Protein AF-A0A7V4DDR0-F1 (afdb_monomer)

Structure (mmCIF, N/CA/C/O backbone):
data_AF-A0A7V4DDR0-F1
#
_entry.id   AF-A0A7V4DDR0-F1
#
loop_
_atom_site.group_PDB
_atom_site.id
_atom_site.type_symbol
_atom_site.label_atom_id
_atom_site.label_alt_id
_atom_site.label_comp_id
_atom_site.label_asym_id
_atom_site.label_entity_id
_atom_site.label_seq_id
_atom_site.pdbx_PDB_ins_code
_atom_site.Cartn_x
_atom_site.Cartn_y
_atom_site.Cartn_z
_atom_site.occupancy
_atom_site.B_iso_or_equiv
_atom_site.auth_seq_id
_atom_site.auth_comp_id
_atom_site.auth_asym_id
_atom_site.auth_atom_id
_atom_site.pdbx_PDB_model_num
ATOM 1 N N . MET A 1 1 ? -2.162 -24.850 -12.647 1.00 45.97 1 MET A N 1
ATOM 2 C CA . MET A 1 1 ? -3.379 -24.856 -11.794 1.00 45.97 1 MET A CA 1
ATOM 3 C C . MET A 1 1 ? -3.087 -24.963 -10.295 1.00 45.97 1 MET A C 1
ATOM 5 O O . MET A 1 1 ? -3.422 -24.012 -9.603 1.00 45.97 1 MET A O 1
ATOM 9 N N . ARG A 1 2 ? -2.421 -26.018 -9.785 1.00 56.16 2 ARG A N 1
ATOM 10 C CA . ARG A 1 2 ? -2.153 -26.190 -8.331 1.00 56.16 2 ARG A CA 1
ATOM 11 C C . ARG A 1 2 ? -1.440 -25.002 -7.660 1.00 56.16 2 ARG A C 1
ATOM 13 O O . ARG A 1 2 ? -1.830 -24.588 -6.582 1.00 56.16 2 ARG A O 1
ATOM 20 N N . MET A 1 3 ? -0.456 -24.392 -8.325 1.00 61.38 3 MET A N 1
ATOM 21 C CA . MET A 1 3 ? 0.281 -23.245 -7.760 1.00 61.38 3 MET A CA 1
ATOM 22 C C . MET A 1 3 ? -0.490 -21.912 -7.824 1.00 61.38 3 MET A C 1
ATOM 24 O O . MET A 1 3 ? -0.304 -21.047 -6.977 1.00 61.38 3 MET A O 1
ATOM 28 N N . MET A 1 4 ? -1.408 -21.752 -8.786 1.00 60.22 4 MET A N 1
ATOM 29 C CA . MET A 1 4 ? -2.311 -20.591 -8.830 1.00 60.22 4 MET A CA 1
ATOM 30 C C . MET A 1 4 ? -3.359 -20.675 -7.713 1.00 60.22 4 MET A C 1
ATOM 32 O O . MET A 1 4 ? -3.708 -19.660 -7.118 1.00 60.22 4 MET A O 1
ATOM 36 N N . GLN A 1 5 ? -3.806 -21.893 -7.384 1.00 69.69 5 GLN A N 1
ATOM 37 C CA . GLN A 1 5 ? -4.610 -22.144 -6.187 1.00 69.69 5 GLN A CA 1
ATOM 38 C C . GLN A 1 5 ? -3.821 -21.772 -4.923 1.00 69.69 5 GLN A C 1
ATOM 40 O O . GLN A 1 5 ? -4.362 -21.076 -4.073 1.00 69.69 5 GLN A O 1
ATOM 45 N N . SER A 1 6 ? -2.527 -22.110 -4.837 1.00 80.94 6 SER A N 1
ATOM 46 C CA . SER A 1 6 ? -1.670 -21.698 -3.713 1.00 80.94 6 SER A CA 1
ATOM 47 C C . SER A 1 6 ? -1.587 -20.178 -3.526 1.00 80.94 6 SER A C 1
A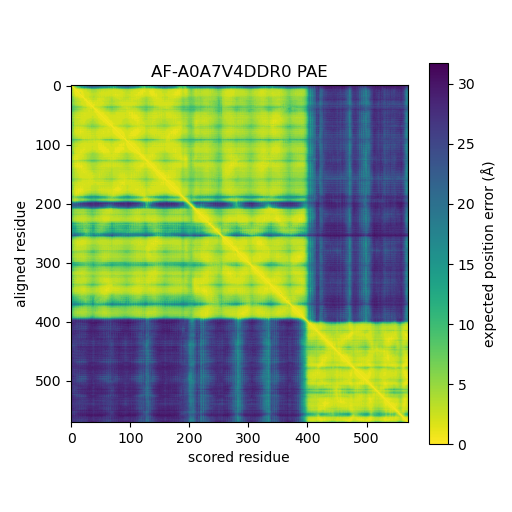TOM 49 O O . SER A 1 6 ? -1.695 -19.716 -2.394 1.00 80.94 6 SER A O 1
ATOM 51 N N . ALA A 1 7 ? -1.463 -19.392 -4.602 1.00 89.62 7 ALA A N 1
ATOM 52 C CA . ALA A 1 7 ? -1.406 -17.929 -4.509 1.00 89.62 7 ALA A CA 1
ATOM 53 C C . ALA A 1 7 ? -2.676 -17.329 -3.875 1.00 89.62 7 ALA A C 1
ATOM 55 O O . ALA A 1 7 ? -2.593 -16.505 -2.964 1.00 89.62 7 ALA A O 1
ATOM 56 N N . TRP A 1 8 ? -3.857 -17.776 -4.310 1.00 94.44 8 TRP A N 1
ATOM 57 C CA . TRP A 1 8 ? -5.132 -17.323 -3.746 1.00 94.44 8 TRP A CA 1
ATOM 58 C C . TRP A 1 8 ? -5.368 -17.831 -2.325 1.00 94.44 8 TRP A C 1
ATOM 60 O O . TRP A 1 8 ? -5.889 -17.088 -1.496 1.00 94.44 8 TRP A O 1
ATOM 70 N N . THR A 1 9 ? -4.926 -19.049 -2.010 1.00 95.12 9 THR A N 1
ATOM 71 C CA . THR A 1 9 ? -4.955 -19.574 -0.641 1.00 95.12 9 THR A CA 1
ATOM 72 C C . THR A 1 9 ? -4.187 -18.666 0.319 1.00 95.12 9 THR A C 1
ATOM 74 O O . THR A 1 9 ? -4.701 -18.355 1.389 1.00 95.12 9 THR A O 1
ATOM 77 N N . VAL A 1 10 ? -3.008 -18.165 -0.072 1.00 95.62 10 VAL A N 1
ATOM 78 C CA . VAL A 1 10 ? -2.231 -17.215 0.746 1.00 95.62 10 VAL A CA 1
ATOM 79 C C . VAL A 1 10 ? -2.997 -15.904 0.961 1.00 95.62 10 VAL A C 1
ATOM 81 O O . VAL A 1 10 ? -3.021 -15.388 2.078 1.00 95.62 10 VAL A O 1
ATOM 84 N N . VAL A 1 11 ? -3.658 -15.382 -0.079 1.00 96.50 11 VAL A N 1
ATOM 85 C CA . VAL A 1 11 ? -4.460 -14.147 0.000 1.00 96.50 11 VAL A CA 1
ATOM 86 C C . VAL A 1 11 ? -5.630 -14.303 0.971 1.00 96.50 11 VAL A C 1
ATOM 88 O O . VAL A 1 11 ? -5.787 -13.484 1.876 1.00 96.50 11 VAL A O 1
ATOM 91 N N . PHE A 1 12 ? -6.434 -15.357 0.820 1.00 97.25 12 PHE A N 1
ATOM 92 C CA . PHE A 1 12 ? -7.608 -15.577 1.668 1.00 97.25 12 PHE A CA 1
ATOM 93 C C . PHE A 1 12 ? -7.238 -15.991 3.094 1.00 97.25 12 PHE A C 1
ATOM 95 O O . PHE A 1 12 ? -7.897 -15.557 4.037 1.00 97.25 12 PHE A O 1
ATOM 102 N N . ALA A 1 13 ? -6.154 -16.748 3.281 1.00 97.25 13 ALA A N 1
ATOM 103 C CA . ALA A 1 13 ? -5.619 -17.013 4.612 1.00 97.25 13 ALA A CA 1
ATOM 104 C C . ALA A 1 13 ? -5.147 -15.715 5.284 1.00 97.25 13 ALA A C 1
ATOM 106 O O . ALA A 1 13 ? -5.439 -15.487 6.456 1.00 97.25 13 ALA A O 1
ATOM 107 N N . GLY A 1 14 ? -4.487 -14.823 4.538 1.00 97.12 14 GLY A N 1
ATOM 108 C CA . GLY A 1 14 ? -4.096 -13.505 5.032 1.00 97.12 14 GLY A CA 1
ATOM 109 C C . GLY A 1 14 ? -5.285 -12.612 5.393 1.00 97.12 14 GLY A C 1
ATOM 110 O O . GLY A 1 14 ? -5.246 -11.939 6.424 1.00 97.12 14 GLY A O 1
ATOM 111 N N . LEU A 1 15 ? -6.357 -12.643 4.596 1.00 97.25 15 LEU A N 1
ATOM 112 C CA . LEU A 1 15 ? -7.628 -11.995 4.929 1.00 97.25 15 LEU A CA 1
ATOM 113 C C . LEU A 1 15 ? -8.192 -12.554 6.238 1.00 97.25 15 LEU A C 1
ATOM 115 O O . LEU A 1 15 ? -8.548 -11.776 7.119 1.00 97.25 15 LEU A O 1
ATOM 119 N N . GLY A 1 16 ? -8.232 -13.880 6.394 1.00 97.25 16 GLY A N 1
ATOM 120 C CA . GLY A 1 16 ? -8.739 -14.538 7.601 1.00 97.25 16 GLY A CA 1
ATOM 121 C C . GLY A 1 16 ? -7.942 -14.189 8.862 1.00 97.25 16 GLY A C 1
ATOM 122 O O . GLY A 1 16 ? -8.533 -13.904 9.900 1.00 97.25 16 GLY A O 1
ATOM 123 N N . VAL A 1 17 ? -6.611 -14.113 8.767 1.00 97.38 17 VAL A N 1
ATOM 124 C CA . VAL A 1 17 ? -5.767 -13.622 9.871 1.00 97.38 17 VAL A CA 1
ATOM 125 C C . VAL A 1 17 ? -6.152 -12.185 10.228 1.00 97.38 17 VAL A C 1
ATOM 127 O O . VAL A 1 17 ? -6.462 -11.902 11.383 1.00 97.38 17 VAL A O 1
ATOM 130 N N . ASN A 1 18 ? -6.225 -11.280 9.250 1.00 96.44 18 ASN A N 1
ATOM 131 C CA . ASN A 1 18 ? -6.607 -9.887 9.502 1.00 96.44 18 ASN A CA 1
ATOM 132 C C . ASN A 1 18 ? -8.031 -9.736 10.056 1.00 96.44 18 ASN A C 1
ATOM 134 O O . ASN A 1 18 ? -8.277 -8.832 10.851 1.00 96.44 18 ASN A O 1
ATOM 138 N N . LEU A 1 19 ? -8.947 -10.633 9.685 1.00 95.62 19 LEU A N 1
ATOM 139 C CA . LEU A 1 19 ? -10.309 -10.682 10.210 1.00 95.62 19 LEU A CA 1
ATOM 140 C C . LEU A 1 19 ? -10.319 -10.923 11.728 1.00 95.62 19 LEU A C 1
ATOM 142 O O . LEU A 1 19 ? -11.018 -10.219 12.449 1.00 95.62 19 LEU A O 1
ATOM 146 N N . THR A 1 20 ? -9.483 -11.843 12.221 1.00 95.06 20 THR A N 1
ATOM 147 C CA . THR A 1 20 ? -9.347 -12.102 13.668 1.00 95.06 20 THR A CA 1
ATOM 148 C C . THR A 1 20 ? -8.681 -10.948 14.422 1.00 95.06 20 THR A C 1
ATOM 150 O O . THR A 1 20 ? -9.109 -10.585 15.516 1.00 95.06 20 THR A O 1
ATOM 153 N N . LEU A 1 21 ? -7.660 -10.324 13.827 1.00 93.94 21 LEU A N 1
ATOM 154 C CA . LEU A 1 21 ? -6.916 -9.222 14.447 1.00 93.94 21 LEU A CA 1
ATOM 155 C C . LEU A 1 21 ? -7.709 -7.909 14.474 1.00 93.94 21 LEU A C 1
ATOM 157 O O . LEU A 1 21 ? -7.422 -7.037 15.292 1.00 93.94 21 LEU A O 1
ATOM 161 N N . GLY A 1 22 ? -8.736 -7.781 13.629 1.00 90.56 22 GLY A N 1
ATOM 162 C CA . GLY A 1 22 ? -9.624 -6.621 13.574 1.00 90.56 22 GLY A CA 1
ATOM 163 C C . GLY A 1 22 ? -10.507 -6.417 14.813 1.00 90.56 22 GLY A C 1
ATOM 164 O O . GLY A 1 22 ? -11.283 -5.462 14.849 1.00 90.56 22 GLY A O 1
ATOM 165 N N . PHE A 1 23 ? -10.373 -7.253 15.853 1.00 91.88 23 PHE A N 1
ATOM 166 C CA . PHE A 1 23 ? -11.044 -7.079 17.148 1.00 91.88 23 PHE A CA 1
ATOM 167 C C . PHE A 1 23 ? -10.826 -5.687 17.754 1.00 91.88 23 PHE A C 1
ATOM 169 O O . PHE A 1 23 ? -11.727 -5.158 18.403 1.00 91.88 23 PHE A O 1
ATOM 176 N N . LEU A 1 24 ? -9.674 -5.056 17.492 1.00 89.56 24 LEU A N 1
ATOM 177 C CA . LEU A 1 24 ? -9.376 -3.693 17.940 1.00 89.56 24 LEU A CA 1
ATOM 178 C C . LEU A 1 24 ? -10.481 -2.697 17.555 1.00 89.56 24 LEU A C 1
ATOM 180 O O . LEU A 1 24 ? -10.875 -1.868 18.368 1.00 89.56 24 LEU A O 1
ATOM 184 N N . TYR A 1 25 ? -11.042 -2.811 16.349 1.00 86.06 25 TYR A N 1
ATOM 185 C CA . TYR A 1 25 ? -12.104 -1.915 15.876 1.00 86.06 25 TYR A CA 1
ATOM 186 C C . TYR A 1 25 ? -13.483 -2.217 16.484 1.00 86.06 25 TYR A C 1
ATOM 188 O O . TYR A 1 25 ? -14.396 -1.406 16.357 1.00 86.06 25 TYR A O 1
ATOM 196 N N . ALA A 1 26 ? -13.642 -3.351 17.169 1.00 86.75 26 ALA A N 1
ATOM 197 C CA . ALA A 1 26 ? -14.845 -3.699 17.924 1.00 86.75 26 ALA A CA 1
ATOM 198 C C . ALA A 1 26 ? -14.719 -3.399 19.433 1.00 86.75 26 ALA A C 1
ATOM 200 O O . ALA A 1 26 ? -15.649 -3.685 20.191 1.00 86.75 26 ALA A O 1
ATOM 201 N N . TRP A 1 27 ? -13.606 -2.794 19.876 1.00 88.00 27 TRP A N 1
ATOM 202 C CA . TRP A 1 27 ? -13.335 -2.502 21.291 1.00 88.00 27 TRP A CA 1
ATOM 203 C C . TRP A 1 27 ? -14.445 -1.704 21.985 1.00 88.00 27 TRP A C 1
ATOM 205 O O . TRP A 1 27 ? -14.669 -1.887 23.177 1.00 88.00 27 TRP A O 1
ATOM 215 N N . GLY A 1 28 ? -15.187 -0.871 21.247 1.00 81.25 28 GLY A N 1
ATOM 216 C CA . GLY A 1 28 ? -16.302 -0.091 21.793 1.00 81.25 28 GLY A CA 1
ATOM 217 C C . GLY A 1 28 ? -17.337 -0.929 22.557 1.00 81.25 28 GLY A C 1
ATOM 218 O O . GLY A 1 28 ? -17.852 -0.466 23.570 1.00 81.25 28 GLY A O 1
ATOM 219 N N . VAL A 1 29 ? -17.582 -2.180 22.144 1.00 85.44 29 VAL A N 1
ATOM 220 C CA . VAL A 1 29 ? -18.489 -3.100 22.860 1.00 85.44 29 VAL A CA 1
ATOM 221 C C . VAL A 1 29 ? -17.926 -3.465 24.234 1.00 85.44 29 VAL A C 1
ATOM 223 O O . VAL A 1 29 ? -18.642 -3.427 25.229 1.00 85.44 29 VAL A O 1
ATOM 226 N N . ILE A 1 30 ? -16.625 -3.754 24.301 1.00 90.38 30 ILE A N 1
ATOM 227 C CA . ILE A 1 30 ? -15.922 -4.077 25.547 1.00 90.38 30 ILE A CA 1
ATOM 228 C C . ILE A 1 30 ? -15.873 -2.862 26.473 1.00 90.38 30 ILE A C 1
ATOM 230 O O . ILE A 1 30 ? -16.167 -2.976 27.661 1.00 90.38 30 ILE A O 1
ATOM 234 N N . ALA A 1 31 ? -15.540 -1.692 25.924 1.00 84.56 31 ALA A N 1
ATOM 235 C CA . ALA A 1 31 ? -15.496 -0.438 26.664 1.00 84.56 31 ALA A CA 1
ATOM 236 C C . ALA A 1 31 ? -16.855 -0.101 27.298 1.00 84.56 31 ALA A C 1
ATOM 238 O O . ALA A 1 31 ? -16.901 0.275 28.468 1.00 84.56 31 ALA A O 1
ATOM 239 N N . ALA A 1 32 ? -17.958 -0.296 26.566 1.00 84.19 32 ALA A N 1
ATOM 240 C CA . ALA A 1 32 ? -19.308 -0.084 27.086 1.00 84.19 32 ALA A CA 1
ATOM 241 C C . ALA A 1 32 ? -19.639 -1.030 28.254 1.00 84.19 32 ALA A C 1
ATOM 243 O O . ALA A 1 32 ? -20.169 -0.585 29.271 1.00 84.19 32 ALA A O 1
ATOM 244 N N . THR A 1 33 ? -19.280 -2.314 28.148 1.00 88.56 33 THR A N 1
ATOM 245 C CA . THR A 1 33 ? -19.447 -3.286 29.242 1.00 88.56 33 THR A CA 1
ATOM 246 C C . THR A 1 33 ? -18.605 -2.919 30.466 1.00 88.56 33 THR A C 1
ATOM 248 O O . THR A 1 33 ? -19.105 -2.971 31.583 1.00 88.56 33 THR A O 1
ATOM 251 N N . LEU A 1 34 ? -17.349 -2.498 30.286 1.00 89.12 34 LEU A N 1
ATOM 252 C CA . LEU A 1 34 ? -16.479 -2.074 31.393 1.00 89.12 34 LEU A CA 1
ATOM 253 C C . LEU A 1 34 ? -17.015 -0.827 32.110 1.00 89.12 34 LEU A C 1
ATOM 255 O O . LEU A 1 34 ? -16.973 -0.752 33.336 1.00 89.12 34 LEU A O 1
ATOM 259 N N . ALA A 1 35 ? -17.550 0.139 31.363 1.00 82.75 35 ALA A N 1
ATOM 260 C CA . ALA A 1 35 ? -18.176 1.317 31.954 1.00 82.75 35 ALA A CA 1
ATOM 261 C C . ALA A 1 35 ? -19.431 0.945 32.760 1.00 82.75 35 ALA A C 1
ATOM 263 O O . ALA A 1 35 ? -19.593 1.397 33.891 1.00 82.75 35 ALA A O 1
ATOM 264 N N . LYS A 1 36 ? -20.298 0.093 32.196 1.00 87.31 36 LYS A N 1
ATOM 265 C CA . LYS A 1 36 ? -21.579 -0.284 32.804 1.00 87.31 36 LYS A CA 1
ATOM 266 C C . LYS A 1 36 ? -21.426 -1.221 34.006 1.00 87.31 36 LYS A C 1
ATOM 268 O O . LYS A 1 36 ? -22.010 -0.958 35.051 1.00 87.31 36 LYS A O 1
ATOM 273 N N . ASP A 1 37 ? -20.656 -2.295 33.856 1.00 89.12 37 ASP A N 1
ATOM 274 C CA . ASP A 1 37 ? -20.630 -3.401 34.822 1.00 89.12 37 ASP A CA 1
ATOM 275 C C . ASP A 1 37 ? -19.482 -3.271 35.837 1.00 89.12 37 ASP A C 1
ATOM 277 O O . ASP A 1 37 ? -19.570 -3.806 36.939 1.00 89.12 37 ASP A O 1
ATOM 281 N N . PHE A 1 38 ? -18.406 -2.554 35.484 1.00 89.56 38 PHE A N 1
ATOM 282 C CA . PHE A 1 38 ? -17.232 -2.354 36.347 1.00 89.56 38 PHE A CA 1
ATOM 283 C C . PHE A 1 38 ? -17.074 -0.901 36.820 1.00 89.56 38 PHE A C 1
ATOM 285 O O . PHE A 1 38 ? -16.144 -0.608 37.571 1.00 89.56 38 PHE A O 1
ATOM 292 N N . GLY A 1 39 ? -17.952 0.013 36.389 1.00 88.06 39 GLY A N 1
ATOM 293 C CA . GLY A 1 39 ? -17.928 1.422 36.794 1.00 88.06 39 GLY A CA 1
ATOM 294 C C . GLY A 1 39 ? -16.694 2.189 36.313 1.00 88.06 39 GLY A C 1
ATOM 295 O O . GLY A 1 39 ? -16.317 3.190 36.922 1.00 88.06 39 GLY A O 1
ATOM 296 N N . TRP A 1 40 ? -16.021 1.716 35.258 1.00 86.50 40 TRP A N 1
ATOM 297 C CA . TRP A 1 40 ? -14.827 2.384 34.741 1.00 86.50 40 TRP A CA 1
ATOM 298 C C . TRP A 1 40 ? -15.179 3.740 34.136 1.00 86.50 40 TRP A C 1
ATOM 300 O O . TRP A 1 40 ? -16.169 3.885 33.419 1.00 86.50 40 TRP A O 1
ATOM 310 N N . SER A 1 41 ? -14.314 4.729 34.355 1.00 79.88 41 SER A N 1
ATOM 311 C CA . SER A 1 41 ? -14.441 6.016 33.677 1.00 79.88 41 SER A CA 1
ATOM 312 C C . SER A 1 41 ? -14.209 5.870 32.171 1.00 79.88 41 SER A C 1
ATOM 314 O O . SER A 1 41 ? -13.491 4.973 31.716 1.00 79.88 41 SER A O 1
ATOM 316 N N . ALA A 1 42 ? -14.756 6.797 31.379 1.00 67.88 42 ALA A N 1
ATOM 317 C CA . ALA A 1 42 ? -14.554 6.816 29.930 1.00 67.88 42 ALA A CA 1
ATOM 318 C C . ALA A 1 42 ? -13.061 6.724 29.561 1.00 67.88 42 ALA A C 1
ATOM 320 O O . ALA A 1 42 ? -12.684 5.906 28.726 1.00 67.88 42 ALA A O 1
ATOM 321 N N . THR A 1 43 ? -12.195 7.464 30.258 1.00 74.44 43 THR A N 1
ATOM 322 C CA . THR A 1 43 ? -10.738 7.424 30.066 1.00 74.44 43 THR A CA 1
ATOM 323 C C . THR A 1 43 ? -10.143 6.052 30.381 1.00 74.44 43 THR A C 1
ATOM 325 O O . THR A 1 43 ? -9.365 5.526 29.585 1.00 74.44 43 THR A O 1
ATOM 328 N N . GLN A 1 44 ? -10.527 5.434 31.504 1.00 82.88 44 GLN A N 1
ATOM 329 C CA . GLN A 1 44 ? -10.018 4.118 31.905 1.00 82.88 44 GLN A CA 1
ATOM 330 C C . GLN A 1 44 ? -10.323 3.039 30.859 1.00 82.88 44 GLN A C 1
ATOM 332 O O . GLN A 1 44 ? -9.462 2.209 30.569 1.00 82.88 44 GLN A O 1
ATOM 337 N N . THR A 1 45 ? -11.503 3.085 30.231 1.00 79.50 45 THR A N 1
ATOM 338 C CA . THR A 1 45 ? -11.881 2.123 29.177 1.00 79.50 45 THR A CA 1
ATOM 339 C C . THR A 1 45 ? -11.036 2.234 27.905 1.00 79.50 45 THR A C 1
ATOM 341 O O . THR A 1 45 ? -10.951 1.268 27.146 1.00 79.50 45 THR A O 1
ATOM 344 N N . GLN A 1 46 ? -10.390 3.378 27.660 1.00 79.81 46 GLN A N 1
ATOM 345 C CA . GLN A 1 46 ? -9.592 3.611 26.451 1.00 79.81 46 GLN A CA 1
ATOM 346 C C . GLN A 1 46 ? -8.106 3.281 26.626 1.00 79.81 46 GLN A C 1
ATOM 348 O O . GLN A 1 46 ? -7.422 3.046 25.630 1.00 79.81 46 GLN A O 1
ATOM 353 N N . ILE A 1 47 ? -7.597 3.205 27.861 1.00 87.31 47 ILE A N 1
ATOM 354 C CA . ILE A 1 47 ? -6.176 2.921 28.130 1.00 87.31 47 ILE A CA 1
ATOM 355 C C . ILE A 1 47 ? -5.698 1.631 27.430 1.00 87.31 47 ILE A C 1
ATOM 357 O O . ILE A 1 47 ? -4.682 1.696 26.729 1.00 87.31 47 ILE A O 1
ATOM 361 N N . PRO A 1 48 ? -6.407 0.482 27.522 1.00 91.88 48 PRO A N 1
ATOM 362 C CA . PRO A 1 48 ? -5.978 -0.736 26.834 1.00 91.88 48 PRO A CA 1
ATOM 363 C C . PRO A 1 48 ? -5.936 -0.584 25.311 1.00 91.88 48 PRO A C 1
ATOM 365 O O . PRO A 1 48 ? -5.011 -1.073 24.670 1.00 91.88 48 PRO A O 1
ATOM 368 N N . TYR A 1 49 ? -6.900 0.131 24.730 1.00 86.38 49 TYR A N 1
ATOM 369 C CA . TYR A 1 49 ? -6.989 0.365 23.287 1.00 86.38 49 TYR A CA 1
ATOM 370 C C . TYR A 1 49 ? -5.852 1.249 22.759 1.00 86.38 49 TYR A C 1
ATOM 372 O O . TYR A 1 49 ? -5.248 0.945 21.725 1.00 86.38 49 TYR A O 1
ATOM 380 N N . ILE A 1 50 ? -5.536 2.335 23.471 1.00 84.88 50 ILE A N 1
ATOM 381 C CA . ILE A 1 50 ? -4.449 3.253 23.103 1.00 84.88 50 ILE A CA 1
ATOM 382 C C . ILE A 1 50 ? -3.114 2.513 23.154 1.00 84.88 50 ILE A C 1
ATOM 384 O O . ILE A 1 50 ? -2.331 2.574 22.202 1.00 84.88 50 ILE A O 1
ATOM 388 N N . LEU A 1 51 ? -2.877 1.760 24.233 1.00 91.88 51 LEU A N 1
ATOM 389 C CA . LEU A 1 51 ? -1.661 0.970 24.375 1.00 91.88 51 LEU A CA 1
ATOM 390 C C . LEU A 1 51 ? -1.575 -0.124 23.298 1.00 91.88 51 LEU A C 1
ATOM 392 O O . LEU A 1 51 ? -0.518 -0.279 22.690 1.00 91.88 51 LEU A O 1
ATOM 396 N N . ALA A 1 52 ? -2.686 -0.801 22.983 1.00 93.25 52 ALA A N 1
ATOM 397 C CA . ALA A 1 52 ? -2.757 -1.764 21.882 1.00 93.25 52 ALA A CA 1
ATOM 398 C C . ALA A 1 52 ? -2.370 -1.142 20.542 1.00 93.25 52 ALA A C 1
ATOM 400 O O . ALA A 1 52 ? -1.573 -1.721 19.809 1.00 93.25 52 ALA A O 1
ATOM 401 N N . SER A 1 53 ? -2.885 0.049 20.242 1.00 88.94 53 SER A N 1
ATOM 402 C CA . SER A 1 53 ? -2.610 0.759 18.989 1.00 88.94 53 SER A CA 1
ATOM 403 C C . SER A 1 53 ? -1.143 1.185 18.876 1.00 88.94 53 SER A C 1
ATOM 405 O O . SER A 1 53 ? -0.524 1.008 17.824 1.00 88.94 53 SER A O 1
ATOM 407 N N . LEU A 1 54 ? -0.558 1.692 19.968 1.00 91.50 54 LEU A N 1
ATOM 408 C CA . LEU A 1 54 ? 0.855 2.071 20.024 1.00 91.50 54 LEU A CA 1
ATOM 409 C C . LEU A 1 54 ? 1.767 0.853 19.836 1.00 91.50 54 LEU A C 1
ATOM 411 O O . LEU A 1 54 ? 2.653 0.858 18.980 1.00 91.50 54 LEU A O 1
ATOM 415 N N . ILE A 1 55 ? 1.540 -0.202 20.620 1.00 96.25 55 ILE A N 1
ATOM 416 C CA . ILE A 1 55 ? 2.357 -1.415 20.569 1.00 96.25 55 ILE A CA 1
ATOM 417 C C . ILE A 1 55 ? 2.189 -2.118 19.224 1.00 96.25 55 ILE A C 1
ATOM 419 O O . ILE A 1 55 ? 3.177 -2.595 18.666 1.00 96.25 55 ILE A O 1
ATOM 423 N N . PHE A 1 56 ? 0.987 -2.115 18.648 1.00 95.19 56 PHE A N 1
ATOM 424 C CA . PHE A 1 56 ? 0.745 -2.594 17.291 1.00 95.19 56 PHE A CA 1
ATOM 425 C C . PHE A 1 56 ? 1.627 -1.857 16.274 1.00 95.19 56 PHE A C 1
ATOM 427 O O . PHE A 1 56 ? 2.398 -2.492 15.552 1.00 95.19 56 PHE A O 1
ATOM 434 N N . ALA A 1 57 ? 1.587 -0.524 16.256 1.00 93.81 57 ALA A N 1
ATOM 435 C CA . ALA A 1 57 ? 2.365 0.261 15.303 1.00 93.81 57 ALA A CA 1
ATOM 436 C C . ALA A 1 57 ? 3.883 0.065 15.460 1.00 93.81 57 ALA A C 1
ATOM 438 O O . ALA A 1 57 ? 4.594 -0.049 14.463 1.00 93.81 57 ALA A O 1
ATOM 439 N N . LEU A 1 58 ? 4.388 -0.009 16.696 1.00 95.50 58 LEU A N 1
ATOM 440 C CA . LEU A 1 58 ? 5.818 -0.204 16.961 1.00 95.50 58 LEU A CA 1
ATOM 441 C C . LEU A 1 58 ? 6.284 -1.627 16.633 1.00 95.50 58 LEU A C 1
ATOM 443 O O . LEU A 1 58 ? 7.364 -1.816 16.072 1.00 95.50 58 LEU A O 1
ATOM 447 N N . SER A 1 59 ? 5.471 -2.634 16.952 1.00 96.69 59 SER A N 1
ATOM 448 C CA . SER A 1 59 ? 5.821 -4.045 16.756 1.00 96.69 59 SER A CA 1
ATOM 449 C C . SER A 1 59 ? 5.786 -4.492 15.297 1.00 96.69 59 SER A C 1
ATOM 451 O O . SER A 1 59 ? 6.443 -5.475 14.957 1.00 96.69 59 SER A O 1
ATOM 453 N N . MET A 1 60 ? 5.142 -3.731 14.408 1.00 95.69 60 MET A N 1
ATOM 454 C CA . MET A 1 60 ? 5.230 -3.927 12.956 1.00 95.69 60 MET A CA 1
ATOM 455 C C . MET A 1 60 ? 6.679 -3.943 12.437 1.00 95.69 60 MET A C 1
ATOM 457 O O . MET A 1 60 ? 6.975 -4.657 11.480 1.00 95.69 60 MET A O 1
ATOM 461 N N . VAL A 1 61 ? 7.603 -3.206 13.067 1.00 96.00 61 VAL A N 1
ATOM 462 C CA . VAL A 1 61 ? 9.022 -3.165 12.668 1.00 96.00 61 VAL A CA 1
ATOM 463 C C . VAL A 1 61 ? 9.746 -4.496 12.950 1.00 96.00 61 VAL A C 1
ATOM 465 O O . VAL A 1 61 ? 10.225 -5.116 11.993 1.00 96.00 61 VAL A O 1
ATOM 468 N N . PRO A 1 62 ? 9.832 -4.994 14.206 1.00 96.81 62 PRO A N 1
ATOM 469 C CA . PRO A 1 62 ? 10.437 -6.298 14.483 1.00 96.81 62 PRO A CA 1
ATOM 470 C C . PRO A 1 62 ? 9.658 -7.458 13.847 1.00 96.81 62 PRO A C 1
ATOM 472 O O . PRO A 1 62 ? 10.271 -8.436 13.417 1.00 96.81 62 PRO A O 1
ATOM 475 N N . ALA A 1 63 ? 8.333 -7.343 13.717 1.00 95.38 63 ALA A N 1
ATOM 476 C CA . ALA A 1 63 ? 7.510 -8.316 13.007 1.00 95.38 63 ALA A CA 1
ATOM 477 C C . ALA A 1 63 ? 7.868 -8.421 11.522 1.00 95.38 63 ALA A C 1
ATOM 479 O O . ALA A 1 63 ? 8.071 -9.523 11.008 1.00 95.38 63 ALA A O 1
ATOM 480 N N . GLY A 1 64 ? 8.001 -7.277 10.849 1.00 93.75 64 GLY A N 1
ATOM 481 C CA . GLY A 1 64 ? 8.431 -7.202 9.460 1.00 93.75 64 GLY A CA 1
ATOM 482 C C . GLY A 1 64 ? 9.824 -7.796 9.256 1.00 93.75 64 GLY A C 1
ATOM 483 O O . GLY A 1 64 ? 10.026 -8.606 8.354 1.00 93.75 64 GLY A O 1
ATOM 484 N N . TRP A 1 65 ? 10.766 -7.486 10.152 1.00 94.50 65 TRP A N 1
ATOM 485 C CA . TRP A 1 65 ? 12.108 -8.079 10.134 1.00 94.50 65 TRP A CA 1
ATOM 486 C C . TRP A 1 65 ? 12.079 -9.608 10.280 1.00 94.50 65 TRP A C 1
ATOM 488 O O . TRP A 1 65 ? 12.771 -10.320 9.546 1.00 94.50 65 TRP A O 1
ATOM 498 N N . LEU A 1 66 ? 11.263 -10.124 11.205 1.00 94.88 66 LEU A N 1
ATOM 499 C CA . LEU A 1 66 ? 11.115 -11.563 11.418 1.00 94.88 66 LEU A CA 1
ATOM 500 C C . LEU A 1 66 ? 10.514 -12.240 10.182 1.00 94.88 66 LEU A C 1
ATOM 502 O O . LEU A 1 66 ? 11.021 -13.279 9.757 1.00 94.88 66 LEU A O 1
ATOM 506 N N . GLN A 1 67 ? 9.486 -11.634 9.581 1.00 93.56 67 GLN A N 1
ATOM 507 C CA . GLN A 1 67 ? 8.893 -12.123 8.338 1.00 93.56 67 GLN A CA 1
ATOM 508 C C . GLN A 1 67 ? 9.909 -12.135 7.194 1.00 93.56 67 GLN A C 1
ATOM 510 O O . GLN A 1 67 ? 9.921 -13.083 6.405 1.00 93.56 67 GLN A O 1
ATOM 515 N N . ASP A 1 68 ? 10.731 -11.096 7.055 1.00 90.00 68 ASP A N 1
ATOM 516 C CA . ASP A 1 68 ? 11.695 -10.995 5.955 1.00 90.00 68 ASP A CA 1
ATOM 517 C C . ASP A 1 68 ? 12.819 -12.031 6.086 1.00 90.00 68 ASP A C 1
ATOM 519 O O . ASP A 1 68 ? 13.256 -12.581 5.076 1.00 90.00 68 ASP A O 1
ATOM 523 N N . ARG A 1 69 ? 13.247 -12.367 7.314 1.00 90.75 69 ARG A N 1
ATOM 524 C CA . ARG A 1 69 ? 14.338 -13.332 7.548 1.00 90.75 69 ARG A CA 1
ATOM 525 C C . ARG A 1 69 ? 13.908 -14.785 7.697 1.00 90.75 69 ARG A C 1
ATOM 527 O O . ARG A 1 69 ? 14.566 -15.663 7.150 1.00 90.75 69 ARG A O 1
ATOM 534 N N . LYS A 1 70 ? 12.867 -15.055 8.487 1.00 92.31 70 LYS A N 1
ATOM 535 C CA . LYS A 1 70 ? 12.428 -16.423 8.831 1.00 92.31 70 LYS A CA 1
ATOM 536 C C . LYS A 1 70 ? 11.143 -16.842 8.112 1.00 92.31 70 LYS A C 1
ATOM 538 O O . LYS A 1 70 ? 10.723 -17.991 8.216 1.00 92.31 70 LYS A O 1
ATOM 543 N N . GLY A 1 71 ? 10.550 -15.933 7.340 1.00 91.19 71 GLY A N 1
ATOM 544 C CA . GLY A 1 71 ? 9.315 -16.165 6.603 1.00 91.19 71 GLY A CA 1
ATOM 545 C C . GLY A 1 71 ? 8.054 -15.808 7.401 1.00 91.19 71 GLY A C 1
ATOM 546 O O . GLY A 1 71 ? 8.101 -15.557 8.607 1.00 91.19 71 GLY A O 1
ATOM 547 N N . PRO A 1 72 ? 6.888 -15.782 6.733 1.00 93.81 72 PRO A N 1
ATOM 548 C CA . PRO A 1 72 ? 5.643 -15.306 7.335 1.00 93.81 72 PRO A CA 1
ATOM 549 C C . PRO A 1 72 ? 5.110 -16.223 8.448 1.00 93.81 72 PRO A C 1
ATOM 551 O O . PRO A 1 72 ? 4.500 -15.736 9.396 1.00 93.81 72 PRO A O 1
ATOM 554 N N . ARG A 1 73 ? 5.369 -17.537 8.385 1.00 95.31 73 ARG A N 1
ATOM 555 C CA . ARG A 1 73 ? 4.835 -18.515 9.352 1.00 95.31 73 ARG A CA 1
ATOM 556 C C . ARG A 1 73 ? 5.325 -18.277 10.773 1.00 95.31 73 ARG A C 1
ATOM 558 O O . ARG A 1 73 ? 4.527 -18.284 11.699 1.00 95.31 73 ARG A O 1
ATOM 565 N N . THR A 1 74 ? 6.619 -18.015 10.947 1.00 94.62 74 THR A N 1
ATOM 566 C CA . THR A 1 74 ? 7.197 -17.805 12.281 1.00 94.62 74 THR A CA 1
ATOM 567 C C . THR A 1 74 ? 6.643 -16.556 12.956 1.00 94.62 74 THR A C 1
ATOM 569 O O . THR A 1 74 ? 6.419 -16.564 14.162 1.00 94.62 74 THR A O 1
ATOM 572 N N . ALA A 1 75 ? 6.382 -15.496 12.184 1.00 95.75 75 ALA A N 1
ATOM 573 C CA . ALA A 1 75 ? 5.726 -14.300 12.701 1.00 95.75 75 ALA A CA 1
ATOM 574 C C . ALA A 1 75 ? 4.271 -14.593 13.107 1.00 95.75 75 ALA A C 1
ATOM 576 O O . ALA A 1 75 ? 3.837 -14.181 14.178 1.00 95.75 75 ALA A O 1
ATOM 577 N N . LEU A 1 76 ? 3.542 -15.379 12.310 1.00 97.56 76 LEU A N 1
ATOM 578 C CA . LEU A 1 76 ? 2.156 -15.753 12.603 1.00 97.56 76 LEU A CA 1
ATOM 579 C C . LEU A 1 76 ? 2.013 -16.704 13.797 1.00 97.56 76 LEU A C 1
ATOM 581 O O . LEU A 1 76 ? 1.069 -16.559 14.567 1.00 97.56 76 LEU A O 1
ATOM 585 N N . TRP A 1 77 ? 2.943 -17.637 14.006 1.00 97.31 77 TRP A N 1
ATOM 586 C CA . TRP A 1 77 ? 2.951 -18.478 15.210 1.00 97.31 77 TRP A CA 1
ATOM 587 C C . TRP A 1 77 ? 3.155 -17.652 16.475 1.00 97.31 77 TRP A C 1
ATOM 589 O O . TRP A 1 77 ? 2.454 -17.856 17.464 1.00 97.31 77 TRP A O 1
ATOM 599 N N . LEU A 1 78 ? 4.068 -16.679 16.426 1.00 97.25 78 LEU A N 1
ATOM 600 C CA . LEU A 1 78 ? 4.263 -15.755 17.535 1.00 97.25 78 LEU A CA 1
ATOM 601 C C . LEU A 1 78 ? 3.020 -14.880 17.754 1.00 97.25 78 LEU A C 1
ATOM 603 O O . LEU A 1 78 ? 2.609 -14.692 18.893 1.00 97.25 78 LEU A O 1
ATOM 607 N N . SER A 1 79 ? 2.377 -14.414 16.679 1.00 97.75 79 SER A N 1
ATOM 608 C CA . SER A 1 79 ? 1.098 -13.696 16.748 1.00 97.75 79 SER A CA 1
ATOM 609 C C . SER A 1 79 ? 0.003 -14.528 17.425 1.00 97.75 79 SER A C 1
ATOM 611 O O . SER A 1 79 ? -0.633 -14.042 18.355 1.00 97.75 79 SER A O 1
ATOM 613 N N . ALA A 1 80 ? -0.173 -15.793 17.032 1.00 98.19 80 ALA A N 1
ATOM 614 C CA . ALA A 1 80 ? -1.156 -16.693 17.635 1.00 98.19 80 ALA A CA 1
ATOM 615 C C . ALA A 1 80 ? -0.902 -16.906 19.135 1.00 98.19 80 ALA A C 1
ATOM 617 O O . ALA A 1 80 ? -1.829 -16.804 19.938 1.00 98.19 80 ALA A O 1
ATOM 618 N N . LEU A 1 81 ? 0.357 -17.149 19.518 1.00 98.00 81 LEU A N 1
ATOM 619 C CA . LEU A 1 81 ? 0.750 -17.310 20.918 1.00 98.00 81 LEU A CA 1
ATOM 620 C C . LEU A 1 81 ? 0.457 -16.042 21.730 1.00 98.00 81 LEU A C 1
ATOM 622 O O . LEU A 1 81 ? -0.173 -16.114 22.781 1.00 98.00 81 LEU A O 1
ATOM 626 N N . LEU A 1 82 ? 0.883 -14.880 21.230 1.00 98.00 82 LEU A N 1
ATOM 627 C CA . LEU A 1 82 ? 0.681 -13.592 21.895 1.00 98.00 82 LEU A CA 1
ATOM 628 C C . LEU A 1 82 ? -0.802 -13.216 21.991 1.00 98.00 82 LEU A C 1
ATOM 630 O O . LEU A 1 82 ? -1.217 -12.670 23.010 1.00 98.00 82 LEU A O 1
ATOM 634 N N . ALA A 1 83 ? -1.609 -13.540 20.974 1.00 97.62 83 ALA A N 1
ATOM 635 C CA . ALA A 1 83 ? -3.055 -13.344 21.013 1.00 97.62 83 ALA A CA 1
ATOM 636 C C . ALA A 1 83 ? -3.696 -14.221 22.093 1.00 97.62 83 ALA A C 1
ATOM 638 O O . ALA A 1 83 ? -4.485 -13.723 22.893 1.00 97.62 83 ALA A O 1
ATOM 639 N N . GLY A 1 84 ? -3.307 -15.498 22.167 1.00 97.00 84 GLY A N 1
ATOM 640 C CA . GLY A 1 84 ? -3.752 -16.409 23.220 1.00 97.00 84 GLY A CA 1
ATOM 641 C C . GLY A 1 84 ? -3.400 -15.881 24.609 1.00 97.00 84 GLY A C 1
ATOM 642 O O . GLY A 1 84 ? -4.288 -15.705 25.436 1.00 97.00 84 GLY A O 1
ATOM 643 N N . VAL A 1 85 ? -2.131 -15.538 24.850 1.00 97.31 85 VAL A N 1
ATOM 644 C CA . VAL A 1 85 ? -1.672 -14.981 26.137 1.00 97.31 85 VAL A CA 1
ATOM 645 C C . VAL A 1 85 ? -2.396 -13.676 26.480 1.00 97.31 85 VAL A C 1
ATOM 647 O O . VAL A 1 85 ? -2.842 -13.506 27.612 1.00 97.31 85 VAL A O 1
ATOM 650 N N . GLY A 1 86 ? -2.561 -12.773 25.511 1.00 97.00 86 GLY A N 1
ATOM 651 C CA . GLY A 1 86 ? -3.230 -11.490 25.718 1.00 97.00 86 GLY A CA 1
ATOM 652 C C . GLY A 1 86 ? -4.706 -11.636 26.092 1.00 97.00 86 GLY A C 1
ATOM 653 O O . GLY A 1 86 ? -5.177 -11.004 27.031 1.00 97.00 86 GLY A O 1
ATOM 654 N N . PHE A 1 87 ? -5.450 -12.512 25.424 1.00 96.38 87 PHE A N 1
ATOM 655 C CA . PHE A 1 87 ? -6.861 -12.725 25.753 1.00 96.38 87 PHE A CA 1
ATOM 656 C C . PHE A 1 87 ? -7.064 -13.582 27.013 1.00 96.38 87 PHE A C 1
ATOM 658 O O . PHE A 1 87 ? -7.960 -13.296 27.805 1.00 96.38 87 PHE A O 1
ATOM 665 N N . LEU A 1 88 ? -6.226 -14.598 27.247 1.00 95.50 88 LEU A N 1
ATOM 666 C CA . LEU A 1 88 ? -6.283 -15.417 28.465 1.00 95.50 88 LEU A CA 1
ATOM 667 C C . LEU A 1 88 ? -5.936 -14.599 29.712 1.00 95.50 88 LEU A C 1
ATOM 669 O O . LEU A 1 88 ? -6.643 -14.669 30.716 1.00 95.50 88 LEU A O 1
ATOM 673 N N . GLY A 1 89 ? -4.893 -13.770 29.638 1.00 95.56 89 GLY A N 1
ATOM 674 C CA . GLY A 1 89 ? -4.538 -12.861 30.723 1.00 95.56 89 GLY A CA 1
ATOM 675 C C . GLY A 1 89 ? -5.606 -11.793 30.963 1.00 95.56 89 GLY A C 1
ATOM 676 O O . GLY A 1 89 ? -5.958 -11.527 32.113 1.00 95.56 89 GLY A O 1
ATOM 677 N N . ALA A 1 90 ? -6.199 -11.244 29.894 1.00 95.31 90 ALA A N 1
ATOM 678 C CA . ALA A 1 90 ? -7.328 -10.318 29.999 1.00 95.31 90 ALA A CA 1
ATOM 679 C C . ALA A 1 90 ? -8.566 -10.970 30.638 1.00 95.31 90 ALA A C 1
ATOM 681 O O . ALA A 1 90 ? -9.245 -10.333 31.438 1.00 95.31 90 ALA A O 1
ATOM 682 N N . SER A 1 91 ? -8.835 -12.249 30.349 1.00 96.00 91 SER A N 1
ATOM 683 C CA . SER A 1 91 ? -9.910 -13.009 31.000 1.00 96.00 91 SER A CA 1
ATOM 684 C C . SER A 1 91 ? -9.700 -13.114 32.513 1.00 96.00 91 SER A C 1
ATOM 686 O O . SER A 1 91 ? -10.661 -12.949 33.268 1.00 96.00 91 SER A O 1
ATOM 688 N N . ALA A 1 92 ? -8.460 -13.323 32.964 1.00 93.06 92 ALA A N 1
ATOM 689 C CA . ALA A 1 92 ? -8.135 -13.436 34.385 1.00 93.06 92 ALA A CA 1
ATOM 690 C C . ALA A 1 92 ? -8.063 -12.080 35.114 1.00 93.06 92 ALA A C 1
ATOM 692 O O . ALA A 1 92 ? -8.263 -12.027 36.326 1.00 93.06 92 ALA A O 1
ATOM 693 N N . THR A 1 93 ? -7.767 -10.986 34.403 1.00 91.44 93 THR A N 1
ATOM 694 C CA . THR A 1 93 ? -7.465 -9.680 35.013 1.00 91.44 93 THR A CA 1
ATOM 695 C C . THR A 1 93 ? -8.282 -8.543 34.394 1.00 91.44 93 THR A C 1
ATOM 697 O O . THR A 1 93 ? -7.819 -7.782 33.547 1.00 91.44 93 THR A O 1
ATOM 700 N N . LEU A 1 94 ? -9.514 -8.375 34.883 1.00 90.88 94 LEU A N 1
ATOM 701 C CA . LEU A 1 94 ? -10.420 -7.282 34.498 1.00 90.88 94 LEU A CA 1
ATOM 702 C C . LEU A 1 94 ? -10.144 -5.990 35.288 1.00 90.88 94 LEU A C 1
ATOM 704 O O . LEU A 1 94 ? -11.053 -5.351 35.812 1.00 90.88 94 LEU A O 1
ATOM 708 N N . THR A 1 95 ? -8.871 -5.611 35.396 1.00 93.75 95 THR A N 1
ATOM 709 C CA . THR A 1 95 ? -8.423 -4.334 35.973 1.00 93.75 95 THR A CA 1
ATOM 710 C C . THR A 1 95 ? -7.825 -3.457 34.879 1.00 93.75 95 THR A C 1
ATOM 712 O O . THR A 1 95 ? -7.419 -3.954 33.829 1.00 93.75 95 THR A O 1
ATOM 715 N N . VAL A 1 96 ? -7.744 -2.142 35.106 1.00 91.00 96 VAL A N 1
ATOM 716 C CA . VAL A 1 96 ? -7.190 -1.202 34.113 1.00 91.00 96 VAL A CA 1
ATOM 717 C C . VAL A 1 96 ? -5.761 -1.591 33.731 1.00 91.00 96 VAL A C 1
ATOM 719 O O . VAL A 1 96 ? -5.441 -1.672 32.549 1.00 91.00 96 VAL A O 1
ATOM 722 N N . SER A 1 97 ? -4.920 -1.897 34.721 1.00 93.88 97 SER A N 1
ATOM 723 C CA . SER A 1 97 ? -3.543 -2.350 34.506 1.00 93.88 97 SER A CA 1
ATOM 724 C C . SER A 1 97 ? -3.470 -3.740 33.871 1.00 93.88 97 SER A C 1
ATOM 726 O O . SER A 1 97 ? -2.642 -3.951 32.986 1.00 93.88 97 SER A O 1
ATOM 728 N N . GLY A 1 98 ? -4.352 -4.664 34.267 1.00 95.88 98 GLY A N 1
ATOM 729 C CA . GLY A 1 98 ? -4.440 -6.008 33.693 1.00 95.88 98 GLY A CA 1
ATOM 730 C C . GLY A 1 98 ? -4.782 -5.976 32.206 1.00 95.88 98 GLY A C 1
ATOM 731 O O . GLY A 1 98 ? -4.026 -6.490 31.382 1.00 95.88 98 GLY A O 1
ATOM 732 N N . LEU A 1 99 ? -5.858 -5.278 31.829 1.00 95.56 99 LEU A N 1
ATOM 733 C CA . LEU A 1 99 ? -6.240 -5.120 30.426 1.00 95.56 99 LEU A CA 1
ATOM 734 C C . LEU A 1 99 ? -5.219 -4.290 29.642 1.00 95.56 99 LEU A C 1
ATOM 736 O O . LEU A 1 99 ? -4.937 -4.621 28.493 1.00 95.56 99 LEU A O 1
ATOM 740 N N . ALA A 1 100 ? -4.608 -3.262 30.233 1.00 95.31 100 ALA A N 1
ATOM 741 C CA . ALA A 1 100 ? -3.525 -2.534 29.575 1.00 95.31 100 ALA A CA 1
ATOM 742 C C . ALA A 1 100 ? -2.337 -3.457 29.254 1.00 95.31 100 ALA A C 1
ATOM 744 O O . ALA A 1 100 ? -1.822 -3.440 28.139 1.00 95.31 100 ALA A O 1
ATOM 745 N N . LEU A 1 101 ? -1.930 -4.321 30.180 1.00 97.50 101 LEU A N 1
ATOM 746 C CA . LEU A 1 101 ? -0.838 -5.257 29.935 1.00 97.50 101 LEU A CA 1
ATOM 747 C C . LEU A 1 101 ? -1.229 -6.330 28.910 1.00 97.50 101 LEU A C 1
ATOM 749 O O . LEU A 1 101 ? -0.550 -6.505 27.900 1.00 97.50 101 LEU A O 1
ATOM 753 N N . PHE A 1 102 ? -2.321 -7.052 29.144 1.00 97.69 102 PHE A N 1
ATOM 754 C CA . PHE A 1 102 ? -2.652 -8.235 28.354 1.00 97.69 102 PHE A CA 1
ATOM 755 C C . PHE A 1 102 ? -3.356 -7.905 27.032 1.00 97.69 102 PHE A C 1
ATOM 757 O O . PHE A 1 102 ? -2.946 -8.389 25.976 1.00 97.69 102 PHE A O 1
ATOM 764 N N . PHE A 1 103 ? -4.363 -7.033 27.042 1.00 95.38 103 PHE A N 1
ATOM 765 C CA . PHE A 1 103 ? -4.989 -6.581 25.799 1.00 95.38 103 PHE A CA 1
ATOM 766 C C . PHE A 1 103 ? -4.143 -5.503 25.104 1.00 95.38 103 PHE A C 1
ATOM 768 O O . PHE A 1 103 ? -3.891 -5.580 23.905 1.00 95.38 103 PHE A O 1
ATOM 775 N N . GLY A 1 104 ? -3.653 -4.517 25.856 1.00 94.88 104 GLY A N 1
ATOM 776 C CA . GLY A 1 104 ? -2.819 -3.451 25.304 1.00 94.88 104 GLY A CA 1
ATOM 777 C C . GLY A 1 104 ? -1.474 -3.964 24.794 1.00 94.88 104 GLY A C 1
ATOM 778 O O . GLY A 1 104 ? -1.206 -3.931 23.598 1.00 94.88 104 GLY A O 1
ATOM 779 N N . ALA A 1 105 ? -0.609 -4.473 25.669 1.00 97.44 105 ALA A N 1
ATOM 780 C CA . ALA A 1 105 ? 0.728 -4.880 25.243 1.00 97.44 105 ALA A CA 1
ATOM 781 C C . ALA A 1 105 ? 0.733 -6.223 24.490 1.00 97.44 105 ALA A C 1
ATOM 783 O O . ALA A 1 105 ? 1.168 -6.266 23.341 1.00 97.44 105 ALA A O 1
ATOM 784 N N . PHE A 1 106 ? 0.243 -7.319 25.080 1.00 97.88 106 PHE A N 1
ATOM 785 C CA . PHE A 1 106 ? 0.365 -8.648 24.455 1.00 97.88 106 PHE A CA 1
ATOM 786 C C . PHE A 1 106 ? -0.460 -8.790 23.174 1.00 97.88 106 PHE A C 1
ATOM 788 O O . PHE A 1 106 ? 0.085 -9.191 22.142 1.00 97.88 106 PHE A O 1
ATOM 795 N N . PHE A 1 107 ? -1.744 -8.424 23.193 1.00 97.19 107 PHE A N 1
ATOM 796 C CA . PHE A 1 107 ? -2.541 -8.461 21.966 1.00 97.19 107 PHE A CA 1
ATOM 797 C C . PHE A 1 107 ? -2.129 -7.360 20.969 1.00 97.19 107 PHE A C 1
ATOM 799 O O . PHE A 1 107 ? -2.128 -7.610 19.764 1.00 97.19 107 PHE A O 1
ATOM 806 N N . GLY A 1 108 ? -1.638 -6.203 21.434 1.00 96.75 108 GLY A N 1
ATOM 807 C CA . GLY A 1 108 ? -0.953 -5.216 20.586 1.00 96.75 108 GLY A CA 1
ATOM 808 C C . GLY A 1 108 ? 0.229 -5.805 19.807 1.00 96.75 108 GLY A C 1
ATOM 809 O O . GLY A 1 108 ? 0.313 -5.646 18.587 1.00 96.75 108 GLY A O 1
ATOM 810 N N . LEU A 1 109 ? 1.111 -6.552 20.484 1.00 97.94 109 LEU A N 1
ATOM 811 C CA . LEU A 1 109 ? 2.215 -7.274 19.839 1.00 97.94 109 LEU A CA 1
ATOM 812 C C . LEU A 1 109 ? 1.671 -8.317 18.855 1.00 97.94 109 LEU A C 1
ATOM 814 O O . LEU A 1 109 ? 2.151 -8.408 17.724 1.00 97.94 109 LEU A O 1
ATOM 818 N N . ALA A 1 110 ? 0.649 -9.079 19.255 1.00 97.81 110 ALA A N 1
ATOM 819 C CA . ALA A 1 110 ? 0.021 -10.079 18.399 1.00 97.81 110 ALA A CA 1
ATOM 820 C C . ALA A 1 110 ? -0.480 -9.475 17.080 1.00 97.81 110 ALA A C 1
ATOM 822 O O . ALA A 1 110 ? -0.232 -10.047 16.016 1.00 97.81 110 ALA A O 1
ATOM 823 N N . MET A 1 111 ? -1.117 -8.301 17.136 1.00 96.81 111 MET A N 1
ATOM 824 C CA . MET A 1 111 ? -1.562 -7.569 15.951 1.00 96.81 111 MET A CA 1
ATOM 825 C C . MET A 1 111 ? -0.396 -7.150 15.056 1.00 96.81 111 MET A C 1
ATOM 827 O O . MET A 1 111 ? -0.485 -7.342 13.848 1.00 96.81 111 MET A O 1
ATOM 831 N N . GLY A 1 112 ? 0.720 -6.660 15.604 1.00 96.38 112 GLY A N 1
ATOM 832 C CA . GLY A 1 112 ? 1.883 -6.292 14.785 1.00 96.38 112 GLY A CA 1
ATOM 833 C C . GLY A 1 112 ? 2.498 -7.481 14.061 1.00 96.38 112 GLY A C 1
ATOM 834 O O . GLY A 1 112 ? 2.691 -7.435 12.845 1.00 96.38 112 GLY A O 1
ATOM 835 N N . PHE A 1 113 ? 2.725 -8.585 14.776 1.00 97.00 113 PHE A N 1
ATOM 836 C CA . PHE A 1 113 ? 3.235 -9.824 14.181 1.00 97.00 113 PHE A CA 1
ATOM 837 C C . PHE A 1 113 ? 2.275 -10.433 13.154 1.00 97.00 113 PHE A C 1
ATOM 839 O O . PHE A 1 113 ? 2.714 -10.932 12.115 1.00 97.00 113 PHE A O 1
ATOM 846 N N . GLY A 1 114 ? 0.973 -10.362 13.419 1.00 96.25 114 GLY A N 1
ATOM 847 C CA . GLY A 1 114 ? -0.053 -10.951 12.571 1.00 96.25 114 GLY A CA 1
ATOM 848 C C . GLY A 1 114 ? -0.421 -10.113 11.346 1.00 96.25 114 GLY A C 1
ATOM 849 O O . GLY A 1 114 ? -0.731 -10.679 10.303 1.00 96.25 114 GLY A O 1
ATOM 850 N N . TYR A 1 115 ? -0.341 -8.784 11.433 1.00 95.19 115 TYR A N 1
ATOM 851 C CA . TYR A 1 115 ? -0.637 -7.868 10.326 1.00 95.19 115 TYR A CA 1
ATOM 852 C C . TYR A 1 115 ? 0.561 -7.710 9.378 1.00 95.19 115 TYR A C 1
ATOM 854 O O . TYR A 1 115 ? 0.387 -7.661 8.159 1.00 95.19 115 TYR A O 1
ATOM 862 N N . ALA A 1 116 ? 1.790 -7.670 9.913 1.00 93.50 116 ALA A N 1
ATOM 863 C CA . ALA A 1 116 ? 3.002 -7.476 9.112 1.00 93.50 116 ALA A CA 1
ATOM 864 C C . ALA A 1 116 ? 3.296 -8.646 8.162 1.00 93.50 116 ALA A C 1
ATOM 866 O O . ALA A 1 116 ? 3.940 -8.448 7.135 1.00 93.50 116 ALA A O 1
ATOM 867 N N . ALA A 1 117 ? 2.864 -9.865 8.499 1.00 93.31 117 ALA A N 1
ATOM 868 C CA . ALA A 1 117 ? 3.310 -11.071 7.808 1.00 93.31 117 ALA A CA 1
ATOM 869 C C . ALA A 1 117 ? 2.542 -11.429 6.515 1.00 93.31 117 ALA A C 1
ATOM 871 O O . ALA A 1 117 ? 3.193 -11.751 5.514 1.00 93.31 117 ALA A O 1
ATOM 872 N N . PRO A 1 118 ? 1.194 -11.397 6.474 1.00 94.44 118 PRO A N 1
ATOM 873 C CA . PRO A 1 118 ? 0.442 -11.904 5.328 1.00 94.44 118 PRO A CA 1
ATOM 874 C C . PRO A 1 118 ? 0.541 -11.023 4.084 1.00 94.44 118 PRO A C 1
ATOM 876 O O . PRO A 1 118 ? 0.643 -11.542 2.974 1.00 94.44 118 PRO A O 1
ATOM 879 N N . THR A 1 119 ? 0.535 -9.697 4.249 1.00 91.94 119 THR A N 1
ATOM 880 C CA . THR A 1 119 ? 0.490 -8.752 3.121 1.00 91.94 119 THR A CA 1
ATOM 881 C C . THR A 1 119 ? 1.744 -8.834 2.239 1.00 91.94 119 THR A C 1
ATOM 883 O O . THR A 1 119 ? 1.596 -9.046 1.031 1.00 91.94 119 THR A O 1
ATOM 886 N N . PRO A 1 120 ? 2.980 -8.765 2.780 1.00 90.25 120 PRO A N 1
ATOM 887 C CA . PRO A 1 120 ? 4.186 -8.940 1.971 1.00 90.25 120 PRO A CA 1
ATOM 888 C C . PRO A 1 120 ? 4.285 -10.332 1.342 1.00 90.25 120 PRO A C 1
ATOM 890 O O . PRO A 1 120 ? 4.761 -10.454 0.214 1.00 90.25 120 PRO A O 1
ATOM 893 N N . ALA A 1 121 ? 3.829 -11.376 2.045 1.00 91.88 121 ALA A N 1
ATOM 894 C CA . ALA A 1 121 ? 3.826 -12.738 1.520 1.00 91.88 121 ALA A CA 1
ATOM 895 C C . ALA A 1 121 ? 2.894 -12.865 0.309 1.00 91.88 121 ALA A C 1
ATOM 897 O O . ALA A 1 121 ? 3.322 -13.351 -0.734 1.00 91.88 121 ALA A O 1
ATOM 898 N N . ALA A 1 122 ? 1.658 -12.369 0.413 1.00 93.06 122 ALA A N 1
ATOM 899 C CA . ALA A 1 122 ? 0.661 -12.417 -0.652 1.00 93.06 122 ALA A CA 1
ATOM 900 C C . ALA A 1 122 ? 1.092 -11.628 -1.894 1.00 93.06 122 ALA A C 1
ATOM 902 O O . ALA A 1 122 ? 1.016 -12.142 -3.007 1.00 93.06 122 ALA A O 1
ATOM 903 N N . ILE A 1 123 ? 1.604 -10.407 -1.714 1.00 90.19 123 ILE A N 1
ATOM 904 C CA . ILE A 1 123 ? 2.015 -9.539 -2.824 1.00 90.19 123 ILE A CA 1
ATOM 905 C C . ILE A 1 123 ? 3.108 -10.189 -3.692 1.00 90.19 123 ILE A C 1
ATOM 907 O O . ILE A 1 123 ? 3.095 -10.021 -4.911 1.00 90.19 123 ILE A O 1
ATOM 911 N N . LYS A 1 124 ? 4.026 -10.965 -3.099 1.00 88.44 124 LYS A N 1
ATOM 912 C CA . LYS A 1 124 ? 5.116 -11.640 -3.830 1.00 88.44 124 LYS A CA 1
ATOM 913 C C . LYS A 1 124 ? 4.620 -12.662 -4.865 1.00 88.44 124 LYS A C 1
ATOM 915 O O . LYS A 1 124 ? 5.350 -12.955 -5.806 1.00 88.44 124 LYS A O 1
ATOM 920 N N . TRP A 1 125 ? 3.401 -13.189 -4.725 1.00 90.19 125 TRP A N 1
ATOM 921 C CA . TRP A 1 125 ? 2.839 -14.172 -5.663 1.00 90.19 125 TRP A CA 1
ATOM 922 C C . TRP A 1 125 ? 2.321 -13.564 -6.969 1.00 90.19 125 TRP A C 1
ATOM 924 O O . TRP A 1 125 ? 2.207 -14.284 -7.965 1.00 90.19 125 TRP A O 1
ATOM 934 N N . PHE A 1 126 ? 2.008 -12.267 -6.981 1.00 88.75 126 PHE A N 1
ATOM 935 C CA . PHE A 1 126 ? 1.316 -11.600 -8.084 1.00 88.75 126 PHE A CA 1
ATOM 936 C C . PHE A 1 126 ? 2.203 -10.562 -8.770 1.00 88.75 126 PHE A C 1
ATOM 938 O O . PHE A 1 126 ? 3.143 -10.016 -8.190 1.00 88.75 126 PHE A O 1
ATOM 945 N N . HIS A 1 127 ? 1.899 -10.283 -10.037 1.00 84.81 127 HIS A N 1
ATOM 946 C CA . HIS A 1 127 ? 2.620 -9.294 -10.826 1.00 84.81 127 HIS A CA 1
ATOM 947 C C . HIS A 1 127 ? 2.565 -7.902 -10.162 1.00 84.81 127 HIS A C 1
ATOM 949 O O . HIS A 1 127 ? 1.520 -7.541 -9.608 1.00 84.81 127 HIS A O 1
ATOM 955 N N . PRO A 1 128 ? 3.631 -7.074 -10.250 1.00 80.44 128 PRO A N 1
ATOM 956 C CA . PRO A 1 128 ? 3.682 -5.743 -9.631 1.00 80.44 128 PRO A CA 1
ATOM 957 C C . PRO A 1 128 ? 2.487 -4.822 -9.927 1.00 80.44 128 PRO A C 1
ATOM 959 O O . PRO A 1 128 ? 2.122 -3.982 -9.109 1.00 80.44 128 PRO A O 1
ATOM 962 N N . GLN A 1 129 ? 1.831 -5.018 -11.069 1.00 81.38 129 GLN A N 1
ATOM 963 C CA . GLN A 1 129 ? 0.646 -4.256 -11.470 1.00 81.38 129 GLN A CA 1
ATOM 964 C C . GLN A 1 129 ? -0.635 -4.591 -10.675 1.00 81.38 129 GLN A C 1
ATOM 966 O O . GLN A 1 129 ? -1.649 -3.941 -10.884 1.00 81.38 129 GLN A O 1
ATOM 971 N N . HIS A 1 130 ? -0.621 -5.607 -9.804 1.00 85.88 130 HIS A N 1
ATOM 972 C CA . HIS A 1 130 ? -1.773 -6.016 -8.982 1.00 85.88 130 HIS A CA 1
ATOM 973 C C . HIS A 1 130 ? -1.514 -5.865 -7.475 1.00 85.88 130 HIS A C 1
ATOM 975 O O . HIS A 1 130 ? -2.286 -6.361 -6.653 1.00 85.88 130 HIS A O 1
ATOM 981 N N . ARG A 1 131 ? -0.400 -5.225 -7.090 1.00 87.38 131 ARG A N 1
ATOM 982 C CA . ARG A 1 131 ? 0.018 -5.099 -5.683 1.00 87.38 131 ARG A CA 1
ATOM 983 C C . ARG A 1 131 ? -1.044 -4.414 -4.834 1.00 87.38 131 ARG A C 1
ATOM 985 O O . ARG A 1 131 ? -1.285 -4.853 -3.713 1.00 87.38 131 ARG A O 1
ATOM 992 N N . GLY A 1 132 ? -1.676 -3.366 -5.363 1.00 89.75 132 GLY A N 1
ATOM 993 C CA . GLY A 1 132 ? -2.707 -2.616 -4.656 1.00 89.75 132 GLY A CA 1
ATOM 994 C C . GLY A 1 132 ? -3.936 -3.474 -4.384 1.00 89.75 132 GLY A C 1
ATOM 995 O O . GLY A 1 132 ? -4.386 -3.551 -3.244 1.00 89.75 132 GLY A O 1
ATOM 996 N N . PHE A 1 133 ? -4.456 -4.160 -5.402 1.00 93.00 133 PHE A N 1
ATOM 997 C CA . PHE A 1 133 ? -5.622 -5.033 -5.271 1.00 93.00 133 PHE A CA 1
ATOM 998 C C . PHE A 1 133 ? -5.381 -6.194 -4.300 1.00 93.00 133 PHE A C 1
ATOM 1000 O O . PHE A 1 133 ? -6.188 -6.422 -3.397 1.00 93.00 133 PHE A O 1
ATOM 1007 N N . ILE A 1 134 ? -4.250 -6.892 -4.439 1.00 94.25 134 ILE A N 1
ATOM 1008 C CA . ILE A 1 134 ? -3.904 -8.034 -3.581 1.00 94.25 134 ILE A CA 1
ATOM 1009 C C . ILE A 1 134 ? -3.684 -7.592 -2.138 1.00 94.25 134 ILE A C 1
ATOM 1011 O O . ILE A 1 134 ? -4.245 -8.199 -1.225 1.00 94.25 134 ILE A O 1
ATOM 1015 N N . SER A 1 135 ? -2.937 -6.502 -1.927 1.00 93.62 135 SER A N 1
ATOM 1016 C CA . SER A 1 135 ? -2.808 -5.901 -0.599 1.00 93.62 135 SER A CA 1
ATOM 1017 C C . SER A 1 135 ? -4.181 -5.574 -0.025 1.00 93.62 135 SER A C 1
ATOM 1019 O O . SER A 1 135 ? -4.454 -5.906 1.124 1.00 93.62 135 SER A O 1
ATOM 1021 N N . GLY A 1 136 ? -5.049 -4.965 -0.838 1.00 94.38 136 GLY A N 1
ATOM 1022 C CA . GLY A 1 136 ? -6.400 -4.567 -0.471 1.00 94.38 136 GLY A CA 1
ATOM 1023 C C . GLY A 1 136 ? -7.250 -5.717 0.049 1.00 94.38 136 GLY A C 1
ATOM 1024 O O . GLY A 1 136 ? -7.860 -5.560 1.100 1.00 94.38 136 GLY A O 1
ATOM 1025 N N . ILE A 1 137 ? -7.249 -6.873 -0.622 1.00 96.62 137 ILE A N 1
ATOM 1026 C CA . ILE A 1 137 ? -7.979 -8.066 -0.158 1.00 96.62 137 ILE A CA 1
ATOM 1027 C C . ILE A 1 137 ? -7.422 -8.568 1.176 1.00 96.62 137 ILE A C 1
ATOM 1029 O O . ILE A 1 137 ? -8.182 -8.854 2.094 1.00 96.62 137 ILE A O 1
ATOM 1033 N N . VAL A 1 138 ? -6.099 -8.669 1.312 1.00 96.06 138 VAL A N 1
ATOM 1034 C CA . VAL A 1 138 ? -5.497 -9.194 2.546 1.00 96.06 138 VAL A CA 1
ATOM 1035 C C . VAL A 1 138 ? -5.847 -8.311 3.742 1.00 96.06 138 VAL A C 1
ATOM 1037 O O . VAL A 1 138 ? -6.284 -8.813 4.776 1.00 96.06 138 VAL A O 1
ATOM 1040 N N . VAL A 1 139 ? -5.710 -6.991 3.602 1.00 94.44 139 VAL A N 1
ATOM 1041 C CA . VAL A 1 139 ? -5.970 -6.066 4.713 1.00 94.44 139 VAL A CA 1
ATOM 1042 C C . VAL A 1 139 ? -7.460 -5.763 4.913 1.00 94.44 139 VAL A C 1
ATOM 1044 O O . VAL A 1 139 ? -7.820 -5.176 5.934 1.00 94.44 139 VAL A O 1
ATOM 1047 N N . SER A 1 140 ? -8.345 -6.135 3.977 1.00 95.25 140 SER A N 1
ATOM 1048 C CA . SER A 1 140 ? -9.791 -5.888 4.095 1.00 95.25 140 SER A CA 1
ATOM 1049 C C . SER A 1 140 ? -10.447 -6.682 5.215 1.00 95.25 140 SER A C 1
ATOM 1051 O O . SER A 1 140 ? -11.380 -6.163 5.830 1.00 95.25 140 SER A O 1
ATOM 1053 N N . GLY A 1 141 ? -9.891 -7.843 5.580 1.00 94.88 141 GLY A N 1
ATOM 1054 C CA . GLY A 1 141 ? -10.315 -8.600 6.761 1.00 94.88 141 GLY A CA 1
ATOM 1055 C C . GLY A 1 141 ? -10.364 -7.733 8.022 1.00 94.88 141 GLY A C 1
ATOM 1056 O O . GLY A 1 141 ? -11.357 -7.748 8.740 1.00 94.88 141 GLY A O 1
ATOM 1057 N N . TYR A 1 142 ? -9.361 -6.873 8.226 1.00 93.06 142 TYR A N 1
ATOM 1058 C CA . TYR A 1 142 ? -9.312 -5.974 9.382 1.00 93.06 142 TYR A CA 1
ATOM 1059 C C . TYR A 1 142 ? -10.446 -4.934 9.359 1.00 93.06 142 TYR A C 1
ATOM 1061 O O . TYR A 1 142 ? -11.010 -4.590 10.392 1.00 93.06 142 TYR A O 1
ATOM 1069 N N . GLY A 1 143 ? -10.795 -4.435 8.167 1.00 91.00 143 GLY A N 1
ATOM 1070 C CA . GLY A 1 143 ? -11.823 -3.408 7.983 1.00 91.00 143 GLY A CA 1
ATOM 1071 C C . GLY A 1 143 ? -13.249 -3.910 8.215 1.00 91.00 143 GLY A C 1
ATOM 1072 O O . GLY A 1 143 ? -14.050 -3.188 8.801 1.00 91.00 143 GLY A O 1
ATOM 1073 N N . ILE A 1 144 ? -13.558 -5.143 7.795 1.00 94.06 144 ILE A N 1
ATOM 1074 C CA . ILE A 1 144 ? -14.901 -5.732 7.947 1.00 94.06 144 ILE A CA 1
ATOM 1075 C C . ILE A 1 144 ? -15.124 -6.379 9.320 1.00 94.06 144 ILE A C 1
ATOM 1077 O O . ILE A 1 144 ? -16.265 -6.641 9.695 1.00 94.06 144 ILE A O 1
ATOM 1081 N N . ALA A 1 145 ? -14.060 -6.623 10.091 1.00 94.31 145 ALA A N 1
ATOM 1082 C CA . ALA A 1 145 ? -14.132 -7.360 11.349 1.00 94.31 145 ALA A CA 1
ATOM 1083 C C . ALA A 1 145 ? -15.197 -6.855 12.350 1.00 94.31 145 ALA A C 1
ATOM 1085 O O . ALA A 1 145 ? -15.915 -7.690 12.907 1.00 94.31 145 ALA A O 1
ATOM 1086 N N . PRO A 1 146 ? -15.414 -5.535 12.543 1.00 90.69 146 PRO A N 1
ATOM 1087 C CA . PRO A 1 146 ? -16.451 -5.044 13.454 1.00 90.69 146 PRO A CA 1
ATOM 1088 C C . PRO A 1 146 ? -17.864 -5.533 13.134 1.00 90.69 146 PRO A C 1
ATOM 1090 O O . PRO A 1 146 ? -18.663 -5.690 14.053 1.00 90.69 146 PRO A O 1
ATOM 1093 N N . VAL A 1 147 ? -18.167 -5.810 11.860 1.00 92.69 147 VAL A N 1
ATOM 1094 C CA . VAL A 1 147 ? -19.505 -6.235 11.418 1.00 92.69 147 VAL A CA 1
ATOM 1095 C C . VAL A 1 147 ? -19.925 -7.547 12.078 1.00 92.69 147 VAL A C 1
ATOM 1097 O O . VAL A 1 147 ? -21.099 -7.706 12.399 1.00 92.69 147 VAL A O 1
ATOM 1100 N N . TYR A 1 148 ? -18.984 -8.464 12.323 1.00 93.69 148 TYR A N 1
ATOM 1101 C CA . TYR A 1 148 ? -19.279 -9.739 12.981 1.00 93.69 148 TYR A CA 1
ATOM 1102 C C . TYR A 1 148 ? -18.795 -9.781 14.436 1.00 93.69 148 TYR A C 1
ATOM 1104 O O . TYR A 1 148 ? -19.481 -10.355 15.281 1.00 93.69 148 TYR A O 1
ATOM 1112 N N . ILE A 1 149 ? -17.648 -9.165 14.759 1.00 93.25 149 ILE A N 1
ATOM 1113 C CA . ILE A 1 149 ? -17.083 -9.221 16.116 1.00 93.25 149 ILE A CA 1
ATOM 1114 C C . ILE A 1 149 ? -17.974 -8.479 17.103 1.00 93.25 149 ILE A C 1
ATOM 1116 O O . ILE A 1 149 ? -18.224 -9.006 18.181 1.00 93.25 149 ILE A O 1
ATOM 1120 N N . ALA A 1 150 ? -18.469 -7.287 16.762 1.00 89.62 150 ALA A N 1
ATOM 1121 C CA . ALA A 1 150 ? -19.264 -6.490 17.692 1.00 89.62 150 ALA A CA 1
ATOM 1122 C C . ALA A 1 150 ? -20.559 -7.200 18.150 1.00 89.62 150 ALA A C 1
ATOM 1124 O O . ALA A 1 150 ? -20.738 -7.350 19.363 1.00 89.62 150 ALA A O 1
ATOM 1125 N N . PRO A 1 151 ? -21.437 -7.704 17.252 1.00 91.38 151 PRO A N 1
ATOM 1126 C CA . PRO A 1 151 ? -22.638 -8.425 17.682 1.00 91.38 151 PRO A CA 1
ATOM 1127 C C . PRO A 1 151 ? -22.308 -9.753 18.375 1.00 91.38 151 PRO A C 1
ATOM 1129 O O . PRO A 1 151 ? -22.968 -10.118 19.348 1.00 91.38 151 PRO A O 1
ATOM 1132 N N . LEU A 1 152 ? -21.263 -10.458 17.929 1.00 93.62 152 LEU A N 1
ATOM 1133 C CA . LEU A 1 152 ? -20.828 -11.704 18.558 1.00 93.62 152 LEU A CA 1
ATOM 1134 C C . LEU A 1 152 ? -20.315 -11.470 19.985 1.00 93.62 152 LEU A C 1
ATOM 1136 O O . LEU A 1 152 ? -20.683 -12.203 20.900 1.00 93.62 152 LEU A O 1
ATOM 1140 N N . ALA A 1 153 ? -19.502 -10.432 20.189 1.00 92.94 153 ALA A N 1
ATOM 1141 C CA . ALA A 1 153 ? -18.994 -10.056 21.501 1.00 92.94 153 ALA A CA 1
ATOM 1142 C C . ALA A 1 153 ? -20.143 -9.688 22.437 1.00 92.94 153 ALA A C 1
ATOM 1144 O O . ALA A 1 153 ? -20.206 -10.220 23.540 1.00 92.94 153 ALA A O 1
ATOM 1145 N N . HIS A 1 154 ? -21.093 -8.873 21.972 1.00 90.69 154 HIS A N 1
ATOM 1146 C CA . HIS A 1 154 ? -22.284 -8.530 22.746 1.00 90.69 154 HIS A CA 1
ATOM 1147 C C . HIS A 1 154 ? -23.065 -9.782 23.184 1.00 90.69 154 HIS A C 1
ATOM 1149 O O . HIS A 1 154 ? -23.371 -9.937 24.365 1.00 90.69 154 HIS A O 1
ATOM 1155 N N . ALA A 1 155 ? -23.330 -10.717 22.264 1.00 94.31 155 ALA A N 1
ATOM 1156 C CA . ALA A 1 155 ? -24.061 -11.949 22.566 1.00 94.31 155 ALA A CA 1
ATOM 1157 C C . ALA A 1 155 ? -23.321 -12.864 23.562 1.00 94.31 155 ALA A C 1
ATOM 1159 O O . ALA A 1 155 ? -23.934 -13.420 24.476 1.00 94.31 155 ALA A O 1
ATOM 1160 N N . ILE A 1 156 ? -22.001 -13.016 23.411 1.00 96.00 156 ILE A N 1
ATOM 1161 C CA . ILE A 1 156 ? -21.183 -13.848 24.306 1.00 96.00 156 ILE A CA 1
ATOM 1162 C C . ILE A 1 156 ? -21.086 -13.213 25.696 1.00 96.00 156 ILE A C 1
ATOM 1164 O O . ILE A 1 156 ? -21.240 -13.919 26.691 1.00 96.00 156 ILE A O 1
ATOM 1168 N N . ILE A 1 157 ? -20.870 -11.897 25.776 1.00 95.38 157 ILE A N 1
ATOM 1169 C CA . ILE A 1 157 ? -20.790 -11.161 27.044 1.00 95.38 157 ILE A CA 1
ATOM 1170 C C . ILE A 1 157 ? -22.119 -11.252 27.790 1.00 95.38 157 ILE A C 1
ATOM 1172 O O . ILE A 1 157 ? -22.118 -11.584 28.972 1.00 95.38 157 ILE A O 1
ATOM 1176 N N . ALA A 1 158 ? -23.245 -11.046 27.103 1.00 93.69 158 ALA A N 1
ATOM 1177 C CA . ALA A 1 158 ? -24.568 -11.130 27.716 1.00 93.69 158 ALA A CA 1
ATOM 1178 C C . ALA A 1 158 ? -24.863 -12.520 28.311 1.00 93.69 158 ALA A C 1
ATOM 1180 O O . ALA A 1 158 ? -25.535 -12.621 29.333 1.00 93.69 158 ALA A O 1
ATOM 1181 N N . ARG A 1 159 ? -24.357 -13.596 27.692 1.00 95.75 159 ARG A N 1
ATOM 1182 C CA . ARG A 1 159 ? -24.629 -14.978 28.124 1.00 95.75 159 ARG A CA 1
ATOM 1183 C C . ARG A 1 159 ? -23.616 -15.538 29.124 1.00 95.75 159 ARG A C 1
ATOM 1185 O O . ARG A 1 159 ? -23.987 -16.335 29.981 1.00 95.75 159 ARG A O 1
ATOM 1192 N N . TYR A 1 160 ? -22.341 -15.190 28.983 1.00 95.00 160 TYR A N 1
ATOM 1193 C CA . TYR A 1 160 ? -21.239 -15.827 29.715 1.00 95.00 160 TYR A CA 1
ATOM 1194 C C . TYR A 1 160 ? -20.400 -14.848 30.545 1.00 95.00 160 TYR A C 1
ATOM 1196 O O . TYR A 1 160 ? -19.523 -15.287 31.292 1.00 95.00 160 TYR A O 1
ATOM 1204 N N . GLY A 1 161 ? -20.661 -13.546 30.436 1.00 94.62 161 GLY A N 1
ATOM 1205 C CA . GLY A 1 161 ? -19.895 -12.490 31.086 1.00 94.62 161 GLY A CA 1
ATOM 1206 C C . GLY A 1 161 ? -18.603 -12.130 30.348 1.00 94.62 161 GLY A C 1
ATOM 1207 O O . GLY A 1 161 ? -18.107 -12.858 29.482 1.00 94.62 161 GLY A O 1
ATOM 1208 N N . LEU A 1 162 ? -18.031 -10.985 30.722 1.00 94.56 162 LEU A N 1
ATOM 1209 C CA . LEU A 1 162 ? -16.871 -10.402 30.046 1.00 94.56 162 LEU A CA 1
ATOM 1210 C C . LEU A 1 162 ? -15.609 -11.276 30.134 1.00 94.56 162 LEU A C 1
ATOM 1212 O O . LEU A 1 162 ? -14.930 -11.487 29.130 1.00 94.56 162 LEU A O 1
ATOM 1216 N N . SER A 1 163 ? -15.313 -11.832 31.313 1.00 95.56 163 SER A N 1
ATOM 1217 C CA . SER A 1 163 ? -14.131 -12.685 31.516 1.00 95.56 163 SER A CA 1
ATOM 1218 C C . SER A 1 163 ? -14.142 -13.905 30.585 1.00 95.56 163 SER A C 1
ATOM 1220 O O . SER A 1 163 ? -13.153 -14.181 29.902 1.00 95.56 163 SER A O 1
ATOM 1222 N N . ARG A 1 164 ? -15.274 -14.616 30.491 1.00 95.75 164 ARG A N 1
ATOM 1223 C CA . ARG A 1 164 ? -15.404 -15.780 29.601 1.00 95.75 164 ARG A CA 1
ATOM 1224 C C . ARG A 1 164 ? -15.441 -15.379 28.131 1.00 95.75 164 ARG A C 1
ATOM 1226 O O . ARG A 1 164 ? -14.968 -16.145 27.298 1.00 95.75 164 ARG A O 1
ATOM 1233 N N . ALA A 1 165 ? -15.945 -14.189 27.805 1.00 96.19 165 ALA A N 1
ATOM 1234 C CA . ALA A 1 165 ? -15.873 -13.672 26.445 1.00 96.19 165 ALA A CA 1
ATOM 1235 C C . ALA A 1 165 ? -14.417 -13.527 25.978 1.00 96.19 165 ALA A C 1
ATOM 1237 O O . ALA A 1 165 ? -14.077 -14.029 24.907 1.00 96.19 165 ALA A O 1
ATOM 1238 N N . PHE A 1 166 ? -13.540 -12.937 26.801 1.00 96.38 166 PHE A N 1
ATOM 1239 C CA . PHE A 1 166 ? -12.107 -12.868 26.494 1.00 96.38 166 PHE A CA 1
ATOM 1240 C C . PHE A 1 166 ? -11.485 -14.261 26.326 1.00 96.38 166 PHE A C 1
ATOM 1242 O O . PHE A 1 166 ? -10.761 -14.481 25.360 1.00 96.38 166 PHE A O 1
ATOM 1249 N N . LEU A 1 167 ? -11.817 -15.223 27.194 1.00 96.62 167 LEU A N 1
ATOM 1250 C CA . LEU A 1 167 ? -11.350 -16.610 27.068 1.00 96.62 167 LEU A CA 1
ATOM 1251 C C . LEU A 1 167 ? -11.759 -17.237 25.722 1.00 96.62 167 LEU A C 1
ATOM 1253 O O . LEU A 1 167 ? -10.919 -17.798 25.019 1.00 96.62 167 LEU A O 1
ATOM 1257 N N . ILE A 1 168 ? -13.036 -17.111 25.341 1.00 96.75 168 ILE A N 1
ATOM 1258 C CA . ILE A 1 168 ? -13.575 -17.668 24.090 1.00 96.75 168 ILE A CA 1
ATOM 1259 C C . ILE A 1 168 ? -12.889 -17.035 22.876 1.00 96.75 168 ILE A C 1
ATOM 1261 O O . ILE A 1 168 ? -12.426 -17.758 21.992 1.00 96.75 168 ILE A O 1
ATOM 1265 N N . PHE A 1 169 ? -12.778 -15.703 22.839 1.00 95.75 169 PHE A N 1
ATOM 1266 C CA . PHE A 1 169 ? -12.091 -15.007 21.750 1.00 95.75 169 PHE A CA 1
ATOM 1267 C C . PHE A 1 169 ? -10.603 -15.348 21.691 1.00 95.75 169 PHE A C 1
ATOM 1269 O O . PHE A 1 169 ? -10.079 -15.543 20.599 1.00 95.75 169 PHE A O 1
ATOM 1276 N N . GLY A 1 170 ? -9.939 -15.495 22.838 1.00 95.50 170 GLY A N 1
ATOM 1277 C CA . GLY A 1 170 ? -8.534 -15.887 22.907 1.00 95.50 170 GLY A CA 1
ATOM 1278 C C . GLY A 1 170 ? -8.272 -17.246 22.283 1.00 95.50 170 GLY A C 1
ATOM 1279 O O . GLY A 1 170 ? -7.435 -17.357 21.388 1.00 95.50 170 GLY A O 1
ATOM 1280 N N . CYS A 1 171 ? -9.025 -18.267 22.699 1.00 96.12 171 CYS A N 1
ATOM 1281 C CA . CYS A 1 171 ? -8.914 -19.610 22.132 1.00 96.12 171 CYS A CA 1
ATOM 1282 C C . CYS A 1 171 ? -9.250 -19.622 20.634 1.00 96.12 171 CYS A C 1
ATOM 1284 O O . CYS A 1 171 ? -8.521 -20.221 19.841 1.00 96.12 171 CYS A O 1
ATOM 1286 N N . LEU A 1 172 ? -10.323 -18.928 20.238 1.00 96.06 172 LEU A N 1
ATOM 1287 C CA . LEU A 1 172 ? -10.756 -18.851 18.845 1.00 96.06 172 LEU A CA 1
ATOM 1288 C C . LEU A 1 172 ? -9.703 -18.171 17.962 1.00 96.06 172 LEU A C 1
ATOM 1290 O O . LEU A 1 172 ? -9.297 -18.735 16.949 1.00 96.06 172 LEU A O 1
ATOM 1294 N N . PHE A 1 173 ? -9.246 -16.974 18.326 1.00 95.62 173 PHE A N 1
ATOM 1295 C CA . PHE A 1 173 ? -8.311 -16.206 17.507 1.00 95.62 173 PHE A CA 1
ATOM 1296 C C . PHE A 1 173 ? -6.925 -16.839 17.479 1.00 95.62 173 PHE A C 1
ATOM 1298 O O . PHE A 1 173 ? -6.363 -16.972 16.395 1.00 95.62 173 PHE A O 1
ATOM 1305 N N . ALA A 1 174 ? -6.398 -17.307 18.615 1.00 97.25 174 ALA A N 1
ATOM 1306 C CA . ALA A 1 174 ? -5.125 -18.025 18.630 1.00 97.25 174 ALA A CA 1
ATOM 1307 C C . ALA A 1 174 ? -5.189 -19.286 17.752 1.00 97.25 174 ALA A C 1
ATOM 1309 O O . ALA A 1 174 ? -4.308 -19.497 16.917 1.00 97.25 174 ALA A O 1
ATOM 1310 N N . GLY A 1 175 ? -6.261 -20.078 17.874 1.00 97.75 175 GLY A N 1
ATOM 1311 C CA . GLY A 1 175 ? -6.467 -21.284 17.073 1.00 97.75 175 GLY A CA 1
ATOM 1312 C C . GLY A 1 175 ? -6.589 -20.995 15.575 1.00 97.75 175 GLY A C 1
ATOM 1313 O O . GLY A 1 175 ? -5.914 -21.634 14.769 1.00 97.75 175 GLY A O 1
ATOM 1314 N N . VAL A 1 176 ? -7.393 -19.998 15.192 1.00 97.62 176 VAL A N 1
ATOM 1315 C CA . VAL A 1 176 ? -7.594 -19.618 13.783 1.00 97.62 176 VAL A CA 1
ATOM 1316 C C . VAL A 1 176 ? -6.317 -19.038 13.174 1.00 97.62 176 VAL A C 1
ATOM 1318 O O . VAL A 1 176 ? -5.933 -19.458 12.083 1.00 97.62 176 VAL A O 1
ATOM 1321 N N . ILE A 1 177 ? -5.619 -18.126 13.862 1.00 97.88 177 ILE A N 1
ATOM 1322 C CA . ILE A 1 177 ? -4.348 -17.564 13.371 1.00 97.88 177 ILE A CA 1
ATOM 1323 C C . ILE A 1 177 ? -3.318 -18.685 13.199 1.00 97.88 177 ILE A C 1
ATOM 1325 O O . ILE A 1 177 ? -2.657 -18.759 12.160 1.00 97.88 177 ILE A O 1
ATOM 1329 N N . PHE A 1 178 ? -3.207 -19.589 14.177 1.00 97.81 178 PHE A N 1
ATOM 1330 C CA . PHE A 1 178 ? -2.290 -20.722 14.102 1.00 97.81 178 PHE A CA 1
ATOM 1331 C C . PHE A 1 178 ? -2.631 -21.653 12.932 1.00 97.81 178 PHE A C 1
ATOM 1333 O O . PHE A 1 178 ? -1.747 -21.978 12.142 1.00 97.81 178 PHE A O 1
ATOM 1340 N N . ALA A 1 179 ? -3.901 -22.013 12.743 1.00 97.75 179 ALA A N 1
ATOM 1341 C CA . ALA A 1 179 ? -4.337 -22.859 11.633 1.00 97.75 179 ALA A CA 1
ATOM 1342 C C . ALA A 1 179 ? -4.080 -22.207 10.260 1.00 97.75 179 ALA A C 1
ATOM 1344 O O . ALA A 1 179 ? -3.496 -22.829 9.370 1.00 97.75 179 ALA A O 1
ATOM 1345 N N . LEU A 1 180 ? -4.444 -20.931 10.092 1.00 97.31 180 LEU A N 1
ATOM 1346 C CA . LEU A 1 180 ? -4.241 -20.196 8.838 1.00 97.31 180 LEU A CA 1
ATOM 1347 C C . LEU A 1 180 ? -2.759 -19.947 8.535 1.00 97.31 180 LEU A C 1
ATOM 1349 O O . LEU A 1 180 ? -2.386 -19.836 7.366 1.00 97.31 180 LEU A O 1
ATOM 1353 N N . SER A 1 181 ? -1.893 -19.913 9.554 1.00 96.12 181 SER A N 1
ATOM 1354 C CA . SER A 1 181 ? -0.453 -19.720 9.361 1.00 96.12 181 SER A CA 1
ATOM 1355 C C . SER A 1 181 ? 0.179 -20.785 8.458 1.00 96.12 181 SER A C 1
ATOM 1357 O O . SER A 1 181 ? 1.070 -20.469 7.670 1.00 96.12 181 SER A O 1
ATOM 1359 N N . PHE A 1 182 ? -0.315 -22.028 8.488 1.00 95.00 182 PHE A N 1
ATOM 1360 C CA . PHE A 1 182 ? 0.202 -23.112 7.647 1.00 95.00 182 PHE A CA 1
ATOM 1361 C C . PHE A 1 182 ? -0.095 -22.896 6.159 1.00 95.00 182 PHE A C 1
ATOM 1363 O O . PHE A 1 182 ? 0.665 -23.356 5.301 1.00 95.00 182 PHE A O 1
ATOM 1370 N N . LEU A 1 183 ? -1.151 -22.142 5.851 1.00 95.25 183 LEU A N 1
ATOM 1371 C CA . LEU A 1 183 ? -1.586 -21.823 4.493 1.00 95.25 183 LEU A CA 1
ATOM 1372 C C . LEU A 1 183 ? -0.827 -20.635 3.883 1.00 95.25 183 LEU A C 1
ATOM 1374 O O . LEU A 1 183 ? -0.878 -20.433 2.671 1.00 95.25 183 LEU A O 1
ATOM 1378 N N . ILE A 1 184 ? -0.104 -19.862 4.699 1.00 94.69 184 ILE A N 1
ATOM 1379 C CA . ILE A 1 184 ? 0.639 -18.675 4.267 1.00 94.69 184 ILE A CA 1
ATOM 1380 C C . ILE A 1 184 ? 2.109 -19.045 4.031 1.00 94.69 184 ILE A C 1
ATOM 1382 O O . ILE A 1 184 ? 2.798 -19.568 4.911 1.00 94.69 184 ILE A O 1
ATOM 1386 N N . ALA A 1 185 ? 2.606 -18.757 2.828 1.00 91.50 185 ALA A N 1
ATOM 1387 C CA . ALA A 1 185 ? 3.986 -19.013 2.423 1.00 91.50 185 ALA A CA 1
ATOM 1388 C C . ALA A 1 185 ? 4.458 -17.999 1.369 1.00 91.50 185 ALA A C 1
ATOM 1390 O O . ALA A 1 185 ? 3.650 -17.395 0.663 1.00 91.50 185 ALA A O 1
ATOM 1391 N N . ASN A 1 186 ? 5.778 -17.833 1.256 1.00 90.25 186 ASN A N 1
ATOM 1392 C CA . ASN A 1 186 ? 6.398 -17.096 0.154 1.00 90.25 186 ASN A CA 1
ATOM 1393 C C . ASN A 1 186 ? 6.500 -17.994 -1.096 1.00 90.25 186 ASN A C 1
ATOM 1395 O O . ASN A 1 186 ? 6.637 -19.212 -0.941 1.00 90.25 186 ASN A O 1
ATOM 1399 N N . PRO A 1 187 ? 6.470 -17.423 -2.314 1.00 88.88 187 PRO A N 1
ATOM 1400 C CA . PRO A 1 187 ? 6.685 -18.193 -3.536 1.00 88.88 187 PRO A CA 1
ATOM 1401 C C . PRO A 1 187 ? 8.136 -18.710 -3.630 1.00 88.88 187 PRO A C 1
ATOM 1403 O O . PRO A 1 187 ? 9.042 -18.090 -3.064 1.00 88.88 187 PRO A O 1
ATOM 1406 N N . PRO A 1 188 ? 8.384 -19.825 -4.344 1.00 85.25 188 PRO A N 1
ATOM 1407 C CA . PRO A 1 188 ? 9.738 -20.312 -4.612 1.00 85.25 188 PRO A CA 1
ATOM 1408 C C . PRO A 1 188 ? 10.520 -19.334 -5.507 1.00 85.25 188 PRO A C 1
ATOM 1410 O O . PRO A 1 188 ? 9.932 -18.572 -6.271 1.00 85.25 188 PRO A O 1
ATOM 1413 N N . ALA A 1 189 ? 11.855 -19.372 -5.447 1.00 78.12 189 ALA A N 1
ATOM 1414 C CA . ALA A 1 189 ? 12.719 -18.409 -6.145 1.00 78.12 189 ALA A CA 1
ATOM 1415 C C . ALA A 1 189 ? 12.552 -18.398 -7.680 1.00 78.12 189 ALA A C 1
ATOM 1417 O O . ALA A 1 189 ? 12.754 -17.363 -8.306 1.00 78.12 189 ALA A O 1
ATOM 1418 N N . SER A 1 190 ? 12.155 -19.522 -8.284 1.00 77.06 190 SER A N 1
ATOM 1419 C CA . SER A 1 190 ? 11.916 -19.675 -9.728 1.00 77.06 190 SER A CA 1
ATOM 1420 C C . SER A 1 190 ? 10.476 -19.354 -10.167 1.00 77.06 190 SER A C 1
ATOM 1422 O O . SER A 1 190 ? 10.088 -19.670 -11.290 1.00 77.06 190 SER A O 1
ATOM 1424 N N . TRP A 1 191 ? 9.656 -18.764 -9.291 1.00 80.69 191 TRP A N 1
ATOM 1425 C CA . TRP A 1 191 ? 8.245 -18.486 -9.565 1.00 80.69 191 TRP A CA 1
ATOM 1426 C C . TRP A 1 191 ? 8.036 -17.332 -10.548 1.00 80.69 191 TRP A C 1
ATOM 1428 O O . TRP A 1 191 ? 8.590 -16.244 -10.387 1.00 80.69 191 TRP A O 1
ATOM 1438 N N . THR A 1 192 ? 7.139 -17.540 -11.513 1.00 81.44 192 THR A N 1
ATOM 1439 C CA . THR A 1 192 ? 6.627 -16.483 -12.385 1.00 81.44 192 THR A CA 1
ATOM 1440 C C . THR A 1 192 ? 5.380 -15.839 -11.760 1.00 81.44 192 THR A C 1
ATOM 1442 O O . THR A 1 192 ? 4.392 -16.532 -11.511 1.00 81.44 192 THR A O 1
ATOM 1445 N N . PRO A 1 193 ? 5.383 -14.519 -11.487 1.00 84.81 193 PRO A N 1
ATOM 1446 C CA . PRO A 1 193 ? 4.259 -13.855 -10.829 1.00 84.81 193 PRO A CA 1
ATOM 1447 C C . PRO A 1 193 ? 2.934 -13.987 -11.593 1.00 84.81 193 PRO A C 1
ATOM 1449 O O . PRO A 1 193 ? 2.888 -13.815 -12.811 1.00 84.81 193 PRO A O 1
ATOM 1452 N N . VAL A 1 194 ? 1.834 -14.224 -10.869 1.00 85.69 194 VAL A N 1
ATOM 1453 C CA . VAL A 1 194 ? 0.491 -14.341 -11.461 1.00 85.69 194 VAL A CA 1
ATOM 1454 C C . VAL A 1 194 ? 0.045 -12.999 -12.036 1.00 85.69 194 VAL A C 1
ATOM 1456 O O . VAL A 1 194 ? 0.016 -11.986 -11.334 1.00 85.69 194 VAL A O 1
ATOM 1459 N N . VAL A 1 195 ? -0.366 -13.012 -13.302 1.00 84.00 195 VAL A N 1
ATOM 1460 C CA . VAL A 1 195 ? -0.970 -11.870 -13.994 1.00 84.00 195 VAL A CA 1
ATOM 1461 C C . VAL A 1 195 ? -2.482 -12.080 -14.066 1.00 84.00 195 VAL A C 1
ATOM 1463 O O . VAL A 1 195 ? -2.949 -13.100 -14.569 1.00 84.00 195 VAL A O 1
ATOM 1466 N N . LEU A 1 196 ? -3.252 -11.124 -13.550 1.00 81.88 196 LEU A N 1
ATOM 1467 C CA . LEU A 1 196 ? -4.713 -11.144 -13.577 1.00 81.88 196 LEU A CA 1
ATOM 1468 C C . LEU A 1 196 ? -5.228 -10.509 -14.882 1.00 81.88 196 LEU A C 1
ATOM 1470 O O . LEU A 1 196 ? -4.596 -9.591 -15.409 1.00 81.88 196 LEU A O 1
ATOM 1474 N N . PRO A 1 197 ? -6.392 -10.943 -15.402 1.00 71.25 197 PRO A N 1
ATOM 1475 C CA . PRO A 1 197 ? -6.923 -10.473 -16.688 1.00 71.25 197 PRO A CA 1
ATOM 1476 C C . PRO A 1 197 ? -7.383 -9.002 -16.679 1.00 71.25 197 PRO A C 1
ATOM 1478 O O . PRO A 1 197 ? -7.743 -8.459 -17.721 1.00 71.25 197 PRO A O 1
ATOM 1481 N N . PHE A 1 198 ? -7.362 -8.334 -15.522 1.00 66.19 198 PHE A N 1
ATOM 1482 C CA . PHE A 1 198 ? -7.755 -6.938 -15.342 1.00 66.19 198 PHE A CA 1
ATOM 1483 C C . PHE A 1 198 ? -6.575 -6.079 -14.866 1.00 66.19 198 PHE A C 1
ATOM 1485 O O . PHE A 1 198 ? -5.845 -6.472 -13.966 1.00 66.19 198 PHE A O 1
ATOM 1492 N N . GLY A 1 199 ? -6.429 -4.867 -15.422 1.00 51.84 199 GLY A N 1
ATOM 1493 C CA . GLY A 1 199 ? -5.402 -3.898 -14.998 1.00 51.84 199 GLY A CA 1
ATOM 1494 C C . GLY A 1 199 ? -4.331 -3.578 -16.046 1.00 51.84 199 GLY A C 1
ATOM 1495 O O . GLY A 1 199 ? -3.147 -3.716 -15.768 1.00 51.84 199 GLY A O 1
ATOM 1496 N N . LYS A 1 200 ? -4.723 -3.124 -17.247 1.00 51.53 200 LYS A N 1
ATOM 1497 C CA . LYS A 1 200 ? -3.770 -2.562 -18.225 1.00 51.53 200 LYS A CA 1
ATOM 1498 C C . LYS A 1 200 ? -3.559 -1.048 -18.025 1.00 51.53 200 LYS A C 1
ATOM 1500 O O . LYS A 1 200 ? -4.520 -0.340 -17.732 1.00 51.53 200 LYS A O 1
ATOM 1505 N N . LYS A 1 201 ? -2.324 -0.605 -18.332 1.00 47.16 201 LYS A N 1
ATOM 1506 C CA . LYS A 1 201 ? -1.797 0.755 -18.642 1.00 47.16 201 LYS A CA 1
ATOM 1507 C C . LYS A 1 201 ? -0.944 1.546 -17.634 1.00 47.16 201 LYS A C 1
ATOM 1509 O O . LYS A 1 201 ? -0.446 2.592 -18.034 1.00 47.16 201 LYS A O 1
ATOM 1514 N N . HIS A 1 202 ? -0.615 1.057 -16.442 1.00 48.12 202 HIS A N 1
ATOM 1515 C CA . HIS A 1 202 ? 0.498 1.659 -15.691 1.00 48.12 202 HIS A CA 1
ATOM 1516 C C . HIS A 1 202 ? 1.500 0.588 -15.273 1.00 48.12 202 HIS A C 1
ATOM 1518 O O . HIS A 1 202 ? 1.222 -0.233 -14.404 1.00 48.12 202 HIS A O 1
ATOM 1524 N N . VAL A 1 203 ? 2.675 0.597 -15.912 1.00 48.25 203 VAL A N 1
ATOM 1525 C CA . VAL A 1 203 ? 3.843 -0.127 -15.408 1.00 48.25 203 VAL A CA 1
ATOM 1526 C C . VAL A 1 203 ? 4.138 0.481 -14.040 1.00 48.25 203 VAL A C 1
ATOM 1528 O O . VAL A 1 203 ? 4.514 1.650 -13.942 1.00 48.25 203 VAL A O 1
ATOM 1531 N N . ALA A 1 204 ? 3.851 -0.269 -12.974 1.00 48.72 204 ALA A N 1
ATOM 1532 C CA . ALA A 1 204 ? 4.255 0.109 -11.630 1.00 48.72 204 ALA A CA 1
ATOM 1533 C C . ALA A 1 204 ? 5.766 0.361 -11.672 1.00 48.72 204 ALA A C 1
ATOM 1535 O O . ALA A 1 204 ? 6.511 -0.508 -12.129 1.00 48.72 204 ALA A O 1
ATOM 1536 N N . LEU A 1 205 ? 6.200 1.559 -11.265 1.00 50.69 205 LEU A N 1
ATOM 1537 C CA . LEU A 1 205 ? 7.618 1.895 -11.157 1.00 50.69 205 LEU A CA 1
ATOM 1538 C C . LEU A 1 205 ? 8.272 0.802 -10.311 1.00 50.69 205 LEU A C 1
ATOM 1540 O O . LEU A 1 205 ? 7.971 0.666 -9.126 1.00 50.69 205 LEU A O 1
ATOM 1544 N N . LYS A 1 206 ? 9.103 -0.031 -10.939 1.00 55.56 206 LYS A N 1
ATOM 1545 C CA . LYS A 1 206 ? 9.914 -0.994 -10.207 1.00 55.56 206 LYS A CA 1
ATOM 1546 C C . LYS A 1 206 ? 10.949 -0.176 -9.442 1.00 55.56 206 LYS A C 1
ATOM 1548 O O . LYS A 1 206 ? 11.585 0.698 -10.030 1.00 55.56 206 LYS A O 1
ATOM 1553 N N . ALA A 1 207 ? 11.091 -0.432 -8.144 1.00 57.28 207 ALA A N 1
ATOM 1554 C CA . ALA A 1 207 ? 12.148 0.188 -7.358 1.00 57.28 207 ALA A CA 1
ATOM 1555 C C . ALA A 1 207 ? 13.488 -0.050 -8.068 1.00 57.28 207 ALA A C 1
ATOM 1557 O O . ALA A 1 207 ? 13.789 -1.189 -8.425 1.00 57.28 207 ALA A O 1
ATOM 1558 N N . ALA A 1 208 ? 14.268 1.017 -8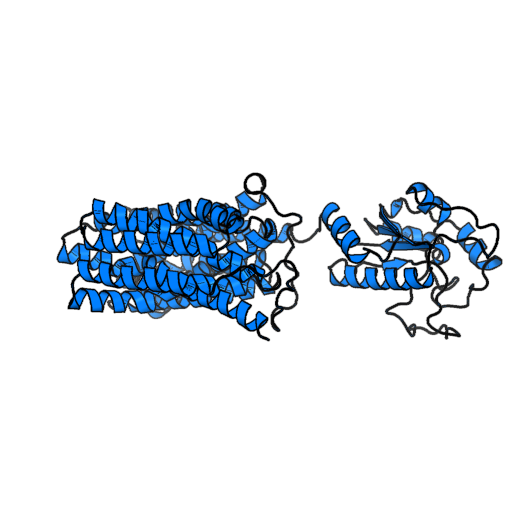.274 1.00 58.28 208 ALA A N 1
ATOM 1559 C CA . ALA A 1 208 ? 15.564 0.943 -8.956 1.00 58.28 208 ALA A CA 1
ATOM 1560 C C . ALA A 1 208 ? 16.544 -0.006 -8.245 1.00 58.28 208 ALA A C 1
ATOM 1562 O O . ALA A 1 208 ? 17.449 -0.539 -8.862 1.00 58.28 208 ALA A O 1
ATOM 1563 N N . LYS A 1 209 ? 16.342 -0.234 -6.943 1.00 72.56 209 LYS A N 1
ATOM 1564 C CA . LYS A 1 209 ? 17.035 -1.241 -6.139 1.00 72.56 209 LYS A CA 1
ATOM 1565 C C . LYS A 1 209 ? 16.163 -1.675 -4.964 1.00 72.56 209 LYS A C 1
ATOM 1567 O O . LYS A 1 209 ? 15.229 -0.967 -4.585 1.00 72.56 209 LYS A O 1
ATOM 1572 N N . ASP A 1 210 ? 16.504 -2.797 -4.339 1.00 83.44 210 ASP A N 1
ATOM 1573 C CA . ASP A 1 210 ? 15.958 -3.167 -3.031 1.00 83.44 210 ASP A CA 1
ATOM 1574 C C . ASP A 1 210 ? 16.660 -2.365 -1.922 1.00 83.44 210 ASP A C 1
ATOM 1576 O O . ASP A 1 210 ? 17.832 -2.593 -1.619 1.00 83.44 210 ASP A O 1
ATOM 1580 N N . PHE A 1 211 ? 15.945 -1.430 -1.295 1.00 84.38 211 PHE A N 1
ATOM 1581 C CA . PHE A 1 211 ? 16.490 -0.576 -0.241 1.00 84.38 211 PHE A CA 1
ATOM 1582 C C . PHE A 1 211 ? 16.558 -1.312 1.099 1.00 84.38 211 PHE A C 1
ATOM 1584 O O . PHE A 1 211 ? 15.634 -2.027 1.508 1.00 84.38 211 PHE A O 1
ATOM 1591 N N . THR A 1 212 ? 17.639 -1.080 1.838 1.00 91.56 212 THR A N 1
ATOM 1592 C CA . THR A 1 212 ? 17.702 -1.403 3.268 1.00 91.56 212 THR A CA 1
ATOM 1593 C C . THR A 1 212 ? 16.898 -0.384 4.090 1.00 91.56 212 THR A C 1
ATOM 1595 O O . THR A 1 212 ? 16.740 0.763 3.659 1.00 91.56 212 THR A O 1
ATOM 1598 N N . PRO A 1 213 ? 16.450 -0.732 5.313 1.00 91.62 213 PRO A N 1
ATOM 1599 C CA . PRO A 1 213 ? 15.730 0.199 6.188 1.00 91.62 213 PRO A CA 1
ATOM 1600 C C . PRO A 1 213 ? 16.462 1.525 6.412 1.00 91.62 213 PRO A C 1
ATOM 1602 O O . PRO A 1 213 ? 15.858 2.594 6.368 1.00 91.62 213 PRO A O 1
ATOM 1605 N N . LYS A 1 214 ? 17.787 1.464 6.600 1.00 92.19 214 LYS A N 1
ATOM 1606 C CA . LYS A 1 214 ? 18.633 2.640 6.842 1.00 92.19 214 LYS A CA 1
ATOM 1607 C C . LYS A 1 214 ? 18.737 3.544 5.615 1.00 92.19 214 LYS A C 1
ATOM 1609 O O . LYS A 1 214 ? 18.780 4.763 5.761 1.00 92.19 214 LYS A O 1
ATOM 1614 N N . GLU A 1 215 ? 18.793 2.969 4.417 1.00 84.12 215 GLU A N 1
ATOM 1615 C CA . GLU A 1 215 ? 18.772 3.753 3.181 1.00 84.12 215 GLU A CA 1
ATOM 1616 C C . GLU A 1 215 ? 17.394 4.372 2.958 1.00 84.12 215 GLU A C 1
ATOM 1618 O O . GLU A 1 215 ? 17.318 5.561 2.662 1.00 84.12 215 GLU A O 1
ATOM 1623 N N . MET A 1 216 ? 16.319 3.601 3.163 1.00 90.62 216 MET A N 1
ATOM 1624 C CA . MET A 1 216 ? 14.939 4.057 2.987 1.00 90.62 216 MET A CA 1
ATOM 1625 C C . MET A 1 216 ? 14.665 5.326 3.797 1.00 90.62 216 MET A C 1
ATOM 1627 O O . MET A 1 216 ? 14.258 6.333 3.214 1.00 90.62 216 MET A O 1
ATOM 1631 N N . VAL A 1 217 ? 14.934 5.312 5.108 1.00 91.50 217 VAL A N 1
ATOM 1632 C CA . VAL A 1 217 ? 14.612 6.441 6.004 1.00 91.50 217 VAL A CA 1
ATOM 1633 C C . VAL A 1 217 ? 15.363 7.730 5.667 1.00 91.50 217 VAL A C 1
ATOM 1635 O O . VAL A 1 217 ? 14.908 8.817 6.008 1.00 91.50 217 VAL A O 1
ATOM 1638 N N . ARG A 1 218 ? 16.497 7.633 4.963 1.00 83.50 218 ARG A N 1
ATOM 1639 C CA . ARG A 1 218 ? 17.286 8.791 4.512 1.00 83.50 218 ARG A CA 1
ATOM 1640 C C . ARG A 1 218 ? 16.755 9.411 3.218 1.00 83.50 218 ARG A C 1
ATOM 1642 O O . ARG A 1 218 ? 17.203 10.484 2.821 1.00 83.50 218 ARG A O 1
ATOM 1649 N N . THR A 1 219 ? 15.822 8.755 2.531 1.00 82.44 219 THR A N 1
ATOM 1650 C CA . THR A 1 219 ? 15.277 9.267 1.270 1.00 82.44 219 THR A CA 1
ATOM 1651 C C . THR A 1 219 ? 14.218 10.342 1.512 1.00 82.44 219 THR A C 1
ATOM 1653 O O . THR A 1 219 ? 13.354 10.223 2.379 1.00 82.44 219 THR A O 1
ATOM 1656 N N . ARG A 1 220 ? 14.184 11.361 0.642 1.00 83.44 220 ARG A N 1
ATOM 1657 C CA . ARG A 1 220 ? 13.066 12.327 0.606 1.00 83.44 220 ARG A CA 1
ATOM 1658 C C . ARG A 1 220 ? 11.722 11.658 0.284 1.00 83.44 220 ARG A C 1
ATOM 1660 O O . ARG A 1 220 ? 10.677 12.177 0.650 1.00 83.44 220 ARG A O 1
ATOM 1667 N N . ALA A 1 221 ? 11.750 10.526 -0.433 1.00 85.69 221 ALA A N 1
ATOM 1668 C CA . ALA A 1 221 ? 10.550 9.749 -0.738 1.00 85.69 221 ALA A CA 1
ATOM 1669 C C . ALA A 1 221 ? 9.916 9.177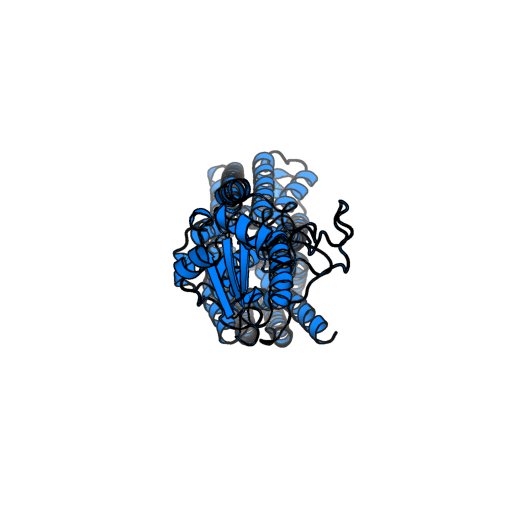 0.536 1.00 85.69 221 ALA A C 1
ATOM 1671 O O . ALA A 1 221 ? 8.709 9.299 0.707 1.00 85.69 221 ALA A O 1
ATOM 1672 N N . PHE A 1 222 ? 10.723 8.622 1.445 1.00 88.44 222 PHE A N 1
ATOM 1673 C CA . PHE A 1 222 ? 10.234 8.114 2.723 1.00 88.44 222 PHE A CA 1
ATOM 1674 C C . PHE A 1 222 ? 9.562 9.209 3.551 1.00 88.44 222 PHE A C 1
ATOM 1676 O O . PHE A 1 222 ? 8.424 9.020 3.961 1.00 88.44 222 PHE A O 1
ATOM 1683 N N . ALA A 1 223 ? 10.212 10.365 3.727 1.00 89.38 223 ALA A N 1
ATOM 1684 C CA . ALA A 1 223 ? 9.634 11.474 4.489 1.00 89.38 223 ALA A CA 1
ATOM 1685 C C . ALA A 1 223 ? 8.270 11.914 3.924 1.00 89.38 223 ALA A C 1
ATOM 1687 O O . ALA A 1 223 ? 7.303 12.059 4.668 1.00 89.38 223 ALA A O 1
ATOM 1688 N N . LEU A 1 224 ? 8.168 12.047 2.596 1.00 91.12 224 LEU A N 1
ATOM 1689 C CA . LEU A 1 224 ? 6.915 12.390 1.920 1.00 91.12 224 LEU A CA 1
ATOM 1690 C C . LEU A 1 224 ? 5.828 11.324 2.133 1.00 91.12 224 LEU A C 1
ATOM 1692 O O . LEU A 1 224 ? 4.693 11.660 2.458 1.00 91.12 224 LEU A O 1
ATOM 1696 N N . LEU A 1 225 ? 6.166 10.043 1.959 1.00 92.81 225 LEU A N 1
ATOM 1697 C CA . LEU A 1 225 ? 5.223 8.936 2.128 1.00 92.81 225 LEU A CA 1
ATOM 1698 C C . LEU A 1 225 ? 4.773 8.773 3.580 1.00 92.81 225 LEU A C 1
ATOM 1700 O O . LEU A 1 225 ? 3.606 8.480 3.812 1.00 92.81 225 LEU A O 1
ATOM 1704 N N . TRP A 1 226 ? 5.670 8.986 4.542 1.00 95.19 226 TRP A N 1
ATOM 1705 C CA . TRP A 1 226 ? 5.363 8.917 5.967 1.00 95.19 226 TRP A CA 1
ATOM 1706 C C . TRP A 1 226 ? 4.380 10.021 6.365 1.00 95.19 226 TRP A C 1
ATOM 1708 O O . TRP A 1 226 ? 3.354 9.733 6.976 1.00 95.19 226 TRP A O 1
ATOM 1718 N N . VAL A 1 227 ? 4.622 11.265 5.930 1.00 94.50 227 VAL A N 1
ATOM 1719 C CA . VAL A 1 227 ? 3.698 12.387 6.172 1.00 94.50 227 VAL A CA 1
ATOM 1720 C C . VAL A 1 227 ? 2.352 12.149 5.490 1.00 94.50 227 VAL A C 1
ATOM 1722 O O . VAL A 1 227 ? 1.316 12.325 6.120 1.00 94.50 227 VAL A O 1
ATOM 1725 N N . LEU A 1 228 ? 2.335 11.690 4.235 1.00 94.00 228 LEU A N 1
ATOM 1726 C CA . LEU A 1 228 ? 1.085 11.335 3.557 1.00 94.00 228 LEU A CA 1
ATOM 1727 C C . LEU A 1 228 ? 0.325 10.242 4.315 1.00 94.00 228 LEU A C 1
ATOM 1729 O O . LEU A 1 228 ? -0.889 10.336 4.471 1.00 94.00 228 LEU A O 1
ATOM 1733 N N . PHE A 1 229 ? 1.014 9.216 4.811 1.00 94.31 229 PHE A N 1
ATOM 1734 C CA . PHE A 1 229 ? 0.345 8.142 5.536 1.00 94.31 229 PHE A CA 1
ATOM 1735 C C . PHE A 1 229 ? -0.245 8.639 6.858 1.00 94.31 229 PHE A C 1
ATOM 1737 O O . PHE A 1 229 ? -1.388 8.309 7.179 1.00 94.31 229 PHE A O 1
ATOM 1744 N N . LEU A 1 230 ? 0.484 9.500 7.572 1.00 93.62 230 LEU A N 1
ATOM 1745 C CA . LEU A 1 230 ? -0.004 10.173 8.773 1.00 93.62 230 LEU A CA 1
ATOM 1746 C C . LEU A 1 230 ? -1.265 10.994 8.472 1.00 93.62 230 LEU A C 1
ATOM 1748 O O . LEU A 1 230 ? -2.300 10.744 9.080 1.00 93.62 230 LEU A O 1
ATOM 1752 N N . LEU A 1 231 ? -1.209 11.920 7.509 1.00 91.75 231 LEU A N 1
ATOM 1753 C CA . LEU A 1 231 ? -2.330 12.814 7.180 1.00 91.75 231 LEU A CA 1
ATOM 1754 C C . LEU A 1 231 ? -3.582 12.038 6.756 1.00 91.75 231 LEU A C 1
ATOM 1756 O O . LEU A 1 231 ? -4.691 12.361 7.171 1.00 91.75 231 LEU A O 1
ATOM 1760 N N . GLY A 1 232 ? -3.398 10.987 5.956 1.00 87.94 232 GLY A N 1
ATOM 1761 C CA . GLY A 1 232 ? -4.505 10.186 5.447 1.00 87.94 232 GLY A CA 1
ATOM 1762 C C . GLY A 1 232 ? -5.171 9.298 6.498 1.00 87.94 232 GLY A C 1
ATOM 1763 O O . GLY A 1 232 ? -6.384 9.075 6.476 1.00 87.94 232 GLY A O 1
ATOM 1764 N N . THR A 1 233 ? -4.386 8.787 7.445 1.00 85.75 233 THR A N 1
ATOM 1765 C CA . THR A 1 233 ? -4.909 7.918 8.508 1.00 85.75 233 THR A CA 1
ATOM 1766 C C . THR A 1 233 ? -5.455 8.699 9.688 1.00 85.75 233 THR A C 1
ATOM 1768 O O . THR A 1 233 ? -6.454 8.279 10.267 1.00 85.75 233 THR A O 1
ATOM 1771 N N . PHE A 1 234 ? -4.863 9.856 9.987 1.00 84.00 234 PHE A N 1
ATOM 1772 C CA . PHE A 1 234 ? -5.317 10.801 11.001 1.00 84.00 234 PHE A CA 1
ATOM 1773 C C . PHE A 1 234 ? -6.817 11.099 10.871 1.00 84.00 234 PHE A C 1
ATOM 1775 O O . PHE A 1 234 ? -7.569 10.932 11.830 1.00 84.00 234 PHE A O 1
ATOM 1782 N N . ALA A 1 235 ? -7.266 11.444 9.662 1.00 75.94 235 ALA A N 1
ATOM 1783 C CA . ALA A 1 235 ? -8.642 11.851 9.417 1.00 75.94 235 ALA A CA 1
ATOM 1784 C C . ALA A 1 235 ? -9.649 10.699 9.638 1.00 75.94 235 ALA A C 1
ATOM 1786 O O . ALA A 1 235 ? -10.699 10.879 10.251 1.00 75.94 235 ALA A O 1
ATOM 1787 N N . GLY A 1 236 ? -9.309 9.478 9.207 1.00 76.62 236 GLY A N 1
ATOM 1788 C CA . GLY A 1 236 ? -10.156 8.299 9.423 1.00 76.62 236 GLY A CA 1
ATOM 1789 C C . GLY A 1 236 ? -10.192 7.820 10.879 1.00 76.62 236 GLY A C 1
ATOM 1790 O O . GLY A 1 236 ? -11.239 7.385 11.361 1.00 76.62 236 GLY A O 1
ATOM 1791 N N . LEU A 1 237 ? -9.069 7.923 11.596 1.00 79.75 237 LEU A N 1
ATOM 1792 C CA . LEU A 1 237 ? -8.961 7.533 13.008 1.00 79.75 237 LEU A CA 1
ATOM 1793 C C . LEU A 1 237 ? -9.660 8.521 13.946 1.00 79.75 237 LEU A C 1
ATOM 1795 O O . LEU A 1 237 ? -10.170 8.109 14.985 1.00 79.75 237 LEU A O 1
ATOM 1799 N N . LEU A 1 238 ? -9.741 9.798 13.572 1.00 79.12 238 LEU A N 1
ATOM 1800 C CA . LEU A 1 238 ? -10.548 10.776 14.297 1.00 79.12 238 LEU A CA 1
ATOM 1801 C C . LEU A 1 238 ? -12.029 10.381 14.277 1.00 79.12 238 LEU A C 1
ATOM 1803 O O . LEU A 1 238 ? -12.673 10.304 15.322 1.00 79.12 238 LEU A O 1
ATOM 1807 N N . VAL A 1 239 ? -12.558 10.063 13.090 1.00 75.12 239 VAL A N 1
ATOM 1808 C CA . VAL A 1 239 ? -13.984 9.756 12.941 1.00 75.12 239 VAL A CA 1
ATOM 1809 C C . VAL A 1 239 ? -14.323 8.425 13.608 1.00 75.12 239 VAL A C 1
ATOM 1811 O O . VAL A 1 239 ? -15.352 8.366 14.271 1.00 75.12 239 VAL A O 1
ATOM 1814 N N . ILE A 1 240 ? -13.476 7.384 13.499 1.00 73.88 240 ILE A N 1
ATOM 1815 C CA . ILE A 1 240 ? -13.770 6.020 14.000 1.00 73.88 240 ILE A CA 1
ATOM 1816 C C . ILE A 1 240 ? -14.095 5.960 15.496 1.00 73.88 240 ILE A C 1
ATOM 1818 O O . ILE A 1 240 ? -15.038 5.272 15.881 1.00 73.88 240 ILE A O 1
ATOM 1822 N N . GLY A 1 241 ? -13.369 6.710 16.327 1.00 63.91 241 GLY A N 1
ATOM 1823 C CA . GLY A 1 241 ? -13.544 6.676 17.781 1.00 63.91 241 GLY A CA 1
ATOM 1824 C C . GLY A 1 241 ? -14.784 7.423 18.277 1.00 63.91 241 GLY A C 1
ATOM 1825 O O . GLY A 1 241 ? -15.334 7.076 19.317 1.00 63.91 241 GLY A O 1
ATOM 1826 N N . GLN A 1 242 ? -15.253 8.424 17.530 1.00 68.75 242 GLN A N 1
ATOM 1827 C CA . GLN A 1 242 ? -16.358 9.306 17.936 1.00 68.75 242 GLN A CA 1
ATOM 1828 C C . GLN A 1 242 ? -17.653 9.045 17.160 1.00 68.75 242 GLN A C 1
ATOM 1830 O O . GLN A 1 242 ? -18.653 9.735 17.341 1.00 68.75 242 GLN A O 1
ATOM 1835 N N . MET A 1 243 ? -17.652 8.012 16.317 1.00 70.62 243 MET A N 1
ATOM 1836 C CA . MET A 1 243 ? -18.734 7.683 15.394 1.00 70.62 243 MET A CA 1
ATOM 1837 C C . MET A 1 243 ? -20.141 7.663 15.985 1.00 70.62 243 MET A C 1
ATOM 1839 O O . MET A 1 243 ? -21.019 8.236 15.339 1.00 70.62 243 MET A O 1
ATOM 1843 N N . PRO A 1 244 ? -20.404 6.975 17.114 1.00 67.75 244 PRO A N 1
ATOM 1844 C CA . PRO A 1 244 ? -21.761 6.891 17.640 1.00 67.75 244 PRO A CA 1
ATOM 1845 C C . PRO A 1 244 ? -22.235 8.256 18.143 1.00 67.75 244 PRO A C 1
ATOM 1847 O O . PRO A 1 244 ? -23.327 8.680 17.795 1.00 67.75 244 PRO A O 1
ATOM 1850 N N . ARG A 1 245 ? -21.359 8.991 18.843 1.00 69.88 245 ARG A N 1
ATOM 1851 C CA . ARG A 1 245 ? -21.647 10.336 19.363 1.00 69.88 245 ARG A CA 1
ATOM 1852 C C . ARG A 1 245 ? -21.915 11.349 18.258 1.00 69.88 245 ARG A C 1
ATOM 1854 O O . ARG A 1 245 ? -22.886 12.079 18.334 1.00 69.88 245 ARG A O 1
ATOM 1861 N N . ILE A 1 246 ? -21.092 11.366 17.209 1.00 75.06 246 ILE A N 1
ATOM 1862 C CA . ILE A 1 246 ? -21.291 12.255 16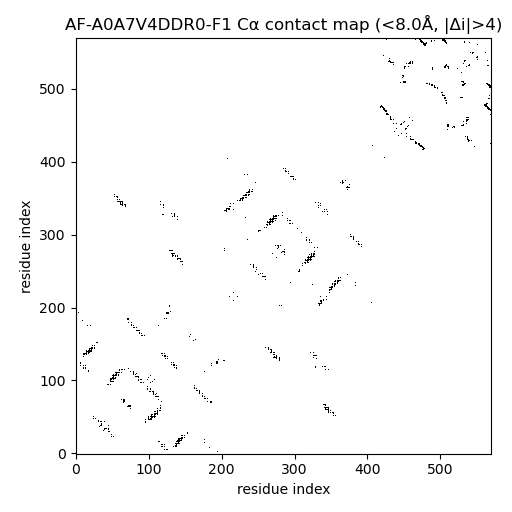.054 1.00 75.06 246 ILE A CA 1
ATOM 1863 C C . ILE A 1 246 ? -22.651 11.985 15.389 1.00 75.06 246 ILE A C 1
ATOM 1865 O O . ILE A 1 246 ? -23.345 12.920 15.003 1.00 75.06 246 ILE A O 1
ATOM 1869 N N . ALA A 1 247 ? -23.041 10.713 15.249 1.00 74.62 247 ALA A N 1
ATOM 1870 C CA . ALA A 1 247 ? -24.317 10.346 14.633 1.00 74.62 247 ALA A CA 1
ATOM 1871 C C . ALA A 1 247 ? -25.529 10.724 15.505 1.00 74.62 247 ALA A C 1
ATOM 1873 O O . ALA A 1 247 ? -26.559 11.134 14.972 1.00 74.62 247 ALA A O 1
ATOM 1874 N N . GLU A 1 248 ? -25.399 10.611 16.825 1.00 73.31 248 GLU A N 1
ATOM 1875 C CA . GLU A 1 248 ? -26.422 11.013 17.790 1.0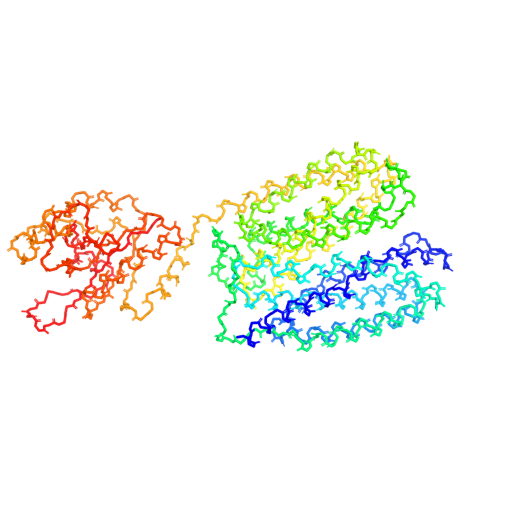0 73.31 248 GLU A CA 1
ATOM 1876 C C . GLU A 1 248 ? -26.559 12.543 17.862 1.00 73.31 248 GLU A C 1
ATOM 1878 O O . GLU A 1 248 ? -27.650 13.069 17.677 1.00 73.31 248 GLU A O 1
ATOM 1883 N N . GLU A 1 249 ? -25.451 13.271 18.036 1.00 74.00 249 GLU A N 1
ATOM 1884 C CA . GLU A 1 249 ? -25.452 14.728 18.244 1.00 74.00 249 GLU A CA 1
ATOM 1885 C C . GLU A 1 249 ? -25.827 15.525 16.984 1.00 74.00 249 GLU A C 1
ATOM 1887 O O . GLU A 1 249 ? -26.499 16.547 17.091 1.00 74.00 249 GLU A O 1
ATOM 1892 N N . ILE A 1 250 ? -25.398 15.088 15.792 1.00 73.62 250 ILE A N 1
ATOM 1893 C CA . ILE A 1 250 ? -25.624 15.842 14.541 1.00 73.62 250 ILE A CA 1
ATOM 1894 C C . ILE A 1 250 ? -26.929 15.429 13.848 1.00 73.62 250 ILE A C 1
ATOM 1896 O O . ILE A 1 250 ? -27.576 16.257 13.209 1.00 73.62 250 ILE A O 1
ATOM 1900 N N . ALA A 1 251 ? -27.308 14.152 13.947 1.00 70.00 251 ALA A N 1
ATOM 1901 C CA . ALA A 1 251 ? -28.410 13.579 13.172 1.00 70.00 251 ALA A CA 1
ATOM 1902 C C . ALA A 1 251 ? -29.494 12.890 14.023 1.00 70.00 251 ALA A C 1
ATOM 1904 O O . ALA A 1 251 ? -30.437 12.342 13.453 1.00 70.00 251 ALA A O 1
ATOM 1905 N N . GLY A 1 252 ? -29.384 12.883 15.357 1.00 68.69 252 GLY A N 1
ATOM 1906 C CA . GLY A 1 252 ? -30.388 12.283 16.246 1.00 68.69 252 GLY A CA 1
ATOM 1907 C C . GLY A 1 252 ? -30.540 10.766 16.088 1.00 68.69 252 GLY A C 1
ATOM 1908 O O . GLY A 1 252 ? -31.606 10.219 16.358 1.00 68.69 252 GLY A O 1
ATOM 1909 N N . LEU A 1 253 ? -29.514 10.070 15.583 1.00 72.00 253 LEU A N 1
ATOM 1910 C CA . LEU A 1 253 ? -29.578 8.627 15.342 1.00 72.00 253 LEU A CA 1
ATOM 1911 C C . LEU A 1 253 ? -29.340 7.832 16.634 1.00 72.00 253 LEU A C 1
ATOM 1913 O O . LEU A 1 253 ? -28.196 7.618 17.026 1.00 72.00 253 LEU A O 1
ATOM 1917 N N . GLU A 1 254 ? -30.406 7.282 17.220 1.00 65.25 254 GLU A N 1
ATOM 1918 C CA . GLU A 1 254 ? -30.328 6.380 18.387 1.00 65.25 254 GLU A CA 1
ATOM 1919 C C . GLU A 1 254 ? -29.744 4.984 18.050 1.00 65.25 254 GLU A C 1
ATOM 1921 O O . GLU A 1 254 ? -29.346 4.213 18.927 1.00 65.25 254 GLU A O 1
ATOM 1926 N N . TYR A 1 255 ? -29.639 4.632 16.762 1.00 59.91 255 TYR A N 1
ATOM 1927 C CA . TYR A 1 255 ? -29.146 3.330 16.295 1.00 59.91 255 TYR A CA 1
ATOM 1928 C C . TYR A 1 255 ? -27.609 3.229 16.307 1.00 59.91 255 TYR A C 1
ATOM 1930 O O . TYR A 1 255 ? -26.982 3.178 15.251 1.00 59.91 255 TYR A O 1
ATOM 1938 N N . GLY A 1 256 ? -26.975 3.133 17.479 1.00 65.06 256 GLY A N 1
ATOM 1939 C CA . GLY A 1 256 ? -25.506 3.180 17.625 1.00 65.06 256 GLY A CA 1
ATOM 1940 C C . GLY A 1 256 ? -24.680 2.165 16.801 1.00 65.06 256 GLY A C 1
ATOM 1941 O O . GLY A 1 256 ? -23.525 2.440 16.472 1.00 65.06 256 GLY A O 1
ATOM 1942 N N . PHE A 1 257 ? -25.247 1.016 16.406 1.00 74.69 257 PHE A N 1
ATOM 1943 C CA . PHE A 1 257 ? -24.535 -0.012 15.624 1.00 74.69 257 PHE A CA 1
ATOM 1944 C C . PHE A 1 257 ? -24.497 0.263 14.111 1.00 74.69 257 PHE A C 1
ATOM 1946 O O . PHE A 1 257 ? -23.469 0.032 13.470 1.00 74.69 257 PHE A O 1
ATOM 1953 N N . VAL A 1 258 ? -25.586 0.778 13.524 1.00 81.75 258 VAL A N 1
ATOM 1954 C CA . VAL A 1 258 ? -25.716 0.959 12.062 1.00 81.75 258 VAL A CA 1
ATOM 1955 C C . VAL A 1 258 ? -24.614 1.864 11.489 1.00 81.75 258 VAL A C 1
ATOM 1957 O O . VAL A 1 258 ? -23.961 1.462 10.521 1.00 81.75 258 VAL A O 1
ATOM 1960 N N . PRO A 1 259 ? -24.302 3.031 12.090 1.00 79.88 259 PRO A N 1
ATOM 1961 C CA . PRO A 1 259 ? -23.223 3.881 11.616 1.00 79.88 259 PRO A CA 1
ATOM 1962 C C . PRO A 1 259 ? -21.856 3.187 11.662 1.00 79.88 259 PRO A C 1
ATOM 1964 O O . PRO A 1 259 ? -21.004 3.487 10.825 1.00 79.88 259 PRO A O 1
ATOM 1967 N N . VAL A 1 260 ? -21.599 2.334 12.658 1.00 79.38 260 VAL A N 1
ATOM 1968 C CA . VAL A 1 260 ? -20.322 1.613 12.806 1.00 79.38 260 VAL A CA 1
ATOM 1969 C C . VAL A 1 260 ? -20.214 0.518 11.746 1.00 79.38 260 VAL A C 1
ATOM 1971 O O . VAL A 1 260 ? -19.190 0.414 11.072 1.00 79.38 260 VAL A O 1
ATOM 1974 N N . ALA A 1 261 ? -21.291 -0.241 11.536 1.00 86.94 261 ALA A N 1
ATOM 1975 C CA . ALA A 1 261 ? -21.352 -1.292 10.527 1.00 86.94 261 ALA A CA 1
ATOM 1976 C C . ALA A 1 261 ? -21.180 -0.738 9.103 1.00 86.94 261 ALA A C 1
ATOM 1978 O O . ALA A 1 261 ? -20.356 -1.252 8.348 1.00 86.94 261 ALA A O 1
ATOM 1979 N N . LEU A 1 262 ? -21.883 0.345 8.748 1.00 89.38 262 LEU A N 1
ATOM 1980 C CA . LEU A 1 262 ? -21.750 0.980 7.429 1.00 89.38 262 LEU A CA 1
ATOM 1981 C C . LEU A 1 262 ? -20.332 1.495 7.180 1.00 89.38 262 LEU A C 1
ATOM 1983 O O . LEU A 1 262 ? -19.780 1.283 6.101 1.00 89.38 262 LEU A O 1
ATOM 1987 N N . TYR A 1 263 ? -19.702 2.098 8.191 1.00 88.12 263 TYR A N 1
ATOM 1988 C CA . TYR A 1 263 ? -18.309 2.515 8.074 1.00 88.12 263 TYR A CA 1
ATOM 1989 C C . TYR A 1 263 ? -17.361 1.330 7.878 1.00 88.12 263 TYR A C 1
ATOM 1991 O O . TYR A 1 263 ? -16.469 1.404 7.036 1.00 88.12 263 TYR A O 1
ATOM 1999 N N . ALA A 1 264 ? -17.547 0.236 8.621 1.00 90.50 264 ALA A N 1
ATOM 2000 C CA . ALA A 1 264 ? -16.731 -0.971 8.491 1.00 90.50 264 ALA A CA 1
ATOM 2001 C C . ALA A 1 264 ? -16.865 -1.602 7.091 1.00 90.50 264 ALA A C 1
ATOM 2003 O O . ALA A 1 264 ? -15.861 -1.935 6.456 1.00 90.50 264 ALA A O 1
ATOM 2004 N N . VAL A 1 265 ? -18.088 -1.676 6.555 1.00 94.50 265 VAL A N 1
ATOM 2005 C CA . VAL A 1 265 ? -18.346 -2.128 5.177 1.00 94.50 265 VAL A CA 1
ATOM 2006 C C . VAL A 1 265 ? -17.685 -1.195 4.164 1.00 94.50 265 VAL A C 1
ATOM 2008 O O . VAL A 1 265 ? -16.991 -1.657 3.257 1.00 94.50 265 VAL A O 1
ATOM 2011 N N . ALA A 1 266 ? -17.828 0.120 4.330 1.00 94.56 266 ALA A N 1
ATOM 2012 C CA . ALA A 1 266 ? -17.184 1.083 3.449 1.00 94.56 266 ALA A CA 1
ATOM 2013 C C . ALA A 1 266 ? -15.652 0.984 3.520 1.00 94.56 266 ALA A C 1
ATOM 2015 O O . ALA A 1 266 ? -14.990 1.023 2.486 1.00 94.56 266 ALA A O 1
ATOM 2016 N N . ASN A 1 267 ? -15.079 0.766 4.707 1.00 93.06 267 ASN A N 1
ATOM 2017 C CA . ASN A 1 267 ? -13.648 0.541 4.908 1.00 93.06 267 ASN A CA 1
ATOM 2018 C C . ASN A 1 267 ? -13.143 -0.711 4.186 1.00 93.06 267 ASN A C 1
ATOM 2020 O O . ASN A 1 267 ? -12.107 -0.669 3.517 1.00 93.06 267 ASN A O 1
ATOM 2024 N N . PHE A 1 268 ? -13.894 -1.806 4.283 1.00 94.62 268 PHE A N 1
ATOM 2025 C CA . PHE A 1 268 ? -13.638 -3.047 3.559 1.00 94.62 268 PHE A CA 1
ATOM 2026 C C . PHE A 1 268 ? -13.642 -2.830 2.040 1.00 94.62 268 PHE A C 1
ATOM 2028 O O . PHE A 1 268 ? -12.652 -3.139 1.369 1.00 94.62 268 PHE A O 1
ATOM 2035 N N . LEU A 1 269 ? -14.709 -2.227 1.505 1.00 95.88 269 LEU A N 1
ATOM 2036 C CA . LEU A 1 269 ? -14.838 -1.941 0.073 1.00 95.88 269 LEU A CA 1
ATOM 2037 C C . LEU A 1 269 ? -13.763 -0.963 -0.408 1.00 95.88 269 LEU A C 1
ATOM 2039 O O . LEU A 1 269 ? -13.223 -1.119 -1.504 1.00 95.88 269 LEU A O 1
ATOM 2043 N N . GLY A 1 270 ? -13.414 0.011 0.429 1.00 95.06 270 GLY A N 1
ATOM 2044 C CA . GLY A 1 270 ? -12.366 0.993 0.191 1.00 95.06 270 GLY A CA 1
ATOM 2045 C C . GLY A 1 270 ? -11.007 0.358 -0.050 1.00 95.06 270 GLY A C 1
ATOM 2046 O O . GLY A 1 270 ? -10.347 0.683 -1.037 1.00 95.06 270 GLY A O 1
ATOM 2047 N N . ARG A 1 271 ? -10.614 -0.605 0.791 1.00 94.38 271 ARG A N 1
ATOM 2048 C CA . ARG A 1 271 ? -9.336 -1.328 0.662 1.00 94.38 271 ARG A CA 1
ATOM 2049 C C . ARG A 1 271 ? -9.208 -2.027 -0.693 1.00 94.38 271 ARG A C 1
ATOM 2051 O O . ARG A 1 271 ? -8.177 -1.913 -1.351 1.00 94.38 271 ARG A O 1
ATOM 2058 N N . MET A 1 272 ? -10.267 -2.695 -1.148 1.00 92.19 272 MET A N 1
ATOM 2059 C CA . MET A 1 272 ? -10.275 -3.403 -2.436 1.00 92.19 272 MET A CA 1
ATOM 2060 C C . MET A 1 272 ? -10.348 -2.438 -3.631 1.00 92.19 272 MET A C 1
ATOM 2062 O O . MET A 1 272 ? -9.617 -2.583 -4.618 1.00 92.19 272 MET A O 1
ATOM 2066 N N . SER A 1 273 ? -11.212 -1.425 -3.531 1.00 94.31 273 SER A N 1
ATOM 2067 C CA . SER A 1 273 ? -11.483 -0.474 -4.612 1.00 94.31 273 SER A CA 1
ATOM 2068 C C . SER A 1 273 ? -10.279 0.419 -4.874 1.00 94.31 273 SER A C 1
ATOM 2070 O O . SER A 1 273 ? -9.781 0.465 -5.997 1.00 94.31 273 SER A O 1
ATOM 2072 N N . TRP A 1 274 ? -9.741 1.068 -3.840 1.00 94.12 274 TRP A N 1
ATOM 2073 C CA . TRP A 1 274 ? -8.577 1.941 -3.985 1.00 94.12 274 TRP A CA 1
ATOM 2074 C C . TRP A 1 274 ? -7.299 1.185 -4.314 1.00 94.12 274 TRP A C 1
ATOM 2076 O O . TRP A 1 274 ? -6.465 1.725 -5.038 1.00 94.12 274 TRP A O 1
ATOM 2086 N N . GLY A 1 275 ? -7.162 -0.067 -3.867 1.00 90.38 275 GLY A N 1
ATOM 2087 C CA . GLY A 1 275 ? -6.099 -0.955 -4.334 1.00 90.38 275 GLY A CA 1
ATOM 2088 C C . GLY A 1 275 ? -6.114 -1.089 -5.861 1.00 90.38 275 GLY A C 1
ATOM 2089 O O . GLY A 1 275 ? -5.109 -0.827 -6.521 1.00 90.38 275 GLY A O 1
ATOM 2090 N N . THR A 1 276 ? -7.289 -1.374 -6.429 1.00 90.81 276 THR A N 1
ATOM 2091 C CA . THR A 1 276 ? -7.493 -1.489 -7.885 1.00 90.81 276 THR A CA 1
ATOM 2092 C C . THR A 1 276 ? -7.333 -0.152 -8.613 1.00 90.81 276 THR A C 1
ATOM 2094 O O . THR A 1 276 ? -6.710 -0.086 -9.672 1.00 90.81 276 THR A O 1
ATOM 2097 N N . VAL A 1 277 ? -7.887 0.934 -8.066 1.00 91.50 277 VAL A N 1
ATOM 2098 C CA . VAL A 1 277 ? -7.762 2.286 -8.638 1.00 91.50 277 VAL A CA 1
ATOM 2099 C C . VAL A 1 277 ? -6.295 2.711 -8.678 1.00 91.50 277 VAL A C 1
ATOM 2101 O O . VAL A 1 277 ? -5.844 3.255 -9.681 1.00 91.50 277 VAL A O 1
ATOM 2104 N N . SER A 1 278 ? -5.534 2.403 -7.631 1.00 90.44 278 SER A N 1
ATOM 2105 C CA . SER A 1 278 ? -4.097 2.663 -7.532 1.00 90.44 278 SER A CA 1
ATOM 2106 C C . SER A 1 278 ? -3.278 1.854 -8.533 1.00 90.44 278 SER A C 1
ATOM 2108 O O . SER A 1 278 ? -2.346 2.390 -9.131 1.00 90.44 278 SER A O 1
ATOM 2110 N N . ASP A 1 279 ? -3.657 0.599 -8.773 1.00 86.44 279 ASP A N 1
ATOM 2111 C CA . ASP A 1 279 ? -3.048 -0.239 -9.808 1.00 86.44 279 ASP A CA 1
ATOM 2112 C C . ASP A 1 279 ? -3.324 0.295 -11.232 1.00 86.44 279 ASP A C 1
ATOM 2114 O O . ASP A 1 279 ? -2.464 0.198 -12.104 1.00 86.44 279 ASP A O 1
ATOM 2118 N N . ARG A 1 280 ? -4.493 0.908 -11.481 1.00 85.00 280 ARG A N 1
ATOM 2119 C CA . ARG A 1 280 ? -4.885 1.419 -12.814 1.00 85.00 280 ARG A CA 1
ATOM 2120 C C . ARG A 1 280 ? -4.430 2.851 -13.104 1.00 85.00 280 ARG A C 1
ATOM 2122 O O . ARG A 1 280 ? -3.922 3.129 -14.186 1.00 85.00 280 ARG A O 1
ATOM 2129 N N . LEU A 1 281 ? -4.662 3.774 -12.171 1.00 84.25 281 LEU A N 1
ATOM 2130 C CA . LEU A 1 281 ? -4.376 5.206 -12.338 1.00 84.25 281 LEU A CA 1
ATOM 2131 C C . LEU A 1 281 ? -2.943 5.576 -11.936 1.00 84.25 281 LEU A C 1
ATOM 2133 O O . LEU A 1 281 ? -2.494 6.689 -12.219 1.00 84.25 281 LEU A O 1
ATOM 2137 N N . GLY A 1 282 ? -2.240 4.661 -11.271 1.00 82.62 282 GLY A N 1
ATOM 2138 C CA . GLY A 1 282 ? -0.969 4.924 -10.620 1.00 82.62 282 GLY A CA 1
ATOM 2139 C C . GLY A 1 282 ? -1.143 5.445 -9.192 1.00 82.62 282 GLY A C 1
ATOM 2140 O O . GLY A 1 282 ? -2.146 6.064 -8.822 1.00 82.62 282 GLY A O 1
ATOM 2141 N N . ARG A 1 283 ? -0.105 5.209 -8.385 1.00 84.25 283 ARG A N 1
ATOM 2142 C CA . ARG A 1 283 ? -0.114 5.432 -6.934 1.00 84.25 283 ARG A CA 1
ATOM 2143 C C . ARG A 1 283 ? -0.434 6.872 -6.536 1.00 84.25 283 ARG A C 1
ATOM 2145 O O . ARG A 1 283 ? -1.303 7.097 -5.701 1.00 84.25 283 ARG A O 1
ATOM 2152 N N . GLY A 1 284 ? 0.247 7.839 -7.159 1.00 85.94 284 GLY A N 1
ATOM 2153 C CA . GLY A 1 284 ? 0.078 9.261 -6.849 1.00 85.94 284 GLY A CA 1
ATOM 2154 C C . GLY A 1 284 ? -1.344 9.753 -7.119 1.00 85.94 284 GLY A C 1
ATOM 2155 O O . GLY A 1 284 ? -1.943 10.351 -6.236 1.00 85.94 284 GLY A O 1
ATOM 2156 N N . LYS A 1 285 ? -1.921 9.431 -8.290 1.00 88.94 285 LYS A N 1
ATOM 2157 C CA . LYS A 1 285 ? -3.267 9.897 -8.675 1.00 88.94 285 LYS A CA 1
ATOM 2158 C C . LYS A 1 285 ? -4.342 9.312 -7.766 1.00 88.94 285 LYS A C 1
ATOM 2160 O O . LYS A 1 285 ? -5.261 10.024 -7.377 1.00 88.94 285 LYS A O 1
ATOM 2165 N N . ALA A 1 286 ? -4.214 8.031 -7.418 1.00 91.56 286 ALA A N 1
ATOM 2166 C CA . ALA A 1 286 ? -5.142 7.382 -6.503 1.00 91.56 286 ALA A CA 1
ATOM 2167 C C . ALA A 1 286 ? -5.099 8.013 -5.105 1.00 91.56 286 ALA A C 1
ATOM 2169 O O . ALA A 1 286 ? -6.152 8.308 -4.549 1.00 91.56 286 ALA A O 1
ATOM 2170 N N . LEU A 1 287 ? -3.901 8.289 -4.571 1.00 92.12 287 LEU A N 1
ATOM 2171 C CA . LEU A 1 287 ? -3.767 9.005 -3.301 1.00 92.12 287 LEU A CA 1
ATOM 2172 C C . LEU A 1 287 ? -4.354 10.421 -3.389 1.00 92.12 287 LEU A C 1
ATOM 2174 O O . LEU A 1 287 ? -5.135 10.787 -2.517 1.00 92.12 287 LEU A O 1
ATOM 2178 N N . SER A 1 288 ? -4.062 11.187 -4.448 1.00 92.75 288 SER A N 1
ATOM 2179 C CA . SER A 1 288 ? -4.619 12.537 -4.633 1.00 92.75 288 SER A CA 1
ATOM 2180 C C . SER A 1 288 ? -6.145 12.544 -4.660 1.00 92.75 288 SER A C 1
ATOM 2182 O O . SER A 1 288 ? -6.759 13.391 -4.018 1.00 92.75 288 SER A O 1
ATOM 2184 N N . LEU A 1 289 ? -6.764 11.592 -5.364 1.00 94.31 289 LEU A N 1
ATOM 2185 C CA . LEU A 1 289 ? -8.221 11.489 -5.434 1.00 94.31 289 LEU A CA 1
ATOM 2186 C C . LEU A 1 289 ? -8.828 11.083 -4.082 1.00 94.31 289 LEU A C 1
ATOM 2188 O O . LEU A 1 289 ? -9.842 11.647 -3.681 1.00 94.31 289 LEU A O 1
ATOM 2192 N N . ALA A 1 290 ? -8.201 10.146 -3.363 1.00 94.12 290 ALA A N 1
ATOM 2193 C CA . ALA A 1 290 ? -8.655 9.743 -2.032 1.00 94.12 290 ALA A CA 1
ATOM 2194 C C . ALA A 1 290 ? -8.589 10.909 -1.032 1.00 94.12 290 ALA A C 1
ATOM 2196 O O . ALA A 1 290 ? -9.548 11.134 -0.295 1.00 94.12 290 ALA A O 1
ATOM 2197 N N . PHE A 1 291 ? -7.498 11.682 -1.050 1.00 94.94 291 PHE A N 1
ATOM 2198 C CA . PHE A 1 291 ? -7.367 12.895 -0.242 1.00 94.94 291 PHE A CA 1
ATOM 2199 C C . PHE A 1 291 ? -8.387 13.963 -0.627 1.00 94.94 291 PHE A C 1
ATOM 2201 O O . PHE A 1 291 ? -8.994 14.553 0.258 1.00 94.94 291 PHE A O 1
ATOM 2208 N N . LEU A 1 292 ? -8.632 14.175 -1.923 1.00 95.25 292 LEU A N 1
ATOM 2209 C CA . LEU A 1 292 ? -9.609 15.158 -2.388 1.00 95.25 292 LEU A CA 1
ATOM 2210 C C . LEU A 1 292 ? -11.024 14.824 -1.897 1.00 95.25 292 LEU A C 1
ATOM 2212 O O . LEU A 1 292 ? -11.738 15.711 -1.437 1.00 95.25 292 LEU A O 1
ATOM 2216 N N . ILE A 1 293 ? -11.409 13.546 -1.947 1.00 94.62 293 ILE A N 1
ATOM 2217 C CA . ILE A 1 293 ? -12.697 13.086 -1.412 1.00 94.62 293 ILE A CA 1
ATOM 2218 C C . ILE A 1 293 ? -12.775 13.359 0.096 1.00 94.62 293 ILE A C 1
ATOM 2220 O O . ILE A 1 293 ? -13.780 13.901 0.549 1.00 94.62 293 ILE A O 1
ATOM 2224 N N . GLN A 1 294 ? -11.724 13.050 0.867 1.00 92.81 294 GLN A N 1
ATOM 2225 C CA . GLN A 1 294 ? -11.688 13.371 2.301 1.00 92.81 294 GLN A CA 1
ATOM 2226 C C . GLN A 1 294 ? -11.817 14.873 2.553 1.00 92.81 294 GLN A C 1
ATOM 2228 O O . GLN A 1 294 ? -12.640 15.276 3.368 1.00 92.81 294 GLN A O 1
ATOM 2233 N N . THR A 1 295 ? -11.059 15.701 1.834 1.00 94.31 295 THR A N 1
ATOM 2234 C CA . THR A 1 295 ? -11.100 17.161 1.957 1.00 94.31 295 THR A CA 1
ATOM 2235 C C . THR A 1 295 ? -12.510 17.705 1.767 1.00 94.31 295 THR A C 1
ATOM 2237 O O . THR A 1 295 ? -12.987 18.455 2.615 1.00 94.31 295 THR A O 1
ATOM 2240 N N . ILE A 1 296 ? -13.188 17.306 0.685 1.00 93.62 296 ILE A N 1
ATOM 2241 C CA . ILE A 1 296 ? -14.557 17.753 0.401 1.00 93.62 296 ILE A CA 1
ATOM 2242 C C . ILE A 1 296 ? -15.480 17.338 1.544 1.00 93.62 296 ILE A C 1
ATOM 2244 O O . ILE A 1 296 ? -16.191 18.178 2.086 1.00 93.62 296 ILE A O 1
ATOM 2248 N N . VAL A 1 297 ? -15.429 16.063 1.940 1.00 91.94 297 VAL A N 1
ATOM 2249 C CA . VAL A 1 297 ? -16.304 15.512 2.979 1.00 91.94 297 VAL A CA 1
ATOM 2250 C C . VAL A 1 297 ? -16.094 16.207 4.324 1.00 91.94 297 VAL A C 1
ATOM 2252 O O . VAL A 1 297 ? -17.081 16.551 4.962 1.00 91.94 297 VAL A O 1
ATOM 2255 N N . PHE A 1 298 ? -14.853 16.464 4.745 1.00 90.44 298 PHE A N 1
ATOM 2256 C CA . PHE A 1 298 ? -14.574 17.119 6.027 1.00 90.44 298 PHE A CA 1
ATOM 2257 C C . PHE A 1 298 ? -14.995 18.590 6.068 1.00 90.44 298 PHE A C 1
ATOM 2259 O O . PHE A 1 298 ? -15.479 19.035 7.103 1.00 90.44 298 PHE A O 1
ATOM 2266 N N . PHE A 1 299 ? -14.875 19.337 4.966 1.00 91.50 299 PHE A N 1
ATOM 2267 C CA . PHE A 1 299 ? -15.329 20.733 4.935 1.00 91.50 299 PHE A CA 1
ATOM 2268 C C . PHE A 1 299 ? -16.854 20.878 4.955 1.00 91.50 299 PHE A C 1
ATOM 2270 O O . PHE A 1 299 ? -17.358 21.882 5.457 1.00 91.50 299 PHE A O 1
ATOM 2277 N N . VAL A 1 300 ? -17.586 19.883 4.445 1.00 89.56 300 VAL A N 1
ATOM 2278 C CA . VAL A 1 300 ? -19.058 19.899 4.461 1.00 89.56 300 VAL A CA 1
ATOM 2279 C C . VAL A 1 300 ? -19.669 19.120 5.624 1.00 89.56 300 VAL A C 1
ATOM 2281 O O . VAL A 1 300 ? -20.882 19.141 5.801 1.00 89.56 300 VAL A O 1
ATOM 2284 N N . PHE A 1 301 ? -18.850 18.426 6.419 1.00 83.62 301 PHE A N 1
ATOM 2285 C CA . PHE A 1 301 ? -19.303 17.392 7.353 1.00 83.62 301 PHE A CA 1
ATOM 2286 C C . PHE A 1 301 ? -20.308 17.901 8.389 1.00 83.62 301 PHE A C 1
ATOM 2288 O O . PHE A 1 301 ? -21.300 17.237 8.668 1.00 83.62 301 PHE A O 1
ATOM 2295 N N . GLU A 1 302 ? -20.075 19.101 8.920 1.00 80.19 302 GLU A N 1
ATOM 2296 C CA . GLU A 1 302 ? -20.942 19.746 9.912 1.00 80.19 302 GLU A CA 1
ATOM 2297 C C . GLU A 1 302 ? -22.308 20.152 9.339 1.00 80.19 302 GLU A C 1
ATOM 2299 O O . GLU A 1 302 ? -23.293 20.213 10.066 1.00 80.19 302 GLU A O 1
ATOM 2304 N N . GLN A 1 303 ? -22.397 20.373 8.024 1.00 84.44 303 GLN A N 1
ATOM 2305 C CA . GLN A 1 303 ? -23.654 20.726 7.359 1.00 84.44 303 GLN A CA 1
ATOM 2306 C C . GLN A 1 303 ? -24.518 19.494 7.036 1.00 84.44 303 GLN A C 1
ATOM 2308 O O . GLN A 1 303 ? -25.663 19.640 6.604 1.00 84.44 303 GLN A O 1
ATOM 2313 N N . LEU A 1 304 ? -24.004 18.273 7.232 1.00 83.31 304 LEU A N 1
ATOM 2314 C CA . LEU A 1 304 ? -24.721 17.025 6.953 1.00 83.31 304 LEU A CA 1
ATOM 2315 C C . LEU A 1 304 ? -25.690 16.672 8.095 1.00 83.31 304 LEU A C 1
ATOM 2317 O O . LEU A 1 304 ? -25.542 15.647 8.749 1.00 83.31 304 LEU A O 1
ATOM 2321 N N . THR A 1 305 ? -26.701 17.507 8.334 1.00 78.94 305 THR A N 1
ATOM 2322 C CA . THR A 1 305 ? -27.714 17.286 9.388 1.00 78.94 305 THR A CA 1
ATOM 2323 C C . THR A 1 305 ? -28.715 16.184 9.036 1.00 78.94 305 THR A C 1
ATOM 2325 O O . THR A 1 305 ? -29.330 15.583 9.914 1.00 78.94 305 THR A O 1
ATOM 2328 N N . ASN A 1 306 ? -28.877 15.871 7.746 1.00 84.88 306 ASN A N 1
ATOM 2329 C CA . ASN A 1 306 ? -29.703 14.748 7.316 1.00 84.88 306 ASN A CA 1
ATOM 2330 C C . ASN A 1 306 ? -29.016 13.411 7.679 1.00 84.88 306 ASN A C 1
ATOM 2332 O O . ASN A 1 306 ? -27.895 13.173 7.214 1.00 84.88 306 ASN A O 1
ATOM 2336 N N . PRO A 1 307 ? -29.690 12.494 8.404 1.00 82.38 307 PRO A N 1
ATOM 2337 C CA . PRO A 1 307 ? -29.097 11.230 8.841 1.00 82.38 307 PRO A CA 1
ATOM 2338 C C . PRO A 1 307 ? -28.504 10.385 7.712 1.00 82.38 307 PRO A C 1
ATOM 2340 O O . PRO A 1 307 ? -27.429 9.808 7.862 1.00 82.38 307 PRO A O 1
ATOM 2343 N N . VAL A 1 308 ? -29.163 10.331 6.552 1.00 85.38 308 VAL A N 1
ATOM 2344 C CA . VAL A 1 308 ? -28.677 9.566 5.397 1.00 85.38 308 VAL A CA 1
ATOM 2345 C C . VAL A 1 308 ? -27.424 10.216 4.818 1.00 85.38 308 VAL A C 1
ATOM 2347 O O . VAL A 1 308 ? -26.439 9.521 4.568 1.00 85.38 308 VAL A O 1
ATOM 2350 N N . LEU A 1 309 ? -27.419 11.541 4.649 1.00 86.06 309 LEU A N 1
ATOM 2351 C CA . LEU A 1 309 ? -26.251 12.261 4.131 1.00 86.06 309 LEU A CA 1
ATOM 2352 C C . LEU A 1 309 ? -25.047 12.146 5.071 1.00 86.06 309 LEU A C 1
ATOM 2354 O O . LEU A 1 309 ? -23.932 11.931 4.596 1.00 86.06 309 LEU A O 1
ATOM 2358 N N . LEU A 1 310 ? -25.267 12.201 6.387 1.00 83.94 310 LEU A N 1
ATOM 2359 C CA . LEU A 1 310 ? -24.219 11.986 7.383 1.00 83.94 310 LEU A CA 1
ATOM 2360 C C . LEU A 1 310 ? -23.629 10.575 7.283 1.00 83.94 310 LEU A C 1
ATOM 2362 O O . LEU A 1 310 ? -22.408 10.406 7.272 1.00 83.94 310 LEU A O 1
ATOM 2366 N N . LEU A 1 311 ? -24.480 9.550 7.152 1.00 86.06 311 LEU A N 1
ATOM 2367 C CA . LEU A 1 311 ? -24.034 8.164 6.982 1.00 86.06 311 LEU A CA 1
ATOM 2368 C C . LEU A 1 311 ? -23.259 7.965 5.675 1.00 86.06 311 LEU A C 1
ATOM 2370 O O . LEU A 1 311 ? -22.253 7.249 5.672 1.00 86.06 311 LEU A O 1
ATOM 2374 N N . VAL A 1 312 ? -23.674 8.616 4.585 1.00 89.06 312 VAL A N 1
ATOM 2375 C CA . VAL A 1 312 ? -22.953 8.602 3.304 1.00 89.06 312 VAL A CA 1
ATOM 2376 C C . VAL A 1 312 ? -21.594 9.287 3.441 1.00 89.06 312 VAL A C 1
ATOM 2378 O O . VAL A 1 312 ? -20.579 8.669 3.120 1.00 89.06 312 VAL A O 1
ATOM 2381 N N . GLY A 1 313 ? -21.542 10.513 3.969 1.00 88.44 313 GLY A N 1
ATOM 2382 C CA . GLY A 1 313 ? -20.294 11.255 4.176 1.00 88.44 313 GLY A CA 1
ATOM 2383 C C . GLY A 1 313 ? -19.308 10.466 5.036 1.00 88.44 313 GLY A C 1
ATOM 2384 O O . GLY A 1 313 ? -18.158 10.241 4.658 1.00 88.44 313 GLY A O 1
ATOM 2385 N N . LYS A 1 314 ? -19.785 9.913 6.147 1.00 84.75 314 LYS A N 1
ATOM 2386 C CA . LYS A 1 314 ? -19.004 9.032 7.015 1.00 84.75 314 LYS A CA 1
ATOM 2387 C C . LYS A 1 314 ? -18.499 7.779 6.295 1.00 84.75 314 LYS A C 1
ATOM 2389 O O . LYS A 1 314 ? -17.341 7.394 6.458 1.00 84.75 314 LYS A O 1
ATOM 2394 N N . SER A 1 315 ? -19.346 7.139 5.494 1.00 90.38 315 SER A N 1
ATOM 2395 C CA . SER A 1 315 ? -18.959 5.966 4.705 1.00 90.38 315 SER A CA 1
ATOM 2396 C C . SER A 1 315 ? -17.885 6.323 3.674 1.00 90.38 315 SER A C 1
ATOM 2398 O O . SER A 1 315 ? -16.950 5.551 3.490 1.00 90.38 315 SER A O 1
ATOM 2400 N N . LEU A 1 316 ? -17.929 7.515 3.070 1.00 92.81 316 LEU A N 1
ATOM 2401 C CA . LEU A 1 316 ? -16.872 8.005 2.175 1.00 92.81 316 LEU A CA 1
ATOM 2402 C C . LEU A 1 316 ? -15.532 8.206 2.901 1.00 92.81 316 LEU A C 1
ATOM 2404 O O . LEU A 1 316 ? -14.480 7.853 2.354 1.00 92.81 316 LEU A O 1
ATOM 2408 N N . VAL A 1 317 ? -15.546 8.695 4.147 1.00 90.31 317 VAL A N 1
ATOM 2409 C CA . VAL A 1 317 ? -14.334 8.732 4.990 1.00 90.31 317 VAL A CA 1
ATOM 2410 C C . VAL A 1 317 ? -13.816 7.315 5.236 1.00 90.31 317 VAL A C 1
ATOM 2412 O O . VAL A 1 317 ? -12.631 7.055 5.045 1.00 90.31 317 VAL A O 1
ATOM 2415 N N . GLY A 1 318 ? -14.691 6.366 5.580 1.00 91.00 318 GLY A N 1
ATOM 2416 C CA . GLY A 1 318 ? -14.298 4.968 5.798 1.00 91.00 318 GLY A CA 1
ATOM 2417 C C . GLY A 1 318 ? -13.709 4.318 4.557 1.00 91.00 318 GLY A C 1
ATOM 2418 O O . GLY A 1 318 ? -12.670 3.658 4.637 1.00 91.00 318 GLY A O 1
ATOM 2419 N N . PHE A 1 319 ? -14.325 4.578 3.408 1.00 94.44 319 PHE A N 1
ATOM 2420 C CA . PHE A 1 319 ? -13.901 4.119 2.094 1.00 94.44 319 PHE A CA 1
ATOM 2421 C C . PHE A 1 319 ? -12.506 4.631 1.719 1.00 94.44 319 PHE A C 1
ATOM 2423 O O . PHE A 1 319 ? -11.641 3.851 1.316 1.00 94.44 319 PHE A O 1
ATOM 2430 N N . THR A 1 320 ? -12.240 5.923 1.896 1.00 93.88 320 THR A N 1
ATOM 2431 C CA . THR A 1 320 ? -10.918 6.513 1.614 1.00 93.88 320 THR A CA 1
ATOM 2432 C C . THR A 1 320 ? -9.863 6.091 2.638 1.00 93.88 320 THR A C 1
ATOM 2434 O O . THR A 1 320 ? -8.760 5.711 2.245 1.00 93.88 320 THR A O 1
ATOM 2437 N N . PHE A 1 321 ? -10.209 6.049 3.929 1.00 91.50 321 PHE A N 1
ATOM 2438 C CA . PHE A 1 321 ? -9.325 5.586 5.005 1.00 91.50 321 PHE A CA 1
ATOM 2439 C C . PHE A 1 321 ? -8.872 4.138 4.787 1.00 91.50 321 PHE A C 1
ATOM 2441 O O . PHE A 1 321 ? -7.681 3.824 4.851 1.00 91.50 321 PHE A O 1
ATOM 2448 N N . GLY A 1 322 ? -9.814 3.249 4.462 1.00 90.50 322 GLY A N 1
ATOM 2449 C CA . GLY A 1 322 ? -9.507 1.865 4.111 1.00 90.50 322 GLY A CA 1
ATOM 2450 C C . GLY A 1 322 ? -8.617 1.797 2.876 1.00 90.50 322 GLY A C 1
ATOM 2451 O O . GLY A 1 322 ? -7.611 1.088 2.865 1.00 90.50 322 GLY A O 1
ATOM 2452 N N . GLY A 1 323 ? -8.936 2.596 1.860 1.00 91.38 323 GLY A N 1
ATOM 2453 C CA . GLY A 1 323 ? -8.140 2.672 0.646 1.00 91.38 323 GLY A CA 1
ATOM 2454 C C . GLY A 1 323 ? -6.679 3.034 0.884 1.00 91.38 323 GLY A C 1
ATOM 2455 O O . GLY A 1 323 ? -5.790 2.381 0.340 1.00 91.38 323 GLY A O 1
ATOM 2456 N N . MET A 1 324 ? -6.407 4.005 1.753 1.00 90.69 324 MET A N 1
ATOM 2457 C CA . MET A 1 324 ? -5.040 4.391 2.105 1.00 90.69 324 MET A CA 1
ATOM 2458 C C . MET A 1 324 ? -4.260 3.216 2.704 1.00 90.69 324 MET A C 1
ATOM 2460 O O . MET A 1 324 ? -3.161 2.910 2.237 1.00 90.69 324 MET A O 1
ATOM 2464 N N . LEU A 1 325 ? -4.853 2.480 3.649 1.00 90.56 325 LEU A N 1
ATOM 2465 C CA . LEU A 1 325 ? -4.219 1.307 4.267 1.00 90.56 325 LEU A CA 1
ATOM 2466 C C . LEU A 1 325 ? -3.902 0.182 3.266 1.00 90.56 325 LEU A C 1
ATOM 2468 O O . LEU A 1 325 ? -2.965 -0.581 3.497 1.00 90.56 325 LEU A O 1
ATOM 2472 N N . ALA A 1 326 ? -4.639 0.091 2.156 1.00 91.19 326 ALA A N 1
ATOM 2473 C CA . ALA A 1 326 ? -4.361 -0.852 1.073 1.00 91.19 326 ALA A CA 1
ATOM 2474 C C . ALA A 1 326 ? -3.300 -0.353 0.079 1.00 91.19 326 ALA A C 1
ATOM 2476 O O . ALA A 1 326 ? -2.538 -1.151 -0.467 1.00 91.19 326 ALA A O 1
ATOM 2477 N N . VAL A 1 327 ? -3.228 0.959 -0.163 1.00 92.56 327 VAL A N 1
ATOM 2478 C CA . VAL A 1 327 ? -2.315 1.545 -1.155 1.00 92.56 327 VAL A CA 1
ATOM 2479 C C . VAL A 1 327 ? -0.888 1.682 -0.615 1.00 92.56 327 VAL A C 1
ATOM 2481 O O . VAL A 1 327 ? 0.055 1.391 -1.347 1.00 92.56 327 VAL A O 1
ATOM 2484 N N . PHE A 1 328 ? -0.690 2.066 0.650 1.00 92.25 328 PHE A N 1
ATOM 2485 C CA . PHE A 1 328 ? 0.656 2.294 1.208 1.00 92.25 328 PHE A CA 1
ATOM 2486 C C . PHE A 1 328 ? 1.610 1.081 1.192 1.00 92.25 328 PHE A C 1
ATOM 2488 O O . PHE A 1 328 ? 2.782 1.290 0.872 1.00 92.25 328 PHE A O 1
ATOM 2495 N N . PRO A 1 329 ? 1.179 -0.169 1.460 1.00 90.62 329 PRO A N 1
ATOM 2496 C CA . PRO A 1 329 ? 2.032 -1.348 1.275 1.00 90.62 329 PRO A CA 1
ATOM 2497 C C . PRO A 1 329 ? 2.535 -1.486 -0.167 1.00 90.62 329 PRO A C 1
ATOM 2499 O O . PRO A 1 329 ? 3.720 -1.730 -0.394 1.00 90.62 329 PRO A O 1
ATOM 2502 N N . ALA A 1 330 ? 1.648 -1.274 -1.147 1.00 88.88 330 ALA A N 1
ATOM 2503 C CA . ALA A 1 330 ? 1.998 -1.328 -2.564 1.00 88.88 330 ALA A CA 1
ATOM 2504 C C . ALA A 1 330 ? 2.959 -0.194 -2.949 1.00 88.88 330 ALA A C 1
ATOM 2506 O O . ALA A 1 330 ? 3.945 -0.430 -3.638 1.00 88.88 330 ALA A O 1
ATOM 2507 N N . VAL A 1 331 ? 2.729 1.021 -2.442 1.00 89.25 331 VAL A N 1
ATOM 2508 C CA . VAL A 1 331 ? 3.637 2.160 -2.647 1.00 89.25 331 VAL A CA 1
ATOM 2509 C C . VAL A 1 331 ? 5.011 1.899 -2.034 1.00 89.25 331 VAL A C 1
ATOM 2511 O O . VAL A 1 331 ? 6.023 2.173 -2.671 1.00 89.25 331 VAL A O 1
ATOM 2514 N N . CYS A 1 332 ? 5.066 1.332 -0.830 1.00 90.00 332 CYS A N 1
ATOM 2515 C CA . CYS A 1 332 ? 6.321 0.960 -0.182 1.00 90.00 332 CYS A CA 1
ATOM 2516 C C . CYS A 1 332 ? 7.103 -0.055 -1.034 1.00 90.00 332 CYS A C 1
ATOM 2518 O O . CYS A 1 332 ? 8.291 0.139 -1.285 1.00 90.00 332 CYS A O 1
ATOM 2520 N N . ALA A 1 333 ? 6.418 -1.075 -1.559 1.00 87.44 333 ALA A N 1
ATOM 2521 C CA . ALA A 1 333 ? 7.005 -2.076 -2.448 1.00 87.44 333 ALA A CA 1
ATOM 2522 C C . ALA A 1 333 ? 7.496 -1.499 -3.788 1.00 87.44 333 ALA A C 1
ATOM 2524 O O . ALA A 1 333 ? 8.509 -1.952 -4.326 1.00 87.44 333 ALA A O 1
ATOM 2525 N N . ASP A 1 334 ? 6.777 -0.525 -4.347 1.00 83.50 334 ASP A N 1
ATOM 2526 C CA . ASP A 1 334 ? 7.131 0.126 -5.613 1.00 83.50 334 ASP A CA 1
ATOM 2527 C C . ASP A 1 334 ? 8.334 1.073 -5.446 1.00 83.50 334 ASP A C 1
ATOM 2529 O O . ASP A 1 334 ? 9.200 1.123 -6.311 1.00 83.50 334 ASP A O 1
ATOM 2533 N N . PHE A 1 335 ? 8.443 1.785 -4.318 1.00 83.25 335 PHE A N 1
ATOM 2534 C CA . PHE A 1 335 ? 9.536 2.739 -4.079 1.00 83.25 335 PHE A CA 1
ATOM 2535 C C . PHE A 1 335 ? 10.807 2.101 -3.506 1.00 83.25 335 PHE A C 1
ATOM 2537 O O . PHE A 1 335 ? 11.904 2.571 -3.807 1.00 83.25 335 PHE A O 1
ATOM 2544 N N . PHE A 1 336 ? 10.676 1.068 -2.667 1.00 85.62 336 PHE A N 1
ATOM 2545 C CA . PHE A 1 336 ? 11.785 0.553 -1.852 1.00 85.62 336 PHE A CA 1
ATOM 2546 C C . PHE A 1 336 ? 12.112 -0.928 -2.085 1.00 85.62 336 PHE A C 1
ATOM 2548 O O . PHE A 1 336 ? 13.069 -1.432 -1.496 1.00 85.62 336 PHE A O 1
ATOM 2555 N N . GLY A 1 337 ? 11.365 -1.617 -2.951 1.00 84.69 337 GLY A N 1
ATOM 2556 C CA . GLY A 1 337 ? 11.616 -3.009 -3.325 1.00 84.69 337 GLY A CA 1
ATOM 2557 C C . GLY A 1 337 ? 10.894 -4.038 -2.448 1.00 84.69 337 GLY A C 1
ATOM 2558 O O . GLY A 1 337 ? 10.146 -3.701 -1.529 1.00 84.69 337 GLY A O 1
ATOM 2559 N N . LEU A 1 338 ? 11.086 -5.323 -2.764 1.00 85.62 338 LEU A N 1
ATOM 2560 C CA . LEU A 1 338 ? 10.374 -6.447 -2.132 1.00 85.62 338 LEU A CA 1
ATOM 2561 C C . LEU A 1 338 ? 11.213 -7.206 -1.099 1.00 85.62 338 LEU A C 1
ATOM 2563 O O . LEU A 1 338 ? 10.642 -7.916 -0.265 1.00 85.62 338 LEU A O 1
ATOM 2567 N N . LYS A 1 339 ? 12.546 -7.090 -1.152 1.00 85.88 339 LYS A N 1
ATOM 2568 C CA . LYS A 1 339 ? 13.450 -7.895 -0.315 1.00 85.88 339 LYS A CA 1
ATOM 2569 C C . LYS A 1 339 ? 13.288 -7.619 1.182 1.00 85.88 339 LYS A C 1
ATOM 2571 O O . LYS A 1 339 ? 13.232 -8.563 1.960 1.00 85.88 339 LYS A O 1
ATOM 2576 N N . ASN A 1 340 ? 13.189 -6.343 1.556 1.00 90.56 340 ASN A N 1
ATOM 2577 C CA . ASN A 1 340 ? 13.015 -5.879 2.939 1.00 90.56 340 ASN A CA 1
ATOM 2578 C C . ASN A 1 340 ? 11.625 -5.254 3.156 1.00 90.56 340 ASN A C 1
ATOM 2580 O O . ASN A 1 340 ? 11.478 -4.311 3.934 1.00 90.56 340 ASN A O 1
ATOM 2584 N N . LEU A 1 341 ? 10.617 -5.695 2.389 1.00 90.06 341 LEU A N 1
ATOM 2585 C CA . LEU A 1 341 ? 9.303 -5.051 2.384 1.00 90.06 341 LEU A CA 1
ATOM 2586 C C . LEU A 1 341 ? 8.638 -5.091 3.761 1.00 90.06 341 LEU A C 1
ATOM 2588 O O . LEU A 1 341 ? 8.036 -4.093 4.146 1.00 90.06 341 LEU A O 1
ATOM 2592 N N . GLY A 1 342 ? 8.746 -6.202 4.494 1.00 91.00 342 GLY A N 1
ATOM 2593 C CA . GLY A 1 342 ? 8.134 -6.336 5.811 1.00 91.00 342 GLY A CA 1
ATOM 2594 C C . GLY A 1 342 ? 8.623 -5.247 6.761 1.00 91.00 342 GLY A C 1
ATOM 2595 O O . GLY A 1 342 ? 7.823 -4.479 7.294 1.00 91.00 342 GLY A O 1
ATOM 2596 N N . VAL A 1 343 ? 9.942 -5.131 6.939 1.00 94.38 343 VAL A N 1
ATOM 2597 C CA . VAL A 1 343 ? 10.530 -4.121 7.836 1.00 94.38 343 VAL A CA 1
ATOM 2598 C C . VAL A 1 343 ? 10.351 -2.689 7.313 1.00 94.38 343 VAL A C 1
ATOM 2600 O O . VAL A 1 343 ? 10.036 -1.791 8.094 1.00 94.38 343 VAL A O 1
ATOM 2603 N N . ASN A 1 344 ? 10.488 -2.459 6.003 1.00 94.62 344 ASN A N 1
ATOM 2604 C CA . ASN A 1 344 ? 10.337 -1.131 5.399 1.00 94.62 344 ASN A CA 1
ATOM 2605 C C . ASN A 1 344 ? 8.897 -0.617 5.543 1.00 94.62 344 ASN A C 1
ATOM 2607 O O . ASN A 1 344 ? 8.676 0.522 5.965 1.00 94.62 344 ASN A O 1
ATOM 2611 N N . TYR A 1 345 ? 7.912 -1.473 5.261 1.00 94.25 345 TYR A N 1
ATOM 2612 C CA . TYR A 1 345 ? 6.509 -1.146 5.477 1.00 94.25 345 TYR A CA 1
ATOM 2613 C C . TYR A 1 345 ? 6.203 -0.979 6.964 1.00 94.25 345 TYR A C 1
ATOM 2615 O O . TYR A 1 345 ? 5.493 -0.044 7.319 1.00 94.25 345 TYR A O 1
ATOM 2623 N N . GLY A 1 346 ? 6.781 -1.807 7.839 1.00 94.62 346 GLY A N 1
ATOM 2624 C CA . GLY A 1 346 ? 6.619 -1.662 9.284 1.00 94.62 346 GLY A CA 1
ATOM 2625 C C . GLY A 1 346 ? 7.086 -0.301 9.806 1.00 94.62 346 GLY A C 1
ATOM 2626 O O . GLY A 1 346 ? 6.373 0.338 10.575 1.00 94.62 346 GLY A O 1
ATOM 2627 N N . ILE A 1 347 ? 8.228 0.204 9.327 1.00 96.38 347 ILE A N 1
ATOM 2628 C CA . ILE A 1 347 ? 8.708 1.552 9.676 1.00 96.38 347 ILE A CA 1
ATOM 2629 C C . ILE A 1 347 ? 7.766 2.619 9.116 1.00 96.38 347 ILE A C 1
ATOM 2631 O O . ILE A 1 347 ? 7.428 3.565 9.824 1.00 96.38 347 ILE A O 1
ATOM 2635 N N . LEU A 1 348 ? 7.305 2.477 7.871 1.00 95.56 348 LEU A N 1
ATOM 2636 C CA . LEU A 1 348 ? 6.346 3.412 7.277 1.00 95.56 348 LEU A CA 1
ATOM 2637 C C . LEU A 1 348 ? 5.010 3.428 8.047 1.00 95.56 348 LEU A C 1
ATOM 2639 O O . LEU A 1 348 ? 4.417 4.487 8.230 1.00 95.56 348 LEU A O 1
ATOM 2643 N N . PHE A 1 349 ? 4.571 2.274 8.554 1.00 94.94 349 PHE A N 1
ATOM 2644 C CA . PHE A 1 349 ? 3.336 2.096 9.321 1.00 94.94 349 PHE A CA 1
ATOM 2645 C C . PHE A 1 349 ? 3.350 2.802 10.682 1.00 94.94 349 PHE A C 1
ATOM 2647 O O . PHE A 1 349 ? 2.290 3.089 11.232 1.00 94.94 349 PHE A O 1
ATOM 2654 N N . THR A 1 350 ? 4.517 3.185 11.205 1.00 95.12 350 THR A N 1
ATOM 2655 C CA . THR A 1 350 ? 4.592 4.023 12.417 1.00 95.12 350 THR A CA 1
ATOM 2656 C C . THR A 1 350 ? 3.854 5.359 12.256 1.00 95.12 350 THR A C 1
ATOM 2658 O O . THR A 1 350 ? 3.327 5.878 13.237 1.00 95.12 350 THR A O 1
ATOM 2661 N N . ALA A 1 351 ? 3.718 5.870 11.024 1.00 94.50 351 ALA A N 1
ATOM 2662 C CA . ALA A 1 351 ? 2.895 7.038 10.713 1.00 94.50 351 ALA A CA 1
ATOM 2663 C C . ALA A 1 351 ? 1.420 6.843 11.105 1.00 94.50 351 ALA A C 1
ATOM 2665 O O . ALA A 1 351 ? 0.810 7.744 11.677 1.00 94.50 351 ALA A O 1
ATOM 2666 N N . TRP A 1 352 ? 0.862 5.649 10.856 1.00 92.81 352 TRP A N 1
ATOM 2667 C CA . TRP A 1 352 ? -0.493 5.289 11.288 1.00 92.81 352 TRP A CA 1
ATOM 2668 C C . TRP A 1 352 ? -0.602 5.269 12.816 1.00 92.81 352 TRP A C 1
ATOM 2670 O O . TRP A 1 352 ? -1.587 5.757 13.360 1.00 92.81 352 TRP A O 1
ATOM 2680 N N . GLY A 1 353 ? 0.429 4.777 13.513 1.00 89.25 353 GLY A N 1
ATOM 2681 C CA . GLY A 1 353 ? 0.482 4.790 14.979 1.00 89.25 353 GLY A CA 1
ATOM 2682 C C . GLY A 1 353 ? 0.437 6.202 15.561 1.00 89.25 353 GLY A C 1
ATOM 2683 O O . GLY A 1 353 ? -0.345 6.472 16.469 1.00 89.25 353 GLY A O 1
ATOM 2684 N N . VAL A 1 354 ? 1.218 7.126 14.991 1.00 90.44 354 VAL A N 1
ATOM 2685 C CA . VAL A 1 354 ? 1.180 8.549 15.367 1.00 90.44 354 VAL A CA 1
ATOM 2686 C C . VAL A 1 354 ? -0.202 9.147 15.076 1.00 90.44 354 VAL A C 1
ATOM 2688 O O . VAL A 1 354 ? -0.772 9.816 15.937 1.00 90.44 354 VAL A O 1
ATOM 2691 N N . GLY A 1 355 ? -0.790 8.846 13.914 1.00 86.31 355 GLY A N 1
ATOM 2692 C CA . GLY A 1 355 ? -2.152 9.263 13.569 1.00 86.31 355 GLY A CA 1
ATOM 2693 C C . GLY A 1 355 ? -3.214 8.724 14.533 1.00 86.31 355 GLY A C 1
ATOM 2694 O O . GLY A 1 355 ? -4.150 9.443 14.874 1.00 86.31 355 GLY A O 1
ATOM 2695 N N . GLY A 1 356 ? -3.042 7.496 15.025 1.00 79.50 356 GLY A N 1
ATOM 2696 C CA . GLY A 1 356 ? -3.929 6.854 15.998 1.00 79.50 356 GLY A CA 1
ATOM 2697 C C . GLY A 1 356 ? -3.849 7.426 17.408 1.00 79.50 356 GLY A C 1
ATOM 2698 O O . GLY A 1 356 ? -4.796 7.261 18.169 1.00 79.50 356 GLY A O 1
ATOM 2699 N N . ILE A 1 357 ? -2.767 8.130 17.744 1.00 81.75 357 ILE A N 1
ATOM 2700 C CA . ILE A 1 357 ? -2.653 8.881 18.999 1.00 81.75 357 ILE A CA 1
ATOM 2701 C C . ILE A 1 357 ? -3.227 10.289 18.821 1.00 81.75 357 ILE A C 1
ATOM 2703 O O . ILE A 1 357 ? -4.091 10.711 19.587 1.00 81.75 357 ILE A O 1
ATOM 2707 N N . ILE A 1 358 ? -2.767 11.016 17.797 1.00 83.00 358 ILE A N 1
ATOM 2708 C CA . ILE A 1 358 ? -3.107 12.435 17.613 1.00 83.00 358 ILE A CA 1
ATOM 2709 C C . ILE A 1 358 ? -4.573 12.610 17.185 1.00 83.00 358 ILE A C 1
ATOM 2711 O O . ILE A 1 358 ? -5.227 13.543 17.641 1.00 83.00 358 ILE A O 1
ATOM 2715 N N . GLY A 1 359 ? -5.109 11.719 16.343 1.00 80.12 359 GLY A N 1
ATOM 2716 C CA . GLY A 1 359 ? -6.475 11.810 15.808 1.00 80.12 359 GLY A CA 1
ATOM 2717 C C . GLY A 1 359 ? -7.556 11.815 16.893 1.00 80.12 359 GLY A C 1
ATOM 2718 O O . GLY A 1 359 ? -8.260 12.816 17.031 1.00 80.12 359 GLY A O 1
ATOM 2719 N N . PRO A 1 360 ? -7.679 10.744 17.700 1.00 73.62 360 PRO A N 1
ATOM 2720 C CA . PRO A 1 360 ? -8.650 10.688 18.792 1.00 73.62 360 PRO A CA 1
ATOM 2721 C C . PRO A 1 360 ? -8.439 11.773 19.854 1.00 73.62 360 PRO A C 1
ATOM 2723 O O . PRO A 1 360 ? -9.418 12.307 20.369 1.00 73.62 360 PRO A O 1
ATOM 2726 N N . LEU A 1 361 ? -7.184 12.130 20.158 1.00 76.31 361 LEU A N 1
ATOM 2727 C CA . LEU A 1 361 ? -6.873 13.190 21.121 1.00 76.31 361 LEU A CA 1
ATOM 2728 C C . LEU A 1 361 ? -7.396 14.551 20.642 1.00 76.31 361 LEU A C 1
ATOM 2730 O O . LEU A 1 361 ? -8.053 15.253 21.406 1.00 76.31 361 LEU A O 1
ATOM 2734 N N . LEU A 1 362 ? -7.155 14.905 19.374 1.00 79.94 362 LEU A N 1
ATOM 2735 C CA . LEU A 1 362 ? -7.680 16.141 18.794 1.00 79.94 362 LEU A CA 1
ATOM 2736 C C . LEU A 1 362 ? -9.213 16.122 18.729 1.00 79.94 362 LEU A C 1
ATOM 2738 O O . LEU A 1 362 ? -9.845 17.135 19.019 1.00 79.94 362 LEU A O 1
ATOM 2742 N N . GLY A 1 363 ? -9.804 14.977 18.374 1.00 74.88 363 GLY A N 1
ATOM 2743 C CA . GLY A 1 363 ? -11.250 14.760 18.425 1.00 74.88 363 GLY A CA 1
ATOM 2744 C C . GLY A 1 363 ? -11.835 15.071 19.803 1.00 74.88 363 GLY A C 1
ATOM 2745 O O . GLY A 1 363 ? -12.829 15.784 19.921 1.00 74.88 363 GLY A O 1
ATOM 2746 N N . GLY A 1 364 ? -11.227 14.524 20.859 1.00 70.38 364 GLY A N 1
ATOM 2747 C CA . GLY A 1 364 ? -11.679 14.719 22.239 1.00 70.38 364 GLY A CA 1
ATOM 2748 C C . GLY A 1 364 ? -11.529 16.167 22.699 1.00 70.38 364 GLY A C 1
ATOM 2749 O O . GLY A 1 364 ? -12.507 16.790 23.098 1.00 70.38 364 GLY A O 1
ATOM 2750 N N . LEU A 1 365 ? -10.327 16.731 22.548 1.00 75.38 365 LEU A N 1
ATOM 2751 C CA . LEU A 1 365 ? -10.032 18.106 22.965 1.00 75.38 365 LEU A CA 1
ATOM 2752 C C . LEU A 1 365 ? -10.895 19.140 22.234 1.00 75.38 365 LEU A C 1
ATOM 2754 O O . LEU A 1 365 ? -11.335 20.109 22.849 1.00 75.38 365 LEU A O 1
ATOM 2758 N N . SER A 1 366 ? -11.169 18.936 20.940 1.00 77.81 366 SER A N 1
ATOM 2759 C CA . SER A 1 366 ? -12.091 19.798 20.189 1.00 77.81 366 SER A CA 1
ATOM 2760 C C . SER A 1 366 ? -13.459 19.853 20.860 1.00 77.81 366 SER A C 1
ATOM 2762 O O . SER A 1 366 ? -13.992 20.943 21.068 1.00 77.81 366 SER A O 1
ATOM 2764 N N . ARG A 1 367 ? -14.012 18.695 21.232 1.00 71.19 367 ARG A N 1
ATOM 2765 C CA . ARG A 1 367 ? -15.335 18.599 21.854 1.00 71.19 367 ARG A CA 1
ATOM 2766 C C . ARG A 1 367 ? -15.369 19.227 23.242 1.00 71.19 367 ARG A C 1
ATOM 2768 O O . ARG A 1 367 ? -16.337 19.922 23.549 1.00 71.19 367 ARG A O 1
ATOM 2775 N N . ASP A 1 368 ? -14.332 18.996 24.041 1.00 74.19 368 ASP A N 1
ATOM 2776 C CA . ASP A 1 368 ? -14.248 19.484 25.420 1.00 74.19 368 ASP A CA 1
ATOM 2777 C C . ASP A 1 368 ? -14.110 21.013 25.478 1.00 74.19 368 ASP A C 1
ATOM 2779 O O . ASP A 1 368 ? -14.709 21.653 26.338 1.00 74.19 368 ASP A O 1
ATOM 2783 N N . ILE A 1 369 ? -13.360 21.612 24.545 1.00 76.12 369 ILE A N 1
ATOM 2784 C CA . ILE A 1 369 ? -13.109 23.062 24.524 1.00 76.12 369 ILE A CA 1
ATOM 2785 C C . ILE A 1 369 ? -14.243 23.820 23.827 1.00 76.12 369 ILE A C 1
ATOM 2787 O O . ILE A 1 369 ? -14.648 24.883 24.290 1.00 76.12 369 ILE A O 1
ATOM 2791 N N . THR A 1 370 ? -14.732 23.310 22.692 1.00 76.69 370 THR A N 1
ATOM 2792 C CA . THR A 1 370 ? -15.656 24.067 21.821 1.00 76.69 370 THR A CA 1
ATOM 2793 C C . THR A 1 370 ? -17.114 23.648 21.947 1.00 76.69 370 THR A C 1
ATOM 2795 O O . THR A 1 370 ? -17.988 24.308 21.395 1.00 76.69 370 THR A O 1
ATOM 2798 N N . GLY A 1 371 ? -17.401 22.543 22.638 1.00 70.44 371 GLY A N 1
ATOM 2799 C CA . GLY A 1 371 ? -18.747 21.981 22.695 1.00 70.44 371 GLY A CA 1
ATOM 2800 C C . GLY A 1 371 ? -19.186 21.269 21.406 1.00 70.44 371 GLY A C 1
ATOM 2801 O O . GLY A 1 371 ? -20.281 20.716 21.378 1.00 70.44 371 GLY A O 1
ATOM 2802 N N . GLY A 1 372 ? -18.342 21.225 20.367 1.00 75.75 372 GLY A N 1
ATOM 2803 C CA . GLY A 1 372 ? -18.654 20.625 19.068 1.00 75.75 372 GLY A CA 1
ATOM 2804 C C . GLY A 1 372 ? -17.452 19.982 18.367 1.00 75.75 372 GLY A C 1
ATOM 2805 O O . GLY A 1 372 ? -16.348 19.886 18.908 1.00 75.75 372 GLY A O 1
ATOM 2806 N N . HIS A 1 373 ? -17.677 19.517 17.137 1.00 76.56 373 HIS A N 1
ATOM 2807 C CA . HIS A 1 373 ? -16.686 18.774 16.335 1.00 76.56 373 HIS A CA 1
ATOM 2808 C C . HIS A 1 373 ? -16.055 19.611 15.210 1.00 76.56 373 HIS A C 1
ATOM 2810 O O . HIS A 1 373 ? -15.223 19.116 14.448 1.00 76.56 373 HIS A O 1
ATOM 2816 N N . THR A 1 374 ? -16.425 20.889 15.110 1.00 80.69 374 THR A N 1
ATOM 2817 C CA . THR A 1 374 ? -16.039 21.812 14.032 1.00 80.69 374 THR A CA 1
ATOM 2818 C C . THR A 1 374 ? -14.525 21.909 13.854 1.00 80.69 374 THR A C 1
ATOM 2820 O O . THR A 1 374 ? -14.017 21.775 12.741 1.00 80.69 374 THR A O 1
ATOM 2823 N N . VAL A 1 375 ? -13.769 22.080 14.948 1.00 83.94 375 VAL A N 1
ATOM 2824 C CA . VAL A 1 375 ? -12.302 22.213 14.881 1.00 83.94 375 VAL A CA 1
ATOM 2825 C C . VAL A 1 375 ? -11.661 20.918 14.384 1.00 83.94 375 VAL A C 1
ATOM 2827 O O . VAL A 1 375 ? -10.777 20.956 13.528 1.00 83.94 375 VAL A O 1
ATOM 2830 N N . SER A 1 376 ? -12.133 19.761 14.849 1.00 84.19 376 SER A N 1
ATOM 2831 C CA . SER A 1 376 ? -11.670 18.456 14.372 1.00 84.19 376 SER A CA 1
ATOM 2832 C C . SER A 1 376 ? -11.896 18.250 12.877 1.00 84.19 376 SER A C 1
ATOM 2834 O O . SER A 1 376 ? -10.999 17.755 12.183 1.00 84.19 376 SER A O 1
ATOM 2836 N N . PHE A 1 377 ? -13.064 18.644 12.365 1.00 86.94 377 PHE A N 1
ATOM 2837 C CA . PHE A 1 377 ? -13.374 18.550 10.940 1.00 86.94 377 PHE A CA 1
ATOM 2838 C C . PHE A 1 377 ? -12.537 19.525 10.118 1.00 86.94 377 PHE A C 1
ATOM 2840 O O . PHE A 1 377 ? -11.954 19.117 9.115 1.00 86.94 377 PHE A O 1
ATOM 2847 N N . LEU A 1 378 ? -12.377 20.768 10.579 1.00 89.06 378 LEU A N 1
ATOM 2848 C CA . LEU A 1 378 ? -11.565 21.773 9.896 1.00 89.06 378 LEU A CA 1
ATOM 2849 C C . LEU A 1 378 ? -10.095 21.346 9.803 1.00 89.06 378 LEU A C 1
ATOM 2851 O O . LEU A 1 378 ? -9.506 21.377 8.722 1.00 89.06 378 LEU A O 1
ATOM 2855 N N . VAL A 1 379 ? -9.506 20.885 10.911 1.00 89.44 379 VAL A N 1
ATOM 2856 C CA . VAL A 1 379 ? -8.120 20.395 10.931 1.00 89.44 379 VAL A CA 1
ATOM 2857 C C . VAL A 1 379 ? -7.962 19.177 10.018 1.00 89.44 379 VAL A C 1
ATOM 2859 O O . VAL A 1 379 ? -6.995 19.110 9.261 1.00 89.44 379 VAL A O 1
ATOM 2862 N N . SER A 1 380 ? -8.926 18.252 10.018 1.00 90.19 380 SER A N 1
ATOM 2863 C CA . SER A 1 380 ? -8.915 17.080 9.128 1.00 90.19 380 SER A CA 1
ATOM 2864 C C . SER A 1 380 ? -9.061 17.460 7.652 1.00 90.19 380 SER A C 1
ATOM 2866 O O . SER A 1 380 ? -8.374 16.888 6.803 1.00 90.19 380 SER A O 1
ATOM 2868 N N . GLY A 1 381 ? -9.894 18.455 7.336 1.00 92.38 381 GLY A N 1
ATOM 2869 C CA . GLY A 1 381 ? -10.054 19.010 5.992 1.00 92.38 381 GLY A CA 1
ATOM 2870 C C . GLY A 1 381 ? -8.764 19.653 5.484 1.00 92.38 381 GLY A C 1
ATOM 2871 O O . GLY A 1 381 ? -8.291 19.309 4.398 1.00 92.38 381 GLY A O 1
ATOM 2872 N N . CYS A 1 382 ? -8.132 20.501 6.302 1.00 93.12 382 CYS A N 1
ATOM 2873 C CA . CYS A 1 382 ? -6.844 21.133 6.002 1.00 93.12 382 CYS A CA 1
ATOM 2874 C C . CYS A 1 382 ? -5.702 20.111 5.866 1.00 93.12 382 CYS A C 1
ATOM 2876 O O . CYS A 1 382 ? -4.909 20.190 4.927 1.00 93.12 382 CYS A O 1
ATOM 2878 N N . ALA A 1 383 ? -5.636 19.116 6.755 1.00 92.62 383 ALA A N 1
ATOM 28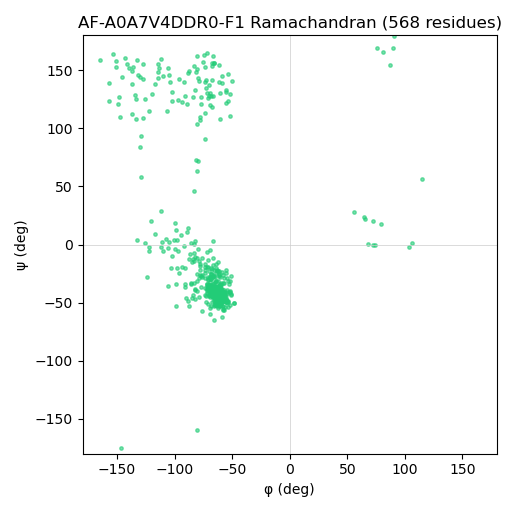79 C CA . ALA A 1 383 ? -4.663 18.025 6.688 1.00 92.62 383 ALA A CA 1
ATOM 2880 C C . ALA A 1 383 ? -4.833 17.189 5.409 1.00 92.62 383 ALA A C 1
ATOM 2882 O O . ALA A 1 383 ? -3.854 16.886 4.723 1.00 92.62 383 ALA A O 1
ATOM 2883 N N . SER A 1 384 ? -6.079 16.874 5.045 1.00 93.94 384 SER A N 1
ATOM 2884 C CA . SER A 1 384 ? -6.398 16.151 3.809 1.00 93.94 384 SER A CA 1
ATOM 2885 C C . SER A 1 384 ? -6.043 16.979 2.573 1.00 93.94 384 SER A C 1
ATOM 2887 O O . SER A 1 384 ? -5.468 16.449 1.623 1.00 93.94 384 SER A O 1
ATOM 2889 N N . LEU A 1 385 ? -6.297 18.293 2.608 1.00 95.25 385 LEU A N 1
ATOM 2890 C CA . LEU A 1 385 ? -5.957 19.219 1.525 1.00 95.25 385 LEU A CA 1
ATOM 2891 C C . LEU A 1 385 ? -4.438 19.301 1.319 1.00 95.25 385 LEU A C 1
ATOM 2893 O O . LEU A 1 385 ? -3.959 19.220 0.187 1.00 95.25 385 LEU A O 1
ATOM 2897 N N . LEU A 1 386 ? -3.662 19.373 2.404 1.00 94.69 386 LEU A N 1
ATOM 2898 C CA . LEU A 1 386 ? -2.204 19.249 2.342 1.00 94.69 386 LEU A CA 1
ATOM 2899 C C . LEU A 1 386 ? -1.787 17.899 1.734 1.00 94.69 386 LEU A C 1
ATOM 2901 O O . LEU A 1 386 ? -0.879 17.850 0.902 1.00 94.69 386 LEU A O 1
ATOM 2905 N N . GLY A 1 387 ? -2.484 16.815 2.084 1.00 93.00 387 GLY A N 1
ATOM 2906 C CA . GLY A 1 387 ? -2.312 15.493 1.479 1.00 93.00 387 GLY A CA 1
ATOM 2907 C C . GLY A 1 387 ? -2.519 15.482 -0.041 1.00 93.00 387 GLY A C 1
ATOM 2908 O O . GLY A 1 387 ? -1.726 14.867 -0.764 1.00 93.00 387 GLY A O 1
ATOM 2909 N N . VAL A 1 388 ? -3.504 16.230 -0.561 1.00 93.94 388 VAL A N 1
ATOM 2910 C CA . VAL A 1 388 ? -3.679 16.434 -2.011 1.00 93.94 388 VAL A CA 1
ATOM 2911 C C . VAL A 1 388 ? -2.408 17.040 -2.605 1.00 93.94 388 VAL A C 1
ATOM 2913 O O . VAL A 1 388 ? -1.796 16.420 -3.473 1.00 93.94 388 VAL A O 1
ATOM 2916 N N . PHE A 1 389 ? -1.941 18.184 -2.103 1.00 91.69 389 PHE A N 1
ATOM 2917 C CA . PHE A 1 389 ? -0.753 18.854 -2.649 1.00 91.69 389 PHE A CA 1
ATOM 2918 C C . PHE A 1 389 ? 0.514 17.992 -2.577 1.00 91.69 389 PHE A C 1
ATOM 2920 O O . PHE A 1 389 ? 1.258 17.889 -3.555 1.00 91.69 389 PHE A O 1
ATOM 2927 N N . LEU A 1 390 ? 0.744 17.323 -1.447 1.00 90.38 390 LEU A N 1
ATOM 2928 C CA . LEU A 1 390 ? 1.901 16.450 -1.254 1.00 90.38 390 LEU A CA 1
ATOM 2929 C C . LEU A 1 390 ? 1.851 15.214 -2.165 1.00 90.38 390 LEU A C 1
ATOM 2931 O O . LEU A 1 390 ? 2.878 14.804 -2.707 1.00 90.38 390 LEU A O 1
ATOM 2935 N N . SER A 1 391 ? 0.669 14.642 -2.402 1.00 88.38 391 SER A N 1
ATOM 2936 C CA . SER A 1 391 ? 0.517 13.497 -3.309 1.00 88.38 391 SER A CA 1
ATOM 2937 C C . SER A 1 391 ? 0.759 13.872 -4.779 1.00 88.38 391 SER A C 1
ATOM 2939 O O . SER A 1 391 ? 1.286 13.052 -5.534 1.00 88.38 391 SER A O 1
ATOM 2941 N N . LEU A 1 392 ? 0.513 15.128 -5.181 1.00 84.62 392 LEU A N 1
ATOM 2942 C CA . LEU A 1 392 ? 0.879 15.625 -6.516 1.00 84.62 392 LEU A CA 1
ATOM 2943 C C . LEU A 1 392 ? 2.402 15.645 -6.740 1.00 84.62 392 LEU A C 1
ATOM 2945 O O . LEU A 1 392 ? 2.861 15.471 -7.871 1.00 84.62 392 LEU A O 1
ATOM 2949 N N . LEU A 1 393 ? 3.213 15.785 -5.684 1.00 81.38 393 LEU A N 1
ATOM 2950 C CA . LEU A 1 393 ? 4.677 15.694 -5.794 1.00 81.38 393 LEU A CA 1
ATOM 2951 C C . LEU A 1 393 ? 5.141 14.284 -6.196 1.00 81.38 393 LEU A C 1
ATOM 2953 O O . LEU A 1 393 ? 6.174 14.143 -6.855 1.00 81.38 393 LEU A O 1
ATOM 2957 N N . LEU A 1 394 ? 4.360 13.244 -5.878 1.00 73.69 394 LEU A N 1
ATOM 2958 C CA . LEU A 1 394 ? 4.624 11.875 -6.336 1.00 73.69 394 LEU A CA 1
ATOM 2959 C C . LEU A 1 394 ? 4.399 11.723 -7.848 1.00 73.69 394 LEU A C 1
ATOM 2961 O O . LEU A 1 394 ? 5.072 10.911 -8.480 1.00 73.69 394 LEU A O 1
ATOM 2965 N N . LEU A 1 395 ? 3.511 12.525 -8.448 1.00 66.62 395 LEU A N 1
ATOM 2966 C CA . LEU A 1 395 ? 3.246 12.498 -9.893 1.00 66.62 395 LEU A CA 1
ATOM 2967 C C . LEU A 1 395 ? 4.425 13.029 -10.713 1.00 66.62 395 LEU A C 1
ATOM 2969 O O . LEU A 1 395 ? 4.670 12.547 -11.817 1.00 66.62 395 LEU A O 1
ATOM 2973 N N . LYS A 1 396 ? 5.178 13.997 -10.173 1.00 55.41 396 LYS A N 1
ATOM 2974 C CA . LYS A 1 396 ? 6.329 14.604 -10.863 1.00 55.41 396 LYS A CA 1
ATOM 2975 C C . LYS A 1 396 ? 7.552 13.683 -10.928 1.00 55.41 396 LYS A C 1
ATOM 2977 O O . LYS A 1 396 ? 8.365 13.831 -11.831 1.00 55.41 396 LYS A O 1
ATOM 2982 N N . ARG A 1 397 ? 7.680 12.716 -10.011 1.00 51.59 397 ARG A N 1
ATOM 2983 C CA . ARG A 1 397 ? 8.829 11.790 -9.944 1.00 51.59 397 ARG A CA 1
ATOM 2984 C C . ARG A 1 397 ? 8.731 10.573 -10.870 1.00 51.59 397 ARG A C 1
ATOM 2986 O O . ARG A 1 397 ? 9.729 9.891 -11.053 1.00 51.59 397 ARG A O 1
ATOM 2993 N N . GLY A 1 398 ? 7.566 10.300 -11.457 1.00 44.34 398 GLY A N 1
ATOM 2994 C CA . GLY A 1 398 ? 7.326 9.093 -12.257 1.00 44.34 398 GLY A CA 1
ATOM 2995 C C . GLY A 1 398 ? 7.666 9.183 -13.748 1.00 44.34 398 GLY A C 1
ATOM 2996 O O . GLY A 1 398 ? 7.199 8.331 -14.495 1.00 44.34 398 GLY A O 1
ATOM 2997 N N . LYS A 1 399 ? 8.405 10.206 -14.203 1.00 43.28 399 LYS A N 1
ATOM 2998 C CA . LYS A 1 399 ? 8.632 10.461 -15.641 1.00 43.28 399 LYS A CA 1
ATOM 2999 C C . LYS A 1 399 ? 10.053 10.226 -16.165 1.00 43.28 399 LYS A C 1
ATOM 3001 O O . LYS A 1 399 ? 10.263 10.403 -17.358 1.00 43.28 399 LYS A O 1
ATOM 3006 N N . THR A 1 400 ? 11.002 9.767 -15.352 1.00 42.00 400 THR A N 1
ATOM 3007 C CA . THR A 1 400 ? 12.354 9.479 -15.861 1.00 42.00 400 THR A CA 1
ATOM 3008 C C . THR A 1 400 ? 12.966 8.307 -15.102 1.00 42.00 400 THR A C 1
ATOM 3010 O O . THR A 1 400 ? 13.291 8.434 -13.923 1.00 42.00 400 THR A O 1
ATOM 3013 N N . MET A 1 401 ? 13.111 7.153 -15.763 1.00 52.69 401 MET A N 1
ATOM 3014 C CA . MET A 1 401 ? 14.015 6.094 -15.296 1.00 52.69 401 MET A CA 1
ATOM 3015 C C . MET A 1 401 ? 15.413 6.707 -15.140 1.00 52.69 401 MET A C 1
ATOM 3017 O O . MET A 1 401 ? 15.871 7.413 -16.045 1.00 52.69 401 MET A O 1
ATOM 3021 N N . SER A 1 402 ? 16.067 6.485 -13.994 1.00 58.56 402 SER A N 1
ATOM 3022 C CA . SER A 1 402 ? 17.459 6.906 -13.809 1.00 58.56 402 SER A CA 1
ATOM 3023 C C . SER A 1 402 ? 18.356 6.195 -14.827 1.00 58.56 402 SER A C 1
ATOM 3025 O O . SER A 1 402 ? 18.017 5.118 -15.317 1.00 58.56 402 SER A O 1
ATOM 3027 N N . GLN A 1 403 ? 19.496 6.802 -15.157 1.00 60.97 403 GLN A N 1
ATOM 3028 C CA . GLN A 1 403 ? 20.455 6.244 -16.115 1.00 60.97 403 GLN A CA 1
ATOM 3029 C C . GLN A 1 403 ? 20.891 4.818 -15.731 1.00 60.97 403 GLN A C 1
ATOM 3031 O O . GLN A 1 403 ? 20.856 3.923 -16.568 1.00 60.97 403 GLN A O 1
ATOM 3036 N N . GLU A 1 404 ? 21.150 4.591 -14.442 1.00 62.94 404 GLU A N 1
ATOM 3037 C CA . GLU A 1 404 ? 21.477 3.280 -13.863 1.00 62.94 404 GLU A CA 1
ATOM 3038 C C . GLU A 1 404 ? 20.361 2.240 -14.082 1.00 62.94 404 GLU A C 1
ATOM 3040 O O . GLU A 1 404 ? 20.627 1.102 -14.460 1.00 62.94 404 GLU A O 1
ATOM 3045 N N . ALA A 1 405 ? 19.092 2.631 -13.918 1.00 65.62 405 ALA A N 1
ATOM 3046 C CA . ALA A 1 405 ? 17.962 1.723 -14.119 1.00 65.62 405 ALA A CA 1
ATOM 3047 C C . ALA A 1 405 ? 17.773 1.353 -15.599 1.00 65.62 405 ALA A C 1
ATOM 3049 O O . ALA A 1 405 ? 17.368 0.232 -15.910 1.00 65.62 405 ALA A O 1
ATOM 3050 N N . LEU A 1 406 ? 18.052 2.288 -16.518 1.00 77.75 406 LEU A N 1
ATOM 3051 C CA . LEU A 1 406 ? 18.045 2.004 -17.953 1.00 77.75 406 LEU A CA 1
ATOM 3052 C C . LEU A 1 406 ? 19.164 1.032 -18.319 1.00 77.75 406 LEU A C 1
ATOM 3054 O O . LEU A 1 406 ? 18.910 0.084 -19.053 1.00 77.75 406 LEU A O 1
ATOM 3058 N N . GLU A 1 407 ? 20.363 1.209 -17.773 1.00 81.06 407 GLU A N 1
ATOM 3059 C CA . GLU A 1 407 ? 21.475 0.284 -18.003 1.00 81.06 407 GLU A CA 1
ATOM 3060 C C . GLU A 1 407 ? 21.172 -1.132 -17.499 1.00 81.06 407 GLU A C 1
ATOM 3062 O O . GLU A 1 407 ? 21.390 -2.090 -18.240 1.00 81.06 407 GLU A O 1
ATOM 3067 N N . GLU A 1 408 ? 20.594 -1.290 -16.304 1.00 75.44 408 GLU A N 1
ATOM 3068 C CA . GLU A 1 408 ? 20.168 -2.606 -15.800 1.00 75.44 408 GLU A CA 1
ATOM 3069 C C . GLU A 1 408 ? 19.068 -3.238 -16.664 1.00 75.44 408 GLU A C 1
ATOM 3071 O O . GLU A 1 408 ? 19.095 -4.439 -16.949 1.00 75.44 408 GLU A O 1
ATOM 3076 N N . TYR A 1 409 ? 18.096 -2.435 -17.105 1.00 75.81 409 TYR A N 1
ATOM 3077 C CA . TYR A 1 409 ? 17.017 -2.911 -17.965 1.00 75.81 409 TYR A CA 1
ATOM 3078 C C . TYR A 1 409 ? 17.541 -3.363 -19.334 1.00 75.81 409 TYR A C 1
ATOM 3080 O O . TYR A 1 409 ? 17.188 -4.444 -19.809 1.00 75.81 409 TYR A O 1
ATOM 3088 N N . LEU A 1 410 ? 18.441 -2.583 -19.934 1.00 84.19 410 LEU A N 1
ATOM 3089 C CA . LEU A 1 410 ? 19.126 -2.940 -21.174 1.00 84.19 410 LEU A CA 1
ATOM 3090 C C . LEU A 1 410 ? 19.976 -4.199 -20.993 1.00 84.19 410 LEU A C 1
ATOM 3092 O O . LEU A 1 410 ? 19.909 -5.091 -21.835 1.00 84.19 410 LEU A O 1
ATOM 3096 N N . ALA A 1 411 ? 20.705 -4.318 -19.879 1.00 81.19 411 ALA A N 1
ATOM 3097 C CA . ALA A 1 411 ? 21.491 -5.508 -19.567 1.00 81.19 411 ALA A CA 1
ATOM 3098 C C . ALA A 1 411 ? 20.619 -6.765 -19.509 1.00 81.19 411 ALA A C 1
ATOM 3100 O O . ALA A 1 411 ? 21.012 -7.798 -20.044 1.00 81.19 411 ALA A O 1
ATOM 3101 N N . PHE A 1 412 ? 19.419 -6.672 -18.930 1.00 78.12 412 PHE A N 1
ATOM 3102 C CA . PHE A 1 412 ? 18.453 -7.769 -18.925 1.00 78.12 412 PHE A CA 1
ATOM 3103 C C . PHE A 1 412 ? 17.934 -8.104 -20.332 1.00 78.12 412 PHE A C 1
ATOM 3105 O O . PHE A 1 412 ? 17.942 -9.270 -20.725 1.00 78.12 412 PHE A O 1
ATOM 3112 N N . LEU A 1 413 ? 17.505 -7.102 -21.109 1.00 74.44 413 LEU A N 1
ATOM 3113 C CA . LEU A 1 413 ? 16.940 -7.316 -22.449 1.00 74.44 413 LEU A CA 1
ATOM 3114 C C . LEU A 1 413 ? 17.949 -7.889 -23.452 1.00 74.44 413 LEU A C 1
ATOM 3116 O O . LEU A 1 413 ? 17.559 -8.622 -24.370 1.00 74.44 413 LEU A O 1
ATOM 3120 N N . LEU A 1 414 ? 19.220 -7.521 -23.289 1.00 87.75 414 LEU A N 1
ATOM 3121 C CA . LEU A 1 414 ? 20.322 -7.832 -24.195 1.00 87.75 414 LEU A CA 1
ATOM 3122 C C . LEU A 1 414 ? 21.180 -9.016 -23.730 1.00 87.75 414 LEU A C 1
ATOM 3124 O O . LEU A 1 414 ? 22.081 -9.436 -24.463 1.00 87.75 414 LEU A O 1
ATOM 3128 N N . LEU A 1 415 ? 20.898 -9.576 -22.549 1.00 85.44 415 LEU A N 1
ATOM 3129 C CA . LEU A 1 415 ? 21.640 -10.700 -21.987 1.00 85.44 415 LEU A CA 1
ATOM 3130 C C . LEU A 1 415 ? 21.655 -11.883 -22.963 1.00 85.44 415 LEU A C 1
ATOM 3132 O O . LEU A 1 415 ? 20.610 -12.392 -23.362 1.00 85.44 415 LEU A O 1
ATOM 3136 N N . GLY A 1 416 ? 22.856 -12.313 -23.352 1.00 82.44 416 GLY A N 1
ATOM 3137 C CA . GLY A 1 416 ? 23.051 -13.425 -24.288 1.00 82.44 416 GLY A CA 1
ATOM 3138 C C . GLY A 1 416 ? 22.698 -13.120 -25.749 1.00 82.44 416 GLY A C 1
ATOM 3139 O O . GLY A 1 416 ? 22.864 -14.001 -26.585 1.00 82.44 416 GLY A O 1
ATOM 3140 N N . LYS A 1 417 ? 22.245 -11.899 -26.075 1.00 88.56 417 LYS A N 1
ATOM 3141 C CA . LYS A 1 417 ? 21.919 -11.474 -27.450 1.00 88.56 417 LYS A CA 1
ATOM 3142 C C . LYS A 1 417 ? 23.040 -10.675 -28.112 1.00 88.56 417 LYS A C 1
ATOM 3144 O O . LYS A 1 417 ? 23.216 -10.764 -29.321 1.00 88.56 417 LYS A O 1
ATOM 3149 N N . VAL A 1 418 ? 23.774 -9.881 -27.333 1.00 93.75 418 VAL A N 1
ATOM 3150 C CA . VAL A 1 418 ? 24.910 -9.071 -27.805 1.00 93.75 418 VAL A CA 1
ATOM 3151 C C . VAL A 1 418 ? 26.149 -9.347 -26.957 1.00 93.75 418 VAL A C 1
ATOM 3153 O O . VAL A 1 418 ? 26.038 -9.741 -25.795 1.00 93.75 418 VAL A O 1
ATOM 3156 N N . ARG A 1 419 ? 27.343 -9.112 -27.510 1.00 92.38 419 ARG A N 1
ATOM 3157 C CA . ARG A 1 419 ? 28.607 -9.230 -26.760 1.00 92.38 419 ARG A CA 1
ATOM 3158 C C . ARG A 1 419 ? 28.878 -8.029 -25.869 1.00 92.38 419 ARG A C 1
ATOM 3160 O O . ARG A 1 419 ? 29.524 -8.178 -24.837 1.00 92.38 419 ARG A O 1
ATOM 3167 N N . GLY A 1 420 ? 28.381 -6.857 -26.244 1.00 93.38 420 GLY A N 1
ATOM 3168 C CA . GLY A 1 420 ? 28.476 -5.672 -25.407 1.00 93.38 420 GLY A CA 1
ATOM 3169 C C . GLY A 1 420 ? 27.537 -4.567 -25.854 1.00 93.38 420 GLY A C 1
ATOM 3170 O O . GLY A 1 420 ? 27.101 -4.527 -27.004 1.00 93.38 420 GLY A O 1
ATOM 3171 N N . PHE A 1 421 ? 27.244 -3.658 -24.928 1.00 96.81 421 PHE A N 1
ATOM 3172 C CA . PHE A 1 421 ? 26.558 -2.411 -25.224 1.00 96.81 421 PHE A CA 1
ATOM 3173 C C . PHE A 1 421 ? 27.104 -1.261 -24.368 1.00 96.81 421 PHE A C 1
ATOM 3175 O O . PHE A 1 421 ? 27.746 -1.480 -23.333 1.00 96.81 421 PHE A O 1
ATOM 3182 N N . ARG A 1 422 ? 26.861 -0.030 -24.819 1.00 95.81 422 ARG A N 1
ATOM 3183 C CA . ARG A 1 422 ? 27.169 1.214 -24.106 1.00 95.81 422 ARG A CA 1
ATOM 3184 C C . ARG A 1 422 ? 26.004 2.181 -24.239 1.00 95.81 422 ARG A C 1
ATOM 3186 O O . ARG A 1 422 ? 25.452 2.319 -25.328 1.00 95.81 422 ARG A O 1
ATOM 3193 N N . LEU A 1 423 ? 25.658 2.856 -23.147 1.00 94.06 423 LEU A N 1
ATOM 3194 C CA . LEU A 1 423 ? 24.806 4.034 -23.208 1.00 94.06 423 LEU A CA 1
ATOM 3195 C C . LEU A 1 423 ? 25.694 5.241 -23.527 1.00 94.06 423 LEU A C 1
ATOM 3197 O O . LEU A 1 423 ? 26.715 5.440 -22.870 1.00 94.06 423 LEU A O 1
ATOM 3201 N N . ILE A 1 424 ? 25.340 5.996 -24.561 1.00 95.56 424 ILE A N 1
ATOM 3202 C CA . ILE A 1 424 ? 26.151 7.091 -25.097 1.00 95.56 424 ILE A CA 1
ATOM 3203 C C . ILE A 1 424 ? 25.300 8.343 -25.314 1.00 95.56 424 ILE A C 1
ATOM 3205 O O . ILE A 1 424 ? 24.077 8.251 -25.471 1.00 95.56 424 ILE A O 1
ATOM 3209 N N . ASP A 1 425 ? 25.952 9.505 -25.367 1.00 94.62 425 ASP A N 1
ATOM 3210 C CA . ASP A 1 425 ? 25.338 10.733 -25.868 1.00 94.62 425 ASP A CA 1
ATOM 3211 C C . ASP A 1 425 ? 25.298 10.678 -27.416 1.00 94.62 425 ASP A C 1
ATOM 3213 O O . ASP A 1 425 ? 26.349 10.551 -28.055 1.00 94.62 425 ASP A O 1
ATOM 3217 N N . PRO A 1 426 ? 24.117 10.763 -28.062 1.00 96.12 426 PRO A N 1
ATOM 3218 C CA . PRO A 1 426 ? 23.988 10.791 -29.525 1.00 96.12 426 PRO A CA 1
ATOM 3219 C C . PRO A 1 426 ? 24.799 11.904 -30.214 1.00 96.12 426 PRO A C 1
ATOM 3221 O O . PRO A 1 426 ? 25.117 11.810 -31.404 1.00 96.12 426 PRO A O 1
ATOM 3224 N N . ARG A 1 427 ? 25.161 12.970 -29.494 1.00 94.44 427 ARG A N 1
ATOM 3225 C CA . ARG A 1 427 ? 26.026 14.064 -29.978 1.00 94.44 427 ARG A CA 1
ATOM 3226 C C . ARG A 1 427 ? 27.458 13.625 -30.226 1.00 94.44 427 ARG A C 1
ATOM 3228 O O . ARG A 1 427 ? 28.166 14.239 -31.013 1.00 94.44 427 ARG A O 1
ATOM 3235 N N . GLU A 1 428 ? 27.873 12.530 -29.609 1.00 96.06 428 GLU A N 1
ATOM 3236 C CA . GLU A 1 428 ? 29.209 11.972 -29.767 1.00 96.06 428 GLU A CA 1
ATOM 3237 C C . GLU A 1 428 ? 29.341 11.011 -30.955 1.00 96.06 428 GLU A C 1
ATOM 3239 O O . GLU A 1 428 ? 30.462 10.608 -31.275 1.00 96.06 428 GLU A O 1
ATOM 3244 N N . VAL A 1 429 ? 28.225 10.654 -31.604 1.00 97.56 429 VAL A N 1
ATOM 3245 C CA . VAL A 1 429 ? 28.193 9.830 -32.820 1.00 97.56 429 VAL A CA 1
ATOM 3246 C C . VAL A 1 429 ? 28.716 10.636 -34.009 1.00 97.56 429 VAL A C 1
ATOM 3248 O O . VAL A 1 429 ? 28.265 11.753 -34.263 1.00 97.56 429 VAL A O 1
ATOM 3251 N N . VAL A 1 430 ? 29.655 10.058 -34.757 1.00 97.31 430 VAL A N 1
ATOM 3252 C CA . VAL A 1 430 ? 30.319 10.720 -35.885 1.00 97.31 430 VAL A CA 1
ATOM 3253 C C . VAL A 1 430 ? 29.547 10.436 -37.173 1.00 97.31 430 VAL A C 1
ATOM 3255 O O . VAL A 1 430 ? 29.292 9.282 -37.506 1.00 97.31 430 VAL A O 1
ATOM 3258 N N . THR A 1 431 ? 29.191 11.481 -37.917 1.00 97.12 431 THR A N 1
ATOM 3259 C CA . THR A 1 431 ? 28.563 11.398 -39.248 1.00 97.12 431 THR A CA 1
ATOM 3260 C C . THR A 1 431 ? 29.507 11.963 -40.306 1.00 97.12 431 THR A C 1
ATOM 3262 O O . THR A 1 431 ? 30.252 12.898 -40.015 1.00 97.12 431 THR A O 1
ATOM 3265 N N . GLY A 1 432 ? 29.475 11.444 -41.535 1.00 95.56 432 GLY A N 1
ATOM 3266 C CA . GLY A 1 432 ? 30.343 11.944 -42.604 1.00 95.56 432 GLY A CA 1
ATOM 3267 C C . GLY A 1 432 ? 29.836 11.662 -44.016 1.00 95.56 432 GLY A C 1
ATOM 3268 O O . GLY A 1 432 ? 29.400 10.555 -44.323 1.00 95.56 432 GLY A O 1
ATOM 3269 N N . GLU A 1 433 ? 29.972 12.650 -44.903 1.00 93.25 433 GLU A N 1
ATOM 3270 C CA . GLU A 1 433 ? 29.573 12.550 -46.319 1.00 93.25 433 GLU A CA 1
ATOM 3271 C C . GLU A 1 433 ? 30.309 11.437 -47.073 1.00 93.25 433 GLU A C 1
ATOM 3273 O O . GLU A 1 433 ? 29.742 10.742 -47.917 1.00 93.25 433 GLU A O 1
ATOM 3278 N N . TRP A 1 434 ? 31.564 11.174 -46.707 1.00 94.31 434 TRP A N 1
ATOM 3279 C CA . TRP A 1 434 ? 32.352 10.108 -47.322 1.00 94.31 434 TRP A CA 1
ATOM 3280 C C . TRP A 1 434 ? 31.736 8.710 -47.116 1.00 94.31 434 TRP A C 1
ATOM 3282 O O . TRP A 1 434 ? 31.944 7.817 -47.941 1.00 94.31 434 TRP A O 1
ATOM 3292 N N . VAL A 1 435 ? 30.945 8.508 -46.053 1.00 94.62 435 VAL A N 1
ATOM 3293 C CA . VAL A 1 435 ? 30.262 7.232 -45.775 1.00 94.62 435 VAL A CA 1
ATOM 3294 C C . VAL A 1 435 ? 29.252 6.922 -46.883 1.00 94.62 435 VAL A C 1
ATOM 3296 O O . VAL A 1 435 ? 29.140 5.774 -47.326 1.00 94.62 435 VAL A O 1
ATOM 3299 N N . ARG A 1 436 ? 28.574 7.954 -47.407 1.00 90.69 436 ARG A N 1
ATOM 3300 C CA . ARG A 1 436 ? 27.663 7.810 -48.547 1.00 90.69 436 ARG A CA 1
ATOM 3301 C C . ARG A 1 436 ? 28.391 7.432 -49.823 1.00 90.69 436 ARG A C 1
ATOM 3303 O O . ARG A 1 436 ? 27.899 6.559 -50.535 1.00 90.69 436 ARG A O 1
ATOM 3310 N N . LEU A 1 437 ? 29.576 7.992 -50.066 1.00 93.56 437 LEU A N 1
ATOM 3311 C CA . LEU A 1 437 ? 30.402 7.608 -51.214 1.00 93.56 437 LEU A CA 1
ATOM 3312 C C . LEU A 1 437 ? 30.791 6.125 -51.148 1.00 93.56 437 LEU A C 1
ATOM 3314 O O . LEU A 1 437 ? 30.699 5.425 -52.154 1.00 93.56 437 LEU A O 1
ATOM 3318 N N . LYS A 1 438 ? 31.138 5.601 -49.964 1.00 91.19 438 LYS A N 1
ATOM 3319 C CA . LYS A 1 438 ? 31.402 4.159 -49.814 1.00 91.19 438 LYS A CA 1
ATOM 3320 C C . LYS A 1 438 ? 30.171 3.292 -50.062 1.00 91.19 438 LYS A C 1
ATOM 3322 O O . LYS A 1 438 ? 30.312 2.230 -50.658 1.00 91.19 438 LYS A O 1
ATOM 3327 N N . CYS A 1 439 ? 28.983 3.727 -49.644 1.00 89.38 439 CYS A N 1
ATOM 3328 C CA . CYS A 1 439 ? 27.753 3.005 -49.974 1.00 89.38 439 CYS A CA 1
ATOM 3329 C C . CYS A 1 439 ? 27.481 3.029 -51.483 1.00 89.38 439 CYS A C 1
ATOM 3331 O O . CYS A 1 439 ? 27.167 1.992 -52.047 1.00 89.38 439 CYS A O 1
ATOM 3333 N N . GLN A 1 440 ? 27.619 4.185 -52.133 1.00 92.69 440 GLN A N 1
ATOM 3334 C CA . GLN A 1 440 ? 27.296 4.359 -53.550 1.00 92.69 440 GLN A CA 1
ATOM 3335 C C . GLN A 1 440 ? 28.243 3.622 -54.493 1.00 92.69 440 GLN A C 1
ATOM 3337 O O . GLN A 1 440 ? 27.790 3.048 -55.477 1.00 92.69 440 GLN A O 1
ATOM 3342 N N . TYR A 1 441 ? 29.542 3.633 -54.198 1.00 93.31 441 TYR A N 1
ATOM 3343 C CA . TYR A 1 441 ? 30.564 3.115 -55.112 1.00 93.31 441 TYR A CA 1
ATOM 3344 C C . TYR A 1 441 ? 31.219 1.813 -54.635 1.00 93.31 441 TYR A C 1
ATOM 3346 O O . TYR A 1 441 ? 32.037 1.253 -55.357 1.00 93.31 441 TYR A O 1
ATOM 3354 N N . GLY A 1 442 ? 30.901 1.339 -53.426 1.00 86.00 442 GLY A N 1
ATOM 3355 C CA . GLY A 1 442 ? 31.573 0.189 -52.810 1.00 86.00 442 GLY A CA 1
ATOM 3356 C C . GLY A 1 442 ? 30.655 -0.866 -52.195 1.00 86.00 442 GLY A C 1
ATOM 3357 O O . GLY A 1 442 ? 31.169 -1.798 -51.581 1.00 86.00 442 GLY A O 1
ATOM 3358 N N . CYS A 1 443 ? 29.329 -0.736 -52.313 1.00 87.94 443 CYS A N 1
ATOM 3359 C CA . CYS A 1 443 ? 28.370 -1.686 -51.749 1.00 87.94 443 CYS A CA 1
ATOM 3360 C C . CYS A 1 443 ? 27.397 -2.202 -52.814 1.00 87.94 443 CYS A C 1
ATOM 3362 O O . CYS A 1 443 ? 26.659 -1.424 -53.413 1.00 87.94 443 CYS A O 1
ATOM 3364 N N . ASP A 1 444 ? 27.310 -3.527 -52.950 1.00 86.88 444 ASP A N 1
ATOM 3365 C CA . ASP A 1 444 ? 26.392 -4.204 -53.881 1.00 86.88 444 ASP A CA 1
ATOM 3366 C C . ASP A 1 444 ? 24.902 -4.019 -53.505 1.00 86.88 444 ASP A C 1
ATOM 3368 O O . ASP A 1 444 ? 24.006 -4.335 -54.282 1.00 86.88 444 ASP A O 1
ATOM 3372 N N . GLY A 1 445 ? 24.618 -3.504 -52.302 1.00 84.50 445 GLY A N 1
ATOM 3373 C CA . GLY A 1 445 ? 23.266 -3.242 -51.799 1.00 84.50 445 GLY A CA 1
ATOM 3374 C C . GLY A 1 445 ? 22.726 -1.832 -52.072 1.00 84.50 445 GLY A C 1
ATOM 3375 O O . GLY A 1 445 ? 21.600 -1.528 -51.667 1.00 84.50 445 GLY A O 1
ATOM 3376 N N . TYR A 1 446 ? 23.496 -0.941 -52.706 1.00 90.94 446 TYR A N 1
ATOM 3377 C CA . TYR A 1 446 ? 23.051 0.431 -52.974 1.00 90.94 446 TYR A CA 1
ATOM 3378 C C . TYR A 1 446 ? 21.792 0.461 -53.853 1.00 90.94 446 TYR A C 1
ATOM 3380 O O . TYR A 1 446 ? 21.720 -0.203 -54.882 1.00 90.94 446 TYR A O 1
ATOM 3388 N N . GLY A 1 447 ? 20.770 1.221 -53.450 1.00 90.44 447 GLY A N 1
ATOM 3389 C CA . GLY A 1 447 ? 19.505 1.354 -54.184 1.00 90.44 447 GLY A CA 1
ATOM 3390 C C . GLY A 1 447 ? 18.625 0.094 -54.224 1.00 90.44 447 GLY A C 1
ATOM 3391 O O . GLY A 1 447 ? 17.537 0.128 -54.810 1.00 90.44 447 GLY A O 1
ATOM 3392 N N . MET A 1 448 ? 19.055 -1.002 -53.590 1.00 89.69 448 MET A N 1
ATOM 3393 C CA . MET A 1 448 ? 18.357 -2.293 -53.631 1.00 89.69 448 MET A CA 1
ATOM 3394 C C . MET A 1 448 ? 17.176 -2.367 -52.661 1.00 89.69 448 MET A C 1
ATOM 3396 O O . MET A 1 448 ? 16.243 -3.132 -52.887 1.00 89.69 448 MET A O 1
ATOM 3400 N N . CYS A 1 449 ? 17.190 -1.580 -51.582 1.00 92.19 449 CYS A N 1
ATOM 3401 C CA . CYS A 1 449 ? 16.221 -1.680 -50.495 1.00 92.19 449 CYS A CA 1
ATOM 3402 C C . CYS A 1 449 ? 15.775 -0.301 -49.974 1.00 92.19 449 CYS A C 1
ATOM 3404 O O . CYS A 1 449 ? 16.560 0.641 -49.985 1.00 92.19 449 CYS A O 1
ATOM 3406 N N . LEU A 1 450 ? 14.549 -0.179 -49.439 1.00 93.62 450 LEU A N 1
ATOM 3407 C CA . LEU A 1 450 ? 14.035 1.088 -48.865 1.00 93.62 450 LEU A CA 1
ATOM 3408 C C . LEU A 1 450 ? 14.831 1.602 -47.655 1.00 93.62 450 LEU A C 1
ATOM 3410 O O . LEU A 1 450 ? 14.664 2.739 -47.232 1.00 93.62 450 LEU A O 1
ATOM 3414 N N . THR A 1 451 ? 15.671 0.757 -47.061 1.00 93.44 451 THR A N 1
ATOM 3415 C CA . THR A 1 451 ? 16.519 1.116 -45.919 1.00 93.44 451 THR A CA 1
ATOM 3416 C C . THR A 1 451 ? 17.964 1.412 -46.337 1.00 93.44 451 THR A C 1
ATOM 3418 O O . THR A 1 451 ? 18.820 1.598 -45.477 1.00 93.44 451 THR A O 1
ATOM 3421 N N . CYS A 1 452 ? 18.245 1.390 -47.641 1.00 92.69 452 CYS A N 1
ATOM 3422 C CA . CYS A 1 452 ? 19.542 1.623 -48.258 1.00 92.69 452 CYS A CA 1
ATOM 3423 C C . CYS A 1 452 ? 19.538 3.018 -48.922 1.00 92.69 452 CYS A C 1
ATOM 3425 O O . CYS A 1 452 ? 18.482 3.460 -49.384 1.00 92.69 452 CYS A O 1
ATOM 3427 N N . PRO A 1 453 ? 20.684 3.710 -49.047 1.00 93.50 453 PRO A N 1
ATOM 3428 C CA . PRO A 1 453 ? 20.812 4.880 -49.917 1.00 93.50 453 PRO A CA 1
ATOM 3429 C C . PRO A 1 453 ? 20.282 4.596 -51.338 1.00 93.50 453 PRO A C 1
ATOM 3431 O O . PRO A 1 453 ? 20.514 3.490 -51.827 1.00 93.50 453 PRO A O 1
ATOM 3434 N N . PRO A 1 454 ? 19.592 5.540 -52.009 1.00 92.06 454 PRO A N 1
ATOM 3435 C CA . PRO A 1 454 ? 19.290 6.908 -51.572 1.00 92.06 454 PRO A CA 1
ATOM 3436 C C . PRO A 1 454 ? 18.053 7.039 -50.659 1.00 92.06 454 PRO A C 1
ATOM 3438 O O . PRO A 1 454 ? 17.740 8.146 -50.243 1.00 92.06 454 PRO A O 1
ATOM 3441 N N . TYR A 1 455 ? 17.361 5.947 -50.323 1.00 93.38 455 TYR A N 1
ATOM 3442 C CA . TYR A 1 455 ? 16.102 5.973 -49.561 1.00 93.38 455 TYR A CA 1
ATOM 3443 C C . TYR A 1 455 ? 16.276 6.190 -48.046 1.00 93.38 455 TYR A C 1
ATOM 3445 O O . TYR A 1 455 ? 15.326 6.559 -47.358 1.00 93.38 455 TYR A O 1
ATOM 3453 N N . SER A 1 456 ? 17.474 5.961 -47.504 1.00 93.94 456 SER A N 1
ATOM 3454 C CA . SER A 1 456 ? 17.814 6.283 -46.111 1.00 93.94 456 SER A CA 1
ATOM 3455 C C . SER A 1 456 ? 18.153 7.776 -45.925 1.00 93.94 456 SER A C 1
ATOM 3457 O O . SER A 1 456 ? 18.484 8.450 -46.903 1.00 93.94 456 SER A O 1
ATOM 3459 N N . PRO A 1 457 ? 18.140 8.312 -44.686 1.00 95.00 457 PRO A N 1
ATOM 3460 C CA . PRO A 1 457 ? 18.507 9.706 -44.404 1.00 95.00 457 PRO A CA 1
ATOM 3461 C C . PRO A 1 457 ? 19.955 10.059 -44.776 1.00 95.00 457 PRO A C 1
ATOM 3463 O O . PRO A 1 457 ? 20.875 9.263 -44.560 1.00 95.00 457 PRO A O 1
ATOM 3466 N N . GLU A 1 458 ? 20.157 11.251 -45.336 1.00 95.50 458 GLU A N 1
ATOM 3467 C CA . GLU A 1 458 ? 21.482 11.818 -45.631 1.00 95.50 458 GLU A CA 1
ATOM 3468 C C . GLU A 1 458 ? 22.263 12.152 -44.346 1.00 95.50 458 GLU A C 1
ATOM 3470 O O . GLU A 1 458 ? 21.637 12.377 -43.307 1.00 95.50 458 GLU A O 1
ATOM 3475 N N . PRO A 1 459 ? 23.609 12.216 -44.379 1.00 95.81 459 PRO A N 1
ATOM 3476 C CA . PRO A 1 459 ? 24.419 12.401 -43.172 1.00 95.81 459 PRO A CA 1
ATOM 3477 C C . PRO A 1 459 ? 24.060 13.668 -42.382 1.00 95.81 459 PRO A C 1
ATOM 3479 O O . PRO A 1 459 ? 23.951 13.602 -41.157 1.00 95.81 459 PRO A O 1
ATOM 3482 N N . GLN A 1 460 ? 23.791 14.791 -43.059 1.00 95.81 460 GLN A N 1
ATOM 3483 C CA . GLN A 1 460 ? 23.326 16.021 -42.405 1.00 95.81 460 GLN A CA 1
ATOM 3484 C C . GLN A 1 460 ? 21.984 15.821 -41.686 1.00 95.81 460 GLN A C 1
ATOM 3486 O O . GLN A 1 460 ? 21.838 16.188 -40.520 1.00 95.81 460 GLN A O 1
ATOM 3491 N N . ARG A 1 461 ? 21.018 15.161 -42.336 1.00 96.75 461 ARG A N 1
ATOM 3492 C CA . ARG A 1 461 ? 19.721 14.852 -41.720 1.00 96.75 461 ARG A CA 1
ATOM 3493 C C . ARG A 1 461 ? 19.864 13.883 -40.547 1.00 96.75 461 ARG A C 1
ATOM 3495 O O . ARG A 1 461 ? 19.174 14.024 -39.541 1.00 96.75 461 ARG A O 1
ATOM 3502 N N . THR A 1 462 ? 20.766 12.914 -40.648 1.00 97.38 462 THR A N 1
ATOM 3503 C CA . THR A 1 462 ? 21.084 11.998 -39.548 1.00 97.38 462 THR A CA 1
ATOM 3504 C C . THR A 1 462 ? 21.680 12.739 -38.356 1.00 97.38 462 THR A C 1
ATOM 3506 O O . THR A 1 462 ? 21.287 12.454 -37.227 1.00 97.38 462 THR A O 1
ATOM 3509 N N . ARG A 1 463 ? 22.564 13.721 -38.575 1.00 97.44 463 ARG A N 1
ATOM 3510 C CA . ARG A 1 463 ? 23.106 14.574 -37.505 1.00 97.44 463 ARG A CA 1
ATOM 3511 C C . ARG A 1 463 ? 21.995 15.328 -36.770 1.00 97.44 463 ARG A C 1
ATOM 3513 O O . ARG A 1 463 ? 21.924 15.237 -35.549 1.00 97.44 463 ARG A O 1
ATOM 3520 N N . GLU A 1 464 ? 21.075 15.958 -37.502 1.00 96.88 464 GLU A N 1
ATOM 3521 C CA . GLU A 1 464 ? 19.903 16.629 -36.915 1.00 96.88 464 GLU A CA 1
ATOM 3522 C C . GLU A 1 464 ? 19.032 15.672 -36.090 1.00 96.88 464 GLU A C 1
ATOM 3524 O O . GLU A 1 464 ? 18.578 16.020 -34.999 1.00 96.88 464 GLU A O 1
ATOM 3529 N N . ILE A 1 465 ? 18.806 14.452 -36.599 1.00 96.44 465 ILE A N 1
ATOM 3530 C CA . ILE A 1 465 ? 18.067 13.416 -35.870 1.00 96.44 465 ILE A CA 1
ATOM 3531 C C . ILE A 1 465 ? 18.792 13.097 -34.568 1.00 96.44 465 ILE A C 1
ATOM 3533 O O . ILE A 1 465 ? 18.153 13.125 -33.525 1.00 96.44 465 ILE A O 1
ATOM 3537 N N . LEU A 1 466 ? 20.097 12.824 -34.608 1.00 97.31 466 LEU A N 1
ATOM 3538 C CA . LEU A 1 466 ? 20.893 12.490 -33.427 1.00 97.31 466 LEU A CA 1
ATOM 3539 C C . LEU A 1 466 ? 20.889 13.627 -32.389 1.00 97.31 466 LEU A C 1
ATOM 3541 O O . LEU A 1 466 ? 20.717 13.358 -31.204 1.00 97.31 466 LEU A O 1
ATOM 3545 N N . ASP A 1 467 ? 21.000 14.888 -32.814 1.00 93.75 467 ASP A N 1
ATOM 3546 C CA . ASP A 1 467 ? 20.990 16.059 -31.918 1.00 93.75 467 ASP A CA 1
ATOM 3547 C C . ASP A 1 467 ? 19.673 16.248 -31.157 1.00 93.75 467 ASP A C 1
ATOM 3549 O O . ASP A 1 467 ? 19.653 16.863 -30.085 1.00 93.75 467 ASP A O 1
ATOM 3553 N N . ALA A 1 468 ? 18.582 15.688 -31.683 1.00 93.00 468 ALA A N 1
ATOM 3554 C CA . ALA A 1 468 ? 17.264 15.739 -31.068 1.00 93.00 468 ALA A CA 1
ATOM 3555 C C . ALA A 1 468 ? 17.066 14.724 -29.928 1.00 93.00 468 ALA A C 1
ATOM 3557 O O . ALA A 1 468 ? 15.986 14.733 -29.330 1.00 93.00 468 ALA A O 1
ATOM 3558 N N . TYR A 1 469 ? 18.045 13.855 -29.651 1.00 93.88 469 TYR A N 1
ATOM 3559 C CA . TYR A 1 469 ? 18.006 12.858 -28.578 1.00 93.88 469 TYR A CA 1
ATOM 3560 C C . TYR A 1 469 ? 19.044 13.153 -27.503 1.00 93.88 469 TYR A C 1
ATOM 3562 O O . TYR A 1 469 ? 20.112 13.703 -27.760 1.00 93.88 469 TYR A O 1
ATOM 3570 N N . THR A 1 470 ? 18.739 12.719 -26.284 1.00 90.62 470 THR A N 1
ATOM 3571 C CA . THR A 1 470 ? 19.644 12.832 -25.133 1.00 90.62 470 THR A CA 1
ATOM 3572 C C . THR A 1 470 ? 20.426 11.552 -24.848 1.00 90.62 470 THR A C 1
ATOM 3574 O O . THR A 1 470 ? 21.436 11.599 -24.151 1.00 90.62 470 THR A O 1
ATOM 3577 N N . ARG A 1 471 ? 19.963 10.395 -25.343 1.00 93.38 471 ARG A N 1
ATOM 3578 C CA . ARG A 1 471 ? 20.550 9.076 -25.060 1.00 93.38 471 ARG A CA 1
ATOM 3579 C C . ARG A 1 471 ? 20.449 8.148 -26.266 1.00 93.38 471 ARG A C 1
ATOM 3581 O O . ARG A 1 471 ? 19.441 8.141 -26.974 1.00 93.38 471 ARG A O 1
ATOM 3588 N N . ALA A 1 472 ? 21.466 7.315 -26.453 1.00 96.44 472 ALA A N 1
ATOM 3589 C CA . ALA A 1 472 ? 21.433 6.184 -27.371 1.00 96.44 472 ALA A CA 1
ATOM 3590 C C . ALA A 1 472 ? 22.152 4.963 -26.791 1.00 96.44 472 ALA A C 1
ATOM 3592 O O . ALA A 1 472 ? 23.039 5.081 -25.949 1.00 96.44 472 ALA A O 1
ATOM 3593 N N . VAL A 1 473 ? 21.771 3.781 -27.264 1.00 97.31 473 VAL A N 1
ATOM 3594 C CA . VAL A 1 473 ? 22.389 2.499 -26.935 1.00 97.31 473 VAL A CA 1
ATOM 3595 C C . VAL A 1 473 ? 23.194 2.040 -28.139 1.00 97.31 473 VAL A C 1
ATOM 3597 O O . VAL A 1 473 ? 22.629 1.750 -29.192 1.00 97.31 473 VAL A O 1
ATOM 3600 N N . LEU A 1 474 ? 24.510 1.967 -27.978 1.00 97.88 474 LEU A N 1
ATOM 3601 C CA . LEU A 1 474 ? 25.426 1.414 -28.966 1.00 97.88 474 LEU A CA 1
ATOM 3602 C C . LEU A 1 474 ? 25.663 -0.067 -28.659 1.00 97.88 474 LEU A C 1
ATOM 3604 O O . LEU A 1 474 ? 26.094 -0.408 -27.560 1.00 97.88 474 LEU A O 1
ATOM 3608 N N . LEU A 1 475 ? 25.370 -0.937 -29.620 1.00 97.56 475 LEU A N 1
ATOM 3609 C CA . LEU A 1 475 ? 25.382 -2.397 -29.507 1.00 97.56 475 LEU A CA 1
ATOM 3610 C C . LEU A 1 475 ? 26.544 -2.989 -30.313 1.00 97.56 475 LEU A C 1
ATOM 3612 O O . LEU A 1 475 ? 26.843 -2.497 -31.398 1.00 97.56 475 LEU A O 1
ATOM 3616 N N . TRP A 1 476 ? 27.142 -4.079 -29.825 1.00 96.38 476 TRP A N 1
ATOM 3617 C CA . TRP A 1 476 ? 28.196 -4.832 -30.513 1.00 96.38 476 TRP A CA 1
ATOM 3618 C C . TRP A 1 476 ? 27.947 -6.347 -30.467 1.00 96.38 476 TRP A C 1
ATOM 3620 O O . TRP A 1 476 ? 27.758 -6.933 -29.396 1.00 96.38 476 TRP A O 1
ATOM 3630 N N . GLN A 1 477 ? 27.994 -6.988 -31.638 1.00 91.81 477 GLN A N 1
ATOM 3631 C CA . GLN A 1 477 ? 27.815 -8.433 -31.820 1.00 91.81 477 GLN A CA 1
ATOM 3632 C C . GLN A 1 477 ? 28.654 -8.912 -33.030 1.00 91.81 477 GLN A C 1
ATOM 3634 O O . GLN A 1 477 ? 28.418 -8.453 -34.142 1.00 91.81 477 GLN A O 1
ATOM 3639 N N . PRO A 1 478 ? 29.612 -9.847 -32.876 1.00 87.94 478 PRO A N 1
ATOM 3640 C CA . PRO A 1 478 ? 30.499 -10.313 -33.951 1.00 87.94 478 PRO A CA 1
ATOM 3641 C C . PRO A 1 478 ? 30.067 -11.653 -34.581 1.00 87.94 478 PRO A C 1
ATOM 3643 O O . PRO A 1 478 ? 30.895 -12.379 -35.129 1.00 87.94 478 PRO A O 1
ATOM 3646 N N . GLU A 1 479 ? 28.812 -12.069 -34.406 1.00 84.75 479 GLU A N 1
ATOM 3647 C CA . GLU A 1 479 ? 28.310 -13.358 -34.916 1.00 84.75 479 GLU A CA 1
ATOM 3648 C C . GLU A 1 479 ? 27.554 -13.186 -36.230 1.00 84.75 479 GLU A C 1
ATOM 3650 O O . GLU A 1 479 ? 27.887 -13.823 -37.224 1.00 84.75 479 GLU A O 1
ATOM 3655 N N . SER A 1 480 ? 26.568 -12.291 -36.253 1.00 88.88 480 SER A N 1
ATOM 3656 C CA . SER A 1 480 ? 25.656 -12.148 -37.382 1.00 88.88 480 SER A CA 1
ATOM 3657 C C . SER A 1 480 ? 25.039 -10.756 -37.388 1.00 88.88 480 SER A C 1
ATOM 3659 O O . SER A 1 480 ? 24.401 -10.331 -36.423 1.00 88.88 480 SER A O 1
ATOM 3661 N N . TRP A 1 481 ? 25.209 -10.041 -38.498 1.00 88.38 481 TRP A N 1
ATOM 3662 C CA . TRP A 1 481 ? 24.570 -8.743 -38.701 1.00 88.38 481 TRP A CA 1
ATOM 3663 C C . TRP A 1 481 ? 23.049 -8.876 -38.877 1.00 88.38 481 TRP A C 1
ATOM 3665 O O . TRP A 1 481 ? 22.301 -7.980 -38.484 1.00 88.38 481 TRP A O 1
ATOM 3675 N N . ARG A 1 482 ? 22.581 -10.021 -39.399 1.00 90.81 482 ARG A N 1
ATOM 3676 C CA . ARG A 1 482 ? 21.153 -10.352 -39.543 1.00 90.81 482 ARG A CA 1
ATOM 3677 C C . ARG A 1 482 ? 20.469 -10.470 -38.187 1.00 90.81 482 ARG A C 1
ATOM 3679 O O . ARG A 1 482 ? 19.371 -9.948 -37.998 1.00 90.81 482 ARG A O 1
ATOM 3686 N N . ASP A 1 483 ? 21.139 -11.110 -37.234 1.00 91.31 483 ASP A N 1
ATOM 3687 C CA . ASP A 1 483 ? 20.617 -11.241 -35.875 1.00 91.31 483 ASP A CA 1
ATOM 3688 C C . ASP A 1 483 ? 20.636 -9.894 -35.163 1.00 91.31 483 ASP A C 1
ATOM 3690 O O . ASP A 1 483 ? 19.646 -9.515 -34.541 1.00 91.31 483 ASP A O 1
ATOM 3694 N N . LEU A 1 484 ? 21.707 -9.111 -35.340 1.00 93.75 484 LEU A N 1
ATOM 3695 C CA . LEU A 1 484 ? 21.788 -7.766 -34.775 1.00 93.75 484 LEU A CA 1
ATOM 3696 C C . LEU A 1 484 ? 20.652 -6.858 -35.271 1.00 93.75 484 LEU A C 1
ATOM 3698 O O . LEU A 1 484 ? 20.081 -6.115 -34.479 1.00 93.75 484 LEU A O 1
ATOM 3702 N N . ARG A 1 485 ? 20.256 -6.965 -36.546 1.00 93.88 485 ARG A N 1
ATOM 3703 C CA . ARG A 1 485 ? 19.073 -6.271 -37.082 1.00 93.88 485 ARG A CA 1
ATOM 3704 C C . ARG A 1 485 ? 17.798 -6.576 -36.309 1.00 93.88 485 ARG A C 1
ATOM 3706 O O . ARG A 1 485 ? 17.089 -5.647 -35.927 1.00 93.88 485 ARG A O 1
ATOM 3713 N N . ARG A 1 486 ? 17.522 -7.861 -36.081 1.00 92.94 486 ARG A N 1
ATOM 3714 C CA . ARG A 1 486 ? 16.343 -8.301 -35.323 1.00 92.94 486 ARG A CA 1
ATOM 3715 C C . ARG A 1 486 ? 16.417 -7.813 -33.881 1.00 92.94 486 ARG A C 1
ATOM 3717 O O . ARG A 1 486 ? 15.461 -7.221 -33.400 1.00 92.94 486 ARG A O 1
ATOM 3724 N N . ILE A 1 487 ? 17.582 -7.946 -33.246 1.00 94.81 487 ILE A N 1
ATOM 3725 C CA . ILE A 1 487 ? 17.824 -7.465 -31.880 1.00 94.81 487 ILE A CA 1
ATOM 3726 C C . ILE A 1 487 ? 17.546 -5.962 -31.762 1.00 94.81 487 ILE A C 1
ATOM 3728 O O . ILE A 1 487 ? 16.904 -5.544 -30.804 1.00 94.81 487 ILE A O 1
ATOM 3732 N N . CYS A 1 488 ? 17.999 -5.144 -32.717 1.00 96.81 488 CYS A N 1
ATOM 3733 C CA . CYS A 1 488 ? 17.749 -3.704 -32.702 1.00 96.81 488 CYS A CA 1
ATOM 3734 C C . CYS A 1 488 ? 16.259 -3.364 -32.861 1.00 96.81 488 CYS A C 1
ATOM 3736 O O . CYS A 1 488 ? 15.763 -2.514 -32.126 1.00 96.81 488 CYS A O 1
ATOM 3738 N N . ALA A 1 489 ? 15.551 -4.019 -33.788 1.00 95.00 489 ALA A N 1
ATOM 3739 C CA . ALA A 1 489 ? 14.116 -3.796 -33.993 1.00 95.00 489 ALA A CA 1
ATOM 3740 C C . ALA A 1 489 ? 13.284 -4.240 -32.775 1.00 95.00 489 ALA A C 1
ATOM 3742 O O . ALA A 1 489 ? 12.394 -3.516 -32.328 1.00 95.00 489 ALA A O 1
ATOM 3743 N N . ASP A 1 490 ? 13.623 -5.388 -32.184 1.00 94.25 490 ASP A N 1
ATOM 3744 C CA . ASP A 1 490 ? 12.998 -5.875 -30.953 1.00 94.25 490 ASP A CA 1
ATOM 3745 C C . ASP A 1 490 ? 13.283 -4.932 -29.779 1.00 94.25 490 ASP A C 1
ATOM 3747 O O . ASP A 1 490 ? 12.379 -4.608 -29.011 1.00 94.25 490 ASP A O 1
ATOM 3751 N N . LEU A 1 491 ? 14.522 -4.444 -29.651 1.00 94.94 491 LEU A N 1
ATOM 3752 C CA . LEU A 1 491 ? 14.890 -3.495 -28.603 1.00 94.94 491 LEU A CA 1
ATOM 3753 C C . LEU A 1 491 ? 14.133 -2.170 -28.752 1.00 94.94 491 LEU A C 1
ATOM 3755 O O . LEU A 1 491 ? 13.628 -1.656 -27.757 1.00 94.94 491 LEU A O 1
ATOM 3759 N N . GLU A 1 492 ? 14.023 -1.631 -29.968 1.00 96.62 492 GLU A N 1
ATOM 3760 C CA . GLU A 1 492 ? 13.214 -0.438 -30.247 1.00 96.62 492 GLU A CA 1
ATOM 3761 C C . GLU A 1 492 ? 11.772 -0.638 -29.775 1.00 96.62 492 GLU A C 1
ATOM 3763 O O . GLU A 1 492 ? 11.235 0.194 -29.041 1.00 96.62 492 GLU A O 1
ATOM 3768 N N . ARG A 1 493 ? 11.164 -1.772 -30.137 1.00 91.19 493 ARG A N 1
ATOM 3769 C CA . ARG A 1 493 ? 9.803 -2.121 -29.730 1.00 91.19 493 ARG A CA 1
ATOM 3770 C C . ARG A 1 493 ? 9.665 -2.217 -28.211 1.00 91.19 493 ARG A C 1
ATOM 3772 O O . ARG A 1 493 ? 8.723 -1.654 -27.659 1.00 91.19 493 ARG A O 1
ATOM 3779 N N . GLU A 1 494 ? 10.569 -2.913 -27.529 1.00 85.62 494 GLU A N 1
ATOM 3780 C CA . GLU A 1 494 ? 10.527 -3.065 -26.067 1.00 85.62 494 GLU A CA 1
ATOM 3781 C C . GLU A 1 494 ? 10.708 -1.722 -25.347 1.00 85.62 494 GLU A C 1
ATOM 3783 O O . GLU A 1 494 ? 9.989 -1.422 -24.390 1.00 85.62 494 GLU A O 1
ATOM 3788 N N . LEU A 1 495 ? 11.610 -0.868 -25.838 1.00 85.25 495 LEU A N 1
ATOM 3789 C CA . LEU A 1 495 ? 11.804 0.482 -25.310 1.00 85.25 495 LEU A CA 1
ATOM 3790 C C . LEU A 1 495 ? 10.564 1.355 -25.532 1.00 85.25 495 LEU A C 1
ATOM 3792 O O . LEU A 1 495 ? 10.104 2.010 -24.593 1.00 85.25 495 LEU A O 1
ATOM 3796 N N . PHE A 1 496 ? 9.965 1.299 -26.723 1.00 84.31 496 PHE A N 1
ATOM 3797 C CA . PHE A 1 496 ? 8.713 1.990 -27.024 1.00 84.31 496 PHE A CA 1
ATOM 3798 C C . PHE A 1 496 ? 7.583 1.553 -26.082 1.00 84.31 496 PHE A C 1
ATOM 3800 O O . PHE A 1 496 ? 6.916 2.388 -25.466 1.00 84.31 496 PHE A O 1
ATOM 3807 N N . LEU A 1 497 ? 7.404 0.240 -25.898 1.00 74.56 497 LEU A N 1
ATOM 3808 C CA . LEU A 1 497 ? 6.409 -0.325 -24.978 1.00 74.56 497 LEU A CA 1
ATOM 3809 C C . LEU A 1 497 ? 6.690 0.029 -23.508 1.00 74.56 497 LEU A C 1
ATOM 3811 O O . LEU A 1 497 ? 5.758 0.088 -22.703 1.00 74.56 497 LEU A O 1
ATOM 3815 N N . SER A 1 498 ? 7.948 0.319 -23.176 1.00 68.00 498 SER A N 1
ATOM 3816 C CA . SER A 1 498 ? 8.395 0.760 -21.850 1.00 68.00 498 SER A CA 1
ATOM 3817 C C . SER A 1 498 ? 8.272 2.271 -21.619 1.00 68.00 498 SER A C 1
ATOM 3819 O O . SER A 1 498 ? 8.595 2.750 -20.533 1.00 68.00 498 SER A O 1
ATOM 3821 N N . GLY A 1 499 ? 7.758 3.024 -22.597 1.00 73.62 499 GLY A N 1
ATOM 3822 C CA . GLY A 1 499 ? 7.467 4.455 -22.477 1.00 73.62 499 GLY A CA 1
ATOM 3823 C C . GLY A 1 499 ? 8.467 5.385 -23.166 1.00 73.62 499 GLY A C 1
ATOM 3824 O O . GLY A 1 499 ? 8.227 6.592 -23.177 1.00 73.62 499 GLY A O 1
ATOM 3825 N N . TYR A 1 500 ? 9.526 4.849 -23.779 1.00 82.81 500 TYR A N 1
ATOM 3826 C CA . TYR A 1 500 ? 10.459 5.608 -24.617 1.00 82.81 500 TYR A CA 1
ATOM 3827 C C . TYR A 1 500 ? 9.872 5.771 -26.021 1.00 82.81 500 TYR A C 1
ATOM 3829 O O . TYR A 1 500 ? 10.254 5.089 -26.972 1.00 82.81 500 TYR A O 1
ATOM 3837 N N . TYR A 1 501 ? 8.851 6.619 -26.138 1.00 86.88 501 TYR A N 1
ATOM 3838 C CA . TYR A 1 501 ? 8.022 6.730 -27.341 1.00 86.88 501 TYR A CA 1
ATOM 3839 C C . TYR A 1 501 ? 8.782 7.223 -28.580 1.00 86.88 501 TYR A C 1
ATOM 3841 O O . TYR A 1 501 ? 8.276 7.073 -29.692 1.00 86.88 501 TYR A O 1
ATOM 3849 N N . ARG A 1 502 ? 9.971 7.812 -28.400 1.00 92.06 502 ARG A N 1
ATOM 3850 C CA . ARG A 1 502 ? 10.845 8.245 -29.496 1.00 92.06 502 ARG A CA 1
ATOM 3851 C C . ARG A 1 502 ? 11.891 7.190 -29.866 1.00 92.06 502 ARG A C 1
ATOM 3853 O O . ARG A 1 502 ? 12.789 7.497 -30.637 1.00 92.06 502 ARG A O 1
ATOM 3860 N N . ALA A 1 503 ? 11.826 5.973 -29.322 1.00 95.06 503 ALA A N 1
ATOM 3861 C CA . ALA A 1 503 ? 12.821 4.950 -29.625 1.00 95.06 503 ALA A CA 1
ATOM 3862 C C . ALA A 1 503 ? 12.939 4.696 -31.138 1.00 95.06 503 ALA A C 1
ATOM 3864 O O . ALA A 1 503 ? 11.930 4.539 -31.825 1.00 95.06 503 ALA A O 1
ATOM 3865 N N . PHE A 1 504 ? 14.171 4.653 -31.653 1.00 96.75 504 PHE A N 1
ATOM 3866 C CA . PHE A 1 504 ? 14.428 4.398 -33.071 1.00 96.75 504 PHE A CA 1
ATOM 3867 C C . PHE A 1 504 ? 15.749 3.657 -33.280 1.00 96.75 504 PHE A C 1
ATOM 3869 O O . PHE A 1 504 ? 16.799 4.102 -32.815 1.00 96.75 504 PHE A O 1
ATOM 3876 N N . ALA A 1 505 ? 15.706 2.537 -33.993 1.00 97.56 505 ALA A N 1
ATOM 3877 C CA . ALA A 1 505 ? 16.854 1.690 -34.269 1.00 97.56 505 ALA A CA 1
ATOM 3878 C C . ALA A 1 505 ? 17.509 1.981 -35.624 1.00 97.56 505 ALA A C 1
ATOM 3880 O O . ALA A 1 505 ? 16.850 2.174 -36.643 1.00 97.56 505 ALA A O 1
ATOM 3881 N N . MET A 1 506 ? 18.836 1.899 -35.632 1.00 97.56 506 MET A N 1
ATOM 3882 C CA . MET A 1 506 ? 19.710 1.910 -36.799 1.00 97.56 506 MET A CA 1
ATOM 3883 C C . MET A 1 506 ? 20.669 0.709 -36.705 1.00 97.56 506 MET A C 1
ATOM 3885 O O . MET A 1 506 ? 21.687 0.793 -36.017 1.00 97.56 506 MET A O 1
ATOM 3889 N N . PRO A 1 507 ? 20.333 -0.448 -37.304 1.00 95.62 507 PRO A N 1
ATOM 3890 C CA . PRO A 1 507 ? 21.121 -1.678 -37.169 1.00 95.62 507 PRO A CA 1
ATOM 3891 C C . PRO A 1 507 ? 22.354 -1.712 -38.099 1.00 95.62 507 PRO A C 1
ATOM 3893 O O . PRO A 1 507 ? 22.796 -0.674 -38.577 1.00 95.62 507 PRO A O 1
ATOM 3896 N N . SER A 1 508 ? 22.908 -2.897 -38.379 1.00 92.75 508 SER A N 1
ATOM 3897 C CA . SER A 1 508 ? 23.991 -3.101 -39.356 1.00 92.75 508 SER A CA 1
ATOM 3898 C C . SER A 1 508 ? 23.467 -3.730 -40.651 1.00 92.75 508 SER A C 1
ATOM 3900 O O . SER A 1 508 ? 22.568 -4.573 -40.609 1.00 92.75 508 SER A O 1
ATOM 3902 N N . GLY A 1 509 ? 24.048 -3.358 -41.791 1.00 89.25 509 GLY A N 1
ATOM 3903 C CA . GLY A 1 509 ? 23.844 -4.013 -43.080 1.00 89.25 509 GLY A CA 1
ATOM 3904 C C . GLY A 1 509 ? 22.511 -3.704 -43.783 1.00 89.25 509 GLY A C 1
ATOM 3905 O O . GLY A 1 509 ? 21.583 -3.122 -43.196 1.00 89.25 509 GLY A O 1
ATOM 3906 N N . PRO A 1 510 ? 22.391 -4.100 -45.064 1.00 89.31 510 PRO A N 1
ATOM 3907 C CA . PRO A 1 510 ? 21.193 -3.880 -45.877 1.00 89.31 510 PRO A CA 1
ATOM 3908 C C . PRO A 1 510 ? 19.990 -4.683 -45.361 1.00 89.31 510 PRO A C 1
ATOM 3910 O O . PRO A 1 510 ? 20.130 -5.618 -44.586 1.00 89.31 510 PRO A O 1
ATOM 3913 N N . CYS A 1 511 ? 18.772 -4.324 -45.761 1.00 91.00 511 CYS A N 1
ATOM 3914 C CA . CYS A 1 511 ? 17.586 -5.110 -45.409 1.00 91.00 511 CYS A CA 1
ATOM 3915 C C . CYS A 1 511 ? 17.414 -6.296 -46.366 1.00 91.00 511 CYS A C 1
ATOM 3917 O O . CYS A 1 511 ? 17.434 -6.103 -47.576 1.00 91.00 511 CYS A O 1
ATOM 3919 N N . GLU A 1 512 ? 17.166 -7.487 -45.818 1.00 89.94 512 GLU A N 1
ATOM 3920 C CA . GLU A 1 512 ? 16.936 -8.737 -46.569 1.00 89.94 512 GLU A CA 1
ATOM 3921 C C . GLU A 1 512 ? 15.554 -9.354 -46.276 1.00 89.94 512 GLU A C 1
ATOM 3923 O O . GLU A 1 512 ? 15.340 -10.549 -46.442 1.00 89.94 512 GLU A O 1
ATOM 3928 N N . LEU A 1 513 ? 14.600 -8.566 -45.771 1.00 91.06 513 LEU A N 1
ATOM 3929 C CA . LEU A 1 513 ? 13.274 -9.089 -45.404 1.00 91.06 513 LEU A CA 1
ATOM 3930 C C . LEU A 1 513 ? 12.424 -9.481 -46.624 1.00 91.06 513 LEU A C 1
ATOM 3932 O O . LEU A 1 513 ? 11.525 -10.305 -46.504 1.00 91.06 513 LEU A O 1
ATOM 3936 N N . CYS A 1 514 ? 12.726 -8.902 -47.786 1.00 90.38 514 CYS A N 1
ATOM 3937 C CA . CYS A 1 514 ? 12.115 -9.227 -49.068 1.00 90.38 514 CYS A CA 1
ATOM 3938 C C . CYS A 1 514 ? 13.223 -9.524 -50.077 1.00 90.38 514 CYS A C 1
ATOM 3940 O O . CYS A 1 514 ? 14.214 -8.792 -50.101 1.00 90.38 514 CYS A O 1
ATOM 3942 N N . ASP A 1 515 ? 13.007 -10.498 -50.957 1.00 87.25 515 ASP A N 1
ATOM 3943 C CA . ASP A 1 515 ? 13.890 -10.763 -52.091 1.00 87.25 515 ASP A CA 1
ATOM 3944 C C . ASP A 1 515 ? 13.066 -10.961 -53.380 1.00 87.25 515 ASP A C 1
ATOM 3946 O O . ASP A 1 515 ? 12.360 -11.968 -53.493 1.00 87.25 515 ASP A O 1
ATOM 3950 N N . PRO A 1 516 ? 13.076 -10.001 -54.329 1.00 88.88 516 PRO A N 1
ATOM 3951 C CA . PRO A 1 516 ? 13.637 -8.646 -54.233 1.00 88.88 516 PRO A CA 1
ATOM 3952 C C . PRO A 1 516 ? 12.772 -7.691 -53.381 1.00 88.88 516 PRO A C 1
ATOM 3954 O O . PRO A 1 516 ? 11.581 -7.918 -53.146 1.00 88.88 516 PRO A O 1
ATOM 3957 N N . CYS A 1 517 ? 13.345 -6.565 -52.937 1.00 91.69 517 CYS A N 1
ATOM 3958 C CA . CYS A 1 517 ? 12.571 -5.498 -52.294 1.00 91.69 517 CYS A CA 1
ATOM 3959 C C . CYS A 1 517 ? 11.677 -4.781 -53.326 1.00 91.69 517 CYS A C 1
ATOM 3961 O O . CYS A 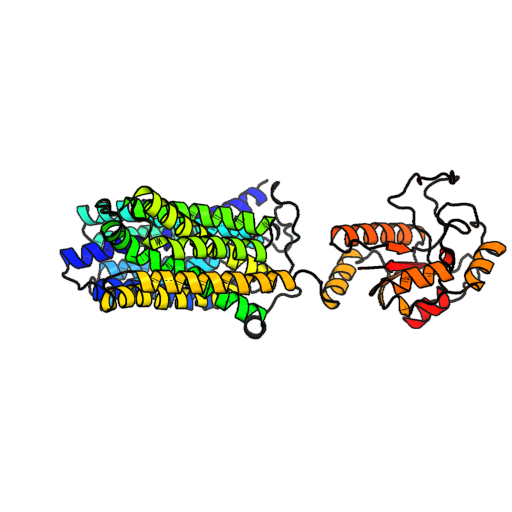1 517 ? 12.197 -4.292 -54.330 1.00 91.69 517 CYS A O 1
ATOM 3963 N N . PRO A 1 518 ? 10.358 -4.629 -53.081 1.00 91.69 518 PRO A N 1
ATOM 3964 C CA . PRO A 1 518 ? 9.457 -3.971 -54.034 1.00 91.69 518 PRO A CA 1
ATOM 3965 C C . PRO A 1 518 ? 9.727 -2.467 -54.180 1.00 91.69 518 PRO A C 1
ATOM 3967 O O . PRO A 1 518 ? 9.354 -1.881 -55.185 1.00 91.69 518 PRO A O 1
ATOM 3970 N N . ARG A 1 519 ? 10.393 -1.840 -53.196 1.00 90.94 519 ARG A N 1
ATOM 3971 C CA . ARG A 1 519 ? 10.687 -0.391 -53.157 1.00 90.94 519 ARG A CA 1
ATOM 3972 C C . ARG A 1 519 ? 9.452 0.512 -53.273 1.00 90.94 519 ARG A C 1
ATOM 3974 O O . ARG A 1 519 ? 9.549 1.665 -53.674 1.00 90.94 519 ARG A O 1
ATOM 3981 N N . GLU A 1 520 ? 8.309 0.003 -52.836 1.00 89.06 520 GLU A N 1
ATOM 3982 C CA . GLU A 1 520 ? 7.054 0.740 -52.737 1.00 89.06 520 GLU A CA 1
ATOM 3983 C C . GLU A 1 520 ? 6.774 1.098 -51.276 1.00 89.06 520 GLU A C 1
ATOM 3985 O O . GLU A 1 520 ? 7.012 0.291 -50.371 1.00 89.06 520 GLU A O 1
ATOM 3990 N N . TYR A 1 521 ? 6.268 2.310 -51.046 1.00 85.62 521 TYR A N 1
ATOM 3991 C CA . TYR A 1 521 ? 5.747 2.711 -49.743 1.00 85.62 521 TYR A CA 1
ATOM 3992 C C . TYR A 1 521 ? 4.239 2.424 -49.662 1.00 85.62 521 TYR A C 1
ATOM 3994 O O . TYR A 1 521 ? 3.524 2.710 -50.622 1.00 85.62 521 TYR A O 1
ATOM 4002 N N . PRO A 1 522 ? 3.732 1.934 -48.514 1.00 88.88 522 PRO A N 1
ATOM 4003 C CA . PRO A 1 522 ? 4.474 1.591 -47.298 1.00 88.88 522 PRO A CA 1
ATOM 4004 C C . PRO A 1 522 ? 5.300 0.300 -47.445 1.00 88.88 522 PRO A C 1
ATOM 4006 O O . PRO A 1 522 ? 4.951 -0.599 -48.204 1.00 88.88 522 PRO A O 1
ATOM 4009 N N . CYS A 1 523 ? 6.391 0.198 -46.675 1.00 92.56 523 CYS A N 1
ATOM 4010 C CA . CYS A 1 523 ? 7.189 -1.029 -46.594 1.00 92.56 523 CYS A CA 1
ATOM 4011 C C . CYS A 1 523 ? 6.298 -2.233 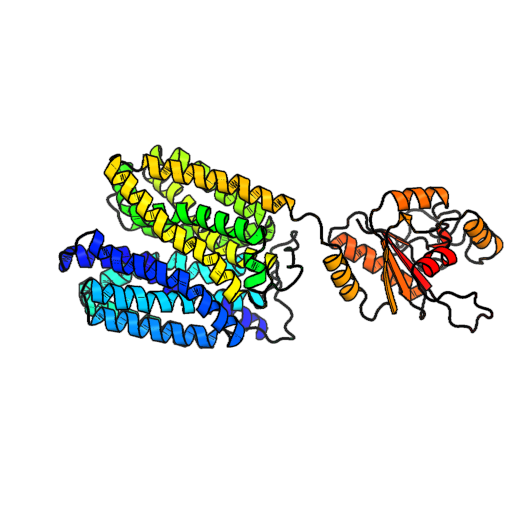-46.224 1.00 92.56 523 CYS A C 1
ATOM 4013 O O . CYS A 1 523 ? 5.372 -2.076 -45.434 1.00 92.56 523 CYS A O 1
ATOM 4015 N N . ARG A 1 524 ? 6.606 -3.437 -46.735 1.00 93.44 524 ARG A N 1
ATOM 4016 C CA . ARG A 1 524 ? 5.899 -4.688 -46.374 1.00 93.44 524 ARG A CA 1
ATOM 4017 C C . ARG A 1 524 ? 6.196 -5.184 -44.953 1.00 93.44 524 ARG A C 1
ATOM 4019 O O . ARG A 1 524 ? 5.417 -5.961 -44.418 1.00 93.44 524 ARG A O 1
ATOM 4026 N N . HIS A 1 525 ? 7.300 -4.725 -44.361 1.00 93.69 525 HIS A N 1
ATOM 4027 C CA . HIS A 1 525 ? 7.741 -5.077 -43.005 1.00 93.69 525 HIS A CA 1
ATOM 4028 C C . HIS A 1 525 ? 8.055 -3.820 -42.179 1.00 93.69 525 HIS A C 1
ATOM 4030 O O . HIS A 1 525 ? 9.201 -3.627 -41.751 1.00 93.69 525 HIS A O 1
ATOM 4036 N N . PRO A 1 526 ? 7.086 -2.903 -41.998 1.00 90.88 526 PRO A N 1
ATOM 4037 C CA . PRO A 1 526 ? 7.313 -1.633 -41.306 1.00 90.88 526 PRO A CA 1
ATOM 4038 C C . PRO A 1 526 ? 7.752 -1.821 -39.842 1.00 90.88 526 PRO A C 1
ATOM 4040 O O . PRO A 1 526 ? 8.413 -0.953 -39.269 1.00 90.88 526 PRO A O 1
ATOM 4043 N N . GLU A 1 527 ? 7.431 -2.966 -39.245 1.00 87.94 527 GLU A N 1
ATOM 4044 C CA . GLU A 1 527 ? 7.778 -3.350 -37.879 1.00 87.94 527 GLU A CA 1
ATOM 4045 C C . GLU A 1 527 ? 9.231 -3.819 -37.702 1.00 87.94 527 GLU A C 1
ATOM 4047 O O . GLU A 1 527 ? 9.721 -3.813 -36.577 1.00 87.94 527 GLU A O 1
ATOM 4052 N N . LEU A 1 528 ? 9.937 -4.171 -38.785 1.00 89.62 528 LEU A N 1
ATOM 4053 C CA . LEU A 1 528 ? 11.320 -4.680 -38.733 1.00 89.62 528 LEU A CA 1
ATOM 4054 C C . LEU A 1 528 ? 12.308 -3.878 -39.592 1.00 89.62 528 LEU A C 1
ATOM 4056 O O . LEU A 1 528 ? 13.508 -3.852 -39.311 1.00 89.62 528 LEU A O 1
ATOM 4060 N N . ALA A 1 529 ? 11.845 -3.242 -40.668 1.00 93.69 529 ALA A N 1
ATOM 4061 C CA . ALA A 1 529 ? 12.720 -2.556 -41.609 1.00 93.69 529 ALA A CA 1
ATOM 4062 C C . ALA A 1 529 ? 13.253 -1.239 -41.019 1.00 93.69 529 ALA A C 1
ATOM 4064 O O . ALA A 1 529 ? 12.507 -0.278 -40.828 1.00 93.69 529 ALA A O 1
ATOM 4065 N N . ARG A 1 530 ? 14.564 -1.177 -40.765 1.00 95.19 530 ARG A N 1
ATOM 4066 C CA . ARG A 1 530 ? 15.284 0.032 -40.332 1.00 95.19 530 ARG A CA 1
ATOM 4067 C C . ARG A 1 530 ? 16.542 0.275 -41.182 1.00 95.19 530 ARG A C 1
ATOM 4069 O O . ARG A 1 530 ? 17.163 -0.711 -41.601 1.00 95.19 530 ARG A O 1
ATOM 4076 N N . PRO A 1 531 ? 16.915 1.538 -41.474 1.00 95.69 531 PRO A N 1
ATOM 4077 C CA . PRO A 1 531 ? 18.177 1.878 -42.138 1.00 95.69 531 PRO A CA 1
ATOM 4078 C C . PRO A 1 531 ? 19.363 1.627 -41.215 1.00 95.69 531 PRO A C 1
ATOM 4080 O O . PRO A 1 531 ? 19.291 1.925 -40.028 1.00 95.69 531 PRO A O 1
ATOM 4083 N N . SER A 1 532 ? 20.436 1.043 -41.748 1.00 95.38 532 SER A N 1
ATOM 4084 C CA . SER A 1 532 ? 21.630 0.776 -40.949 1.00 95.38 532 SER A CA 1
ATOM 4085 C C . SER A 1 532 ? 22.402 2.049 -40.603 1.00 95.38 532 SER A C 1
ATOM 4087 O O . SER A 1 532 ? 22.196 3.095 -41.219 1.00 95.38 532 SER A O 1
ATOM 4089 N N . MET A 1 533 ? 23.312 1.962 -39.629 1.00 96.56 533 MET A N 1
ATOM 4090 C CA . MET A 1 533 ? 24.162 3.087 -39.222 1.00 96.56 533 MET A CA 1
ATOM 4091 C C . MET A 1 533 ? 24.883 3.707 -40.431 1.00 96.56 533 MET A C 1
ATOM 4093 O O . MET A 1 533 ? 24.772 4.907 -40.687 1.00 96.56 533 MET A O 1
ATOM 4097 N N . GLU A 1 534 ? 25.561 2.883 -41.225 1.00 93.94 534 GLU A N 1
ATOM 4098 C CA . GLU A 1 534 ? 26.282 3.310 -42.423 1.00 93.94 534 GLU A CA 1
ATOM 4099 C C . GLU A 1 534 ? 25.352 3.815 -43.540 1.00 93.94 534 GLU A C 1
ATOM 4101 O O . GLU A 1 534 ? 25.681 4.788 -44.219 1.00 93.94 534 GLU A O 1
ATOM 4106 N N . ALA A 1 535 ? 24.148 3.245 -43.684 1.00 94.75 535 ALA A N 1
ATOM 4107 C CA . ALA A 1 535 ? 23.137 3.751 -44.616 1.00 94.75 535 ALA A CA 1
ATOM 4108 C C . ALA A 1 535 ? 22.659 5.165 -44.240 1.00 94.75 535 ALA A C 1
ATOM 4110 O O . ALA A 1 535 ? 22.324 5.964 -45.120 1.00 94.75 535 ALA A O 1
ATOM 4111 N N . CYS A 1 536 ? 22.656 5.490 -42.947 1.00 96.25 536 CYS A N 1
ATOM 4112 C CA . CYS A 1 536 ? 22.358 6.819 -42.417 1.00 96.25 536 CYS A CA 1
ATOM 4113 C C . CYS A 1 536 ? 23.568 7.773 -42.457 1.00 96.25 536 CYS A C 1
ATOM 4115 O O . CYS A 1 536 ? 23.461 8.905 -41.993 1.00 96.25 536 CYS A O 1
ATOM 4117 N N . GLY A 1 537 ? 24.724 7.367 -42.992 1.00 95.88 537 GLY A N 1
ATOM 4118 C CA . GLY A 1 537 ? 25.908 8.231 -43.046 1.00 95.88 537 GLY A CA 1
ATOM 4119 C C . GLY A 1 537 ? 26.687 8.334 -41.732 1.00 95.88 537 GLY A C 1
ATOM 4120 O O . GLY A 1 537 ? 27.471 9.269 -41.561 1.00 95.88 537 GLY A O 1
ATOM 4121 N N . ILE A 1 538 ? 26.478 7.399 -40.800 1.00 97.75 538 ILE A N 1
ATOM 4122 C CA . ILE A 1 538 ? 27.269 7.304 -39.570 1.00 97.75 538 ILE A CA 1
ATOM 4123 C C . ILE A 1 538 ? 28.623 6.670 -39.897 1.00 97.75 538 ILE A C 1
ATOM 4125 O O . ILE A 1 538 ? 28.700 5.574 -40.456 1.00 97.75 538 ILE A O 1
ATOM 4129 N N . ASP A 1 539 ? 29.698 7.347 -39.499 1.00 97.25 539 ASP A N 1
ATOM 4130 C CA . ASP A 1 539 ? 31.046 6.794 -39.494 1.00 97.25 539 ASP A CA 1
ATOM 4131 C C . ASP A 1 539 ? 31.163 5.805 -38.333 1.00 97.25 539 ASP A C 1
ATOM 4133 O O . ASP A 1 539 ? 31.481 6.157 -37.189 1.00 97.25 539 ASP A O 1
ATOM 4137 N N . VAL A 1 540 ? 30.850 4.543 -38.633 1.00 96.56 540 VAL A N 1
ATOM 4138 C CA . VAL A 1 540 ? 30.874 3.454 -37.653 1.00 96.56 540 VAL A CA 1
ATOM 4139 C C . VAL A 1 540 ? 32.276 3.293 -37.062 1.00 96.56 540 VAL A C 1
ATOM 4141 O O . VAL A 1 540 ? 32.391 3.095 -35.858 1.00 96.56 540 VAL A O 1
ATOM 4144 N N . TYR A 1 541 ? 33.344 3.453 -37.853 1.00 95.75 541 TYR A N 1
ATOM 4145 C CA . TYR A 1 541 ? 34.718 3.294 -37.368 1.00 95.75 541 TYR A CA 1
ATOM 4146 C C . TYR A 1 541 ? 35.086 4.352 -36.337 1.00 95.75 541 TYR A C 1
ATOM 4148 O O . TYR A 1 541 ? 35.532 4.001 -35.242 1.00 95.75 541 TYR A O 1
ATOM 4156 N N . ALA A 1 542 ? 34.886 5.630 -36.654 1.00 96.50 542 ALA A N 1
ATOM 4157 C CA . ALA A 1 542 ? 35.186 6.706 -35.716 1.00 96.50 542 ALA A CA 1
ATOM 4158 C C . ALA A 1 542 ? 34.297 6.625 -34.466 1.00 96.50 542 ALA A C 1
ATOM 4160 O O . ALA A 1 542 ? 34.794 6.754 -33.346 1.00 96.50 542 ALA A O 1
ATOM 4161 N N . THR A 1 543 ? 33.004 6.334 -34.647 1.00 97.31 543 THR A N 1
ATOM 4162 C CA . THR A 1 543 ? 32.037 6.248 -33.545 1.00 97.31 543 THR A CA 1
ATOM 4163 C C . THR A 1 543 ? 32.393 5.133 -32.567 1.00 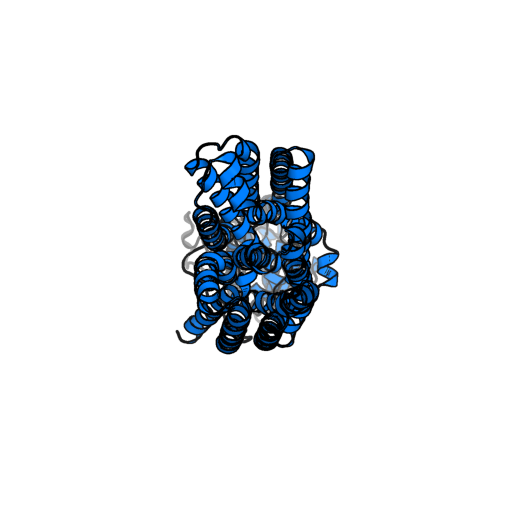97.31 543 THR A C 1
ATOM 4165 O O . THR A 1 543 ? 32.530 5.382 -31.373 1.00 97.31 543 THR A O 1
ATOM 4168 N N . VAL A 1 544 ? 32.571 3.892 -33.029 1.00 96.69 544 VAL A N 1
ATOM 4169 C CA . VAL A 1 544 ? 32.731 2.757 -32.103 1.00 96.69 544 VAL A CA 1
ATOM 4170 C C . VAL A 1 544 ? 34.127 2.713 -31.470 1.00 96.69 544 VAL A C 1
ATOM 4172 O O . VAL A 1 544 ? 34.246 2.280 -30.322 1.00 96.69 544 VAL A O 1
ATOM 4175 N N . ARG A 1 545 ? 35.166 3.234 -32.152 1.00 95.25 545 ARG A N 1
ATOM 4176 C CA . ARG A 1 545 ? 36.511 3.417 -31.568 1.00 95.25 545 ARG A CA 1
ATOM 4177 C C . ARG A 1 545 ? 36.480 4.359 -30.376 1.00 95.25 545 ARG A C 1
ATOM 4179 O O . ARG A 1 545 ? 37.100 4.064 -29.358 1.00 95.25 545 ARG A O 1
ATOM 4186 N N . LYS A 1 546 ? 35.716 5.449 -30.478 1.00 95.56 546 LYS A N 1
ATOM 4187 C CA . LYS A 1 546 ? 35.548 6.416 -29.389 1.00 95.56 546 LYS A CA 1
ATOM 4188 C C . LYS A 1 546 ? 35.007 5.767 -28.109 1.00 95.56 546 LYS A C 1
ATOM 4190 O O . LYS A 1 546 ? 35.402 6.155 -27.017 1.00 95.56 546 LYS A O 1
ATOM 4195 N N . PHE A 1 547 ? 34.167 4.740 -28.244 1.00 94.69 547 PHE A N 1
ATOM 4196 C CA . PHE A 1 547 ? 33.573 4.005 -27.121 1.00 94.69 547 PHE A CA 1
ATOM 4197 C C . PHE A 1 547 ? 34.291 2.688 -26.777 1.00 94.69 547 PHE A C 1
ATOM 4199 O O . PHE A 1 547 ? 33.771 1.887 -25.996 1.00 94.69 547 PHE A O 1
ATOM 4206 N N . GLY A 1 548 ? 35.492 2.468 -27.325 1.00 93.12 548 GLY A N 1
ATOM 4207 C CA . GLY A 1 548 ? 36.361 1.343 -26.972 1.00 93.12 548 GLY A CA 1
ATOM 4208 C C . GLY A 1 548 ? 35.891 -0.020 -27.486 1.00 93.12 548 GLY A C 1
ATOM 4209 O O . GLY A 1 548 ? 36.297 -1.046 -26.941 1.00 93.12 548 GLY A O 1
ATOM 4210 N N . PHE A 1 549 ? 35.031 -0.060 -28.505 1.00 94.94 549 PHE A N 1
ATOM 4211 C CA . PHE A 1 549 ? 34.652 -1.317 -29.145 1.00 94.94 549 PHE A CA 1
ATOM 4212 C C . PHE A 1 549 ? 35.707 -1.775 -30.171 1.00 94.94 549 PHE A C 1
ATOM 4214 O O . PHE A 1 549 ? 36.339 -0.940 -30.822 1.00 94.94 549 PHE A O 1
ATOM 4221 N N . PRO A 1 550 ? 35.886 -3.097 -30.359 1.00 92.50 550 PRO A N 1
ATOM 4222 C CA . PRO A 1 550 ? 36.942 -3.631 -31.217 1.00 92.50 550 PRO A CA 1
ATOM 4223 C C . PRO A 1 550 ? 36.569 -3.525 -32.696 1.00 92.50 550 PRO A C 1
ATOM 4225 O O . PRO A 1 550 ? 35.757 -4.313 -33.165 1.00 92.50 550 PRO A O 1
ATOM 4228 N N . ILE A 1 551 ? 37.180 -2.609 -33.449 1.00 92.56 551 ILE A N 1
ATOM 4229 C CA . ILE A 1 551 ? 36.930 -2.480 -34.890 1.00 92.56 551 ILE A CA 1
ATOM 4230 C C . ILE A 1 551 ? 38.225 -2.350 -35.693 1.00 92.56 551 ILE A C 1
ATOM 4232 O O . ILE A 1 551 ? 39.034 -1.450 -35.470 1.00 92.56 551 ILE A O 1
ATOM 4236 N N . GLU A 1 552 ? 38.376 -3.234 -36.676 1.00 88.62 552 GLU A N 1
ATOM 4237 C CA . GLU A 1 552 ? 39.490 -3.245 -37.618 1.00 88.62 552 GLU A CA 1
ATOM 4238 C C . GLU A 1 552 ? 38.989 -3.487 -39.037 1.00 88.62 552 GLU A C 1
ATOM 4240 O O . GLU A 1 552 ? 37.944 -4.108 -39.248 1.00 88.62 552 GLU A O 1
ATOM 4245 N N . VAL A 1 553 ? 39.746 -2.989 -40.016 1.00 88.56 553 VAL A N 1
ATOM 4246 C CA . VAL A 1 553 ? 39.438 -3.226 -41.428 1.00 88.56 553 VAL A CA 1
ATOM 4247 C C . VAL A 1 553 ? 39.685 -4.697 -41.741 1.00 88.56 553 VAL A C 1
ATOM 4249 O O . VAL A 1 553 ? 40.797 -5.211 -41.608 1.00 88.56 553 VAL A O 1
ATOM 4252 N N . VAL A 1 554 ? 38.625 -5.367 -42.173 1.00 86.06 554 VAL A N 1
ATOM 4253 C CA . VAL A 1 554 ? 38.650 -6.772 -42.567 1.00 86.06 554 VAL A CA 1
ATOM 4254 C C . VAL A 1 554 ? 39.470 -6.920 -43.858 1.00 86.06 554 VAL A C 1
ATOM 4256 O O . VAL A 1 554 ? 39.220 -6.207 -44.827 1.00 86.06 554 VAL A O 1
ATOM 4259 N N . ARG A 1 555 ? 40.465 -7.820 -43.871 1.00 87.69 555 ARG A N 1
ATOM 4260 C CA . ARG A 1 555 ? 41.389 -8.006 -45.013 1.00 87.69 555 ARG A CA 1
ATOM 4261 C C . ARG A 1 555 ? 40.934 -9.057 -46.025 1.00 87.69 555 ARG A C 1
ATOM 4263 O O . ARG A 1 555 ? 41.409 -9.048 -47.153 1.00 87.69 555 ARG A O 1
ATOM 4270 N N . ASP A 1 556 ? 40.041 -9.950 -45.614 1.00 83.94 556 ASP A N 1
ATOM 4271 C CA . ASP A 1 556 ? 39.499 -11.029 -46.438 1.00 83.94 556 ASP A CA 1
ATOM 4272 C C . ASP A 1 556 ? 38.076 -11.393 -45.984 1.00 83.94 556 ASP A C 1
ATOM 4274 O O . ASP A 1 556 ? 37.735 -11.236 -44.812 1.00 83.94 556 ASP A O 1
ATOM 4278 N N . ARG A 1 557 ? 37.241 -11.914 -46.888 1.00 75.00 557 ARG A N 1
ATOM 4279 C CA . ARG A 1 557 ? 35.849 -12.297 -46.604 1.00 75.00 557 ARG A CA 1
ATOM 4280 C C . ARG A 1 557 ? 35.726 -13.440 -45.587 1.00 75.00 557 ARG A C 1
ATOM 4282 O O . ARG A 1 557 ? 34.668 -13.563 -44.977 1.00 75.00 557 ARG A O 1
ATOM 4289 N N . ALA A 1 558 ? 36.773 -14.242 -45.372 1.00 75.44 558 ALA A N 1
ATOM 4290 C CA . ALA A 1 558 ? 36.783 -15.282 -44.339 1.00 75.44 558 ALA A CA 1
ATOM 4291 C C . ALA A 1 558 ? 37.040 -14.740 -42.919 1.00 75.44 558 ALA A C 1
ATOM 4293 O O . ALA A 1 558 ? 36.836 -15.450 -41.932 1.00 75.44 558 ALA A O 1
ATOM 4294 N N . CYS A 1 559 ? 37.497 -13.491 -42.784 1.00 76.44 559 CYS A N 1
ATOM 4295 C CA . CYS A 1 559 ? 37.763 -12.889 -41.482 1.00 76.44 559 CYS A CA 1
ATOM 4296 C C . CYS A 1 559 ? 36.453 -12.559 -40.747 1.00 76.44 559 CYS A C 1
ATOM 4298 O O . CYS A 1 559 ? 35.485 -12.066 -41.325 1.00 76.44 559 CYS A O 1
ATOM 4300 N N . ARG A 1 560 ? 36.440 -12.775 -39.429 1.00 79.38 560 ARG A N 1
ATOM 4301 C CA . ARG A 1 560 ? 35.283 -12.466 -38.584 1.00 79.38 560 ARG A CA 1
ATOM 4302 C C . ARG A 1 560 ? 35.060 -10.953 -38.513 1.00 79.38 560 ARG A C 1
ATOM 4304 O O . ARG A 1 560 ? 35.911 -10.226 -38.006 1.00 79.38 560 ARG A O 1
ATOM 4311 N N . ALA A 1 561 ? 33.909 -10.493 -38.990 1.00 85.75 561 ALA A N 1
ATOM 4312 C CA . ALA A 1 561 ? 33.515 -9.090 -38.915 1.00 85.75 561 ALA A CA 1
ATOM 4313 C C . ALA A 1 561 ? 32.880 -8.740 -37.557 1.00 85.75 561 ALA A C 1
ATOM 4315 O O . ALA A 1 561 ? 32.296 -9.589 -36.879 1.00 85.75 561 ALA A O 1
ATOM 4316 N N . ASN A 1 562 ? 32.982 -7.467 -37.174 1.00 92.75 562 ASN A N 1
ATOM 4317 C CA . ASN A 1 562 ? 32.272 -6.901 -36.031 1.00 92.75 562 ASN A CA 1
ATOM 4318 C C . ASN A 1 562 ? 31.072 -6.096 -36.530 1.00 92.75 562 ASN A C 1
ATOM 4320 O O . ASN A 1 562 ? 31.227 -5.255 -37.415 1.00 92.75 562 ASN A O 1
ATOM 4324 N N . TYR A 1 563 ? 29.897 -6.334 -35.945 1.00 95.12 563 TYR A N 1
ATOM 4325 C CA . TYR A 1 563 ? 28.668 -5.644 -36.325 1.00 95.12 563 TYR A CA 1
ATOM 4326 C C . TYR A 1 563 ? 28.165 -4.764 -35.188 1.00 95.12 563 TYR A C 1
ATOM 4328 O O . TYR A 1 563 ? 28.257 -5.133 -34.010 1.00 95.12 563 TYR A O 1
ATOM 4336 N N . TYR A 1 564 ? 27.621 -3.608 -35.567 1.00 97.56 564 TYR A N 1
ATOM 4337 C CA . TYR A 1 564 ? 27.193 -2.566 -34.643 1.00 97.56 564 TYR A CA 1
ATOM 4338 C C . TYR A 1 564 ? 25.794 -2.071 -34.963 1.00 97.56 564 TYR A C 1
ATOM 4340 O O . TYR A 1 564 ? 25.389 -2.022 -36.121 1.00 97.56 564 TYR A O 1
ATOM 4348 N N . GLY A 1 565 ? 25.058 -1.719 -33.919 1.00 97.62 565 GLY A N 1
ATOM 4349 C CA . GLY A 1 565 ? 23.740 -1.115 -34.038 1.00 97.62 565 GLY A CA 1
ATOM 4350 C C . GLY A 1 565 ? 23.604 0.031 -33.053 1.00 97.62 565 GLY A C 1
ATOM 4351 O O . GLY A 1 565 ? 24.196 0.001 -31.976 1.00 97.62 565 GLY A O 1
ATOM 4352 N N . LEU A 1 566 ? 22.815 1.029 -33.415 1.00 98.25 566 LEU A N 1
ATOM 4353 C CA . LEU A 1 566 ? 22.509 2.179 -32.581 1.00 98.25 566 LEU A CA 1
ATOM 4354 C C . LEU A 1 566 ? 21.002 2.225 -32.350 1.00 98.25 566 LEU A C 1
ATOM 4356 O O . LEU A 1 566 ? 20.236 2.152 -33.303 1.00 98.25 566 LEU A O 1
ATOM 4360 N N . VAL A 1 567 ? 20.560 2.357 -31.104 1.00 98.12 567 VAL A N 1
ATOM 4361 C CA . VAL A 1 567 ? 19.142 2.566 -30.782 1.00 98.12 567 VAL A CA 1
ATOM 4362 C C . VAL A 1 567 ? 19.010 3.860 -29.997 1.00 98.12 567 VAL A C 1
ATOM 4364 O O . VAL A 1 567 ? 19.549 3.976 -28.902 1.00 98.12 567 VAL A O 1
ATOM 4367 N N . LEU A 1 568 ? 18.332 4.850 -30.568 1.00 97.44 568 LEU A N 1
ATOM 4368 C CA . LEU A 1 568 ? 18.040 6.126 -29.917 1.00 97.44 568 LEU A CA 1
ATOM 4369 C C . LEU A 1 568 ? 16.949 5.908 -28.865 1.00 97.44 568 LEU A C 1
ATOM 4371 O O . LEU A 1 568 ? 16.024 5.136 -29.113 1.00 97.44 568 LEU A O 1
ATOM 4375 N N . VAL A 1 569 ? 17.064 6.541 -27.692 1.00 92.56 569 VAL A N 1
ATOM 4376 C CA . VAL A 1 569 ? 16.190 6.260 -26.537 1.00 92.56 569 VAL A CA 1
ATOM 4377 C C . VAL A 1 569 ? 15.743 7.548 -25.857 1.00 92.56 569 VAL A C 1
ATOM 4379 O O . VAL A 1 569 ? 16.547 8.224 -25.212 1.00 92.56 569 VAL A O 1
ATOM 4382 N N . GLU A 1 570 ? 14.448 7.865 -25.939 1.00 83.38 570 GLU A N 1
ATOM 4383 C CA . GLU A 1 570 ? 13.860 9.003 -25.220 1.00 83.38 570 GLU A CA 1
ATOM 4384 C C . GLU A 1 570 ? 12.375 8.862 -24.890 1.00 83.38 570 GLU A C 1
ATOM 4386 O O . GLU A 1 570 ? 11.599 8.365 -25.745 1.00 83.38 570 GLU A O 1
#

Sequence (570 aa):
MRMMQSAWTVVFAGLGVNLTLGFLYAWGVIAATLAKDFGWSATQTQIPYILASLIFALSMVPAGWLQDRKGPRTALWLSALLAGVGFLGASATLTVSGLALFFGAFFGLAMGFGYAAPTPAAIKWFHPQHRGFISGIVVSGYGIAPVYIAPLAHAIIARYGLSRAFLIFGCLFAGVIFALSFLIANPPASWTPVVLPFGKKHVALKAAKDFTPKEMVRTRAFALLWVLFLLGTFAGLLVIGQMPRIAEEIAGLEYGFVPVALYAVANFLGRMSWGTVSDRLGRGKALSLAFLIQTIVFFVFEQLTNPVLLLVGKSLVGFTFGGMLAVFPAVCADFFGLKNLGVNYGILFTAWGVGGIIGPLLGGLSRDITGGHTVSFLVSGCASLLGVFLSLLLLKRGKTMSQEALEEYLAFLLLGKVRGFRLIDPREVVTGEWVRLKCQYGCDGYGMCLTCPPYSPEPQRTREILDAYTRAVLLWQPESWRDLRRICADLERELFLSGYYRAFAMPSGPCELCDPCPREYPCRHPELARPSMEACGIDVYATVRKFGFPIEVVRDRACRANYYGLVLVE

Solvent-accessible surface area (backbone atoms only — not comparable to full-atom values): 27295 Å² total; per-residue (Å²): 110,76,67,62,51,48,45,52,44,16,32,53,30,24,13,53,38,24,29,56,56,13,51,70,76,24,41,66,58,56,32,51,48,40,34,71,78,69,67,41,50,78,68,56,49,42,48,23,57,54,41,15,46,46,34,18,24,60,31,12,30,65,19,2,44,41,20,56,73,71,32,35,37,62,21,20,47,51,11,15,51,28,28,27,52,6,21,43,44,26,28,76,26,91,42,67,68,37,26,28,47,17,42,0,42,32,28,7,37,12,39,7,15,42,57,30,18,34,41,57,31,37,35,64,38,36,32,76,46,43,26,13,31,51,27,2,50,16,56,18,21,32,32,37,19,33,63,55,46,31,63,49,49,52,56,40,27,76,74,60,34,63,42,50,34,31,39,52,50,11,56,50,42,17,50,50,30,42,61,35,26,77,53,36,60,69,68,62,94,88,61,76,51,49,77,69,101,72,67,78,87,36,84,57,62,70,30,86,49,68,40,51,63,76,59,42,70,72,33,73,65,42,56,52,52,30,51,42,42,19,38,52,36,20,46,34,38,26,47,66,78,43,44,52,59,54,38,32,75,57,36,67,44,85,60,57,58,58,65,53,39,50,24,20,49,25,13,21,52,12,5,37,50,37,1,44,43,23,25,42,65,30,62,32,56,36,50,23,50,39,21,47,54,41,20,56,42,30,69,47,47,85,75,34,47,51,54,67,54,35,51,50,47,49,20,52,35,23,19,37,32,24,12,50,71,10,33,51,59,32,49,42,35,31,65,33,14,72,72,42,32,23,29,44,39,15,56,47,40,36,25,41,28,52,12,59,52,53,18,42,50,46,41,50,51,27,32,74,74,69,75,38,61,64,61,40,29,49,54,36,14,52,39,15,47,50,34,26,60,57,25,52,57,52,58,71,65,74,78,65,81,51,72,69,48,49,52,54,50,50,51,63,78,38,60,91,73,45,79,45,72,45,82,42,53,34,76,69,54,40,62,32,71,67,39,46,52,45,39,69,79,69,38,97,53,49,66,53,28,66,28,17,37,82,64,24,51,53,28,71,59,37,49,57,56,32,63,74,42,78,29,23,39,41,38,34,34,63,85,46,42,70,57,45,30,51,52,33,33,52,48,25,50,52,39,33,77,72,66,21,74,63,35,43,41,20,16,32,65,75,68,75,92,47,90,75,46,85,75,53,87,76,61,96,48,71,83,61,69,46,32,9,39,52,36,26,7,30,36,59,68,67,30,39,51,76,72,71,47,87,81,77,87,77,89,49,93,88,54,85,58,72,32,48,30,41,32,38,48,75

Organism: NCBI:txid1454726

Mean predicted aligned error: 13.39 Å

Secondary structure (DSSP, 8-state):
-HHHHHHHHHHHHHHHHHHHHGGGGGHHHHHHHHHHHH---HHHHHHHHHHHHHHHHHHHHHHHHHHHHH-HHHHHHHHHHHHHHHHHHHHH--SHHHHIIIIIIIIHHHHHHHHHTHHHHHHTTB-GGGHHHHHHHHHHHHHHHHHHHHHHHHHHHHHHHHHHHHHHHHHHHHHHHHHHHTT--PPPTTPPPBPPSS--S------SS---HHHHHTSHHHHHHHHHHHHHHHHHHHHHHHHHHHHHHHH----TTHHHHHHHHHHHHHHHHHHHHHHHH-HHHHHHHHHHHHHHHHHHGGG--SHHHHHHHHHHHHHHHHHHHHHHHHHHHHHH-STTHHHHHHHHHHHHHHHHHHHHHHHHHHHHHHSSSHHHHHHHHHHHHHHHHHHHHHHHGGG---HHHHHHHHHHHHTTT-SEEEEE-GGGS-B-HHHHHHHHHH-TTTTTSTTSTTSSPPHHHHHHHHHT-S-EEEEEESS-HHHHHHHHHHHHHHHHHTT-TT-EEE-SS---SSSS----SSPS-TTT----TTTTTB-HHHHHHHTT------SSTTSPPPEEEEEE--

pLDDT: mean 88.14, std 10.36, range [42.0, 98.25]

Radius of gyration: 30.79 Å; Cα contacts (8 Å, |Δi|>4): 1066; chains: 1; bounding box: 72×50×92 Å

Nearest PDB structures (foldseek):
  7ckr-assembly1_A  TM=8.834E-01  e=1.717E-12  Homo sapiens
  8vzo-assembly1_A  TM=8.367E-01  e=1.375E-11  Mus musculus
  8tgk-assembly1_A  TM=8.327E-01  e=8.458E-10  Homo sapiens
  8sbe-assembly1_A  TM=7.764E-01  e=7.782E-10  Rattus norvegicus
  6gv1-assembly1_A  TM=6.565E-01  e=1.787E-06  Escherichia coli K-12

Foldseek 3Di:
DVVVVLLVLLLVLLLLLLLLLLVLLLLVLVLVCCCPVVVDDNVLSCLLSLLLLLLLLQLLQVLLVCCLPVNLLVLLLQLLVLLLQLLLQCLVDVGSVSSNVRSRNSSSNSNSSSNLHSLLQSLQQADLLLSLQSLLSSNLSSLQNNLPSNVVLNVCCVPPNDSVSSNVSSCVSSVSSNVSSVSGGHDDPPHDHDDDPDFDDDDQQAALDAADLVRLVPDPLLVLLLLLLLLLLLLLLLCSVCVQVLLCVQAVDPPSSPLSNLLSVLLSQLSNVLSRVCSHVNLLVSQLVLLVLLLVLLVCQSVPSHSVSNSVSSSSSSSSNSSSSSRSLSVQCSHNNSSSSSNSSSVSSSSSSVSNVVNNVQSVVCCVPPVDRSVSSVVSSVSSVVSNVSSVVVVVPPPDDPPSSVVVVCCVLCPVLAPDKDKDQLLLFAFDQVLVVCQVPPNPCAPQACLAPPNNAERVVLNVVSVVFGIKMKTKHQPDQVSQLVSQLVVQVVLCVVPQVSKAKAWDDDDDPDVRFPNDPPGPCVSRDHHHCSRNRTPPPSRVVVVVDDADDDPDPPDGHMIMMMIGTD

InterPro domains:
  IPR011701 Major facilitator superfamily [PF07690] (21-254)
  IPR019271 Protein of unknown function DUF2284, metal-binding [PF10050] (423-569)
  IPR020846 Major facilitator superfamily domain [PS50850] (6-399)
  IPR036259 MFS transporter superfamily [G3DSA:1.20.1250.20] (3-193)
  IPR036259 MFS transporter superfamily [G3DSA:1.20.1250.20] (211-424)
  IPR036259 MFS transporter superfamily [SSF103473] (7-407)
  IPR050327 Proton-linked Monocarboxylate Transporter [PTHR11360] (6-391)